Protein AF-A0A2H9SGS5-F1 (afdb_monomer_lite)

Sequence (461 aa):
MVGYKKISALLEESLAGSAFRRGTSAHRLGLIQEGISDHVPIKILVQKDNDDVTKENTDVTMISWNLLADAHLYNNFMNITGTQQLLAAMSEDNIYGGNDKNKLYHYFSELGQFLYDNRKNDQIVTLDHTLLEKFNSLQQYGSLLTRSRDPVTSKSKVAQAQQSRKEIAGIFLNNKHKHAYEFQLAIQHSVDLIYHIKHDQGVLQWSNRLKKLQANKELMRALCDTDFLCLQECTNPADIQLLLPKKQCLVHRVNGTTSDHCALFYDSTKFKVIGQPLLCELDDGKKPCIIAGFEHITLGTQLIVGSVHHPGGVDNLMDDIVAKINTLKQHLDKDIEFYLPGDYNHAQEFFNQHSTGHRLIYPSLGTMAGADYGNINKSIDALFTNSRAPKIDVERISCMPISPPAEMSLRVHFKDKKIYRSSASPSFELPVQRDVSNEEANDAMDILGQNDAIYAPRMTF

Structure (mmCIF, N/CA/C/O backbone):
data_AF-A0A2H9SGS5-F1
#
_entry.id   AF-A0A2H9SGS5-F1
#
loop_
_atom_site.group_PDB
_atom_site.id
_atom_site.type_symbol
_atom_site.label_atom_id
_atom_site.label_alt_id
_atom_site.label_comp_id
_atom_site.label_asym_id
_atom_site.label_entity_id
_atom_site.label_seq_id
_atom_site.pdbx_PDB_ins_code
_atom_site.Cartn_x
_atom_site.Cartn_y
_atom_site.Cartn_z
_atom_site.occupancy
_atom_site.B_iso_or_equiv
_atom_site.auth_seq_id
_atom_site.auth_comp_id
_atom_site.auth_asym_id
_atom_site.auth_atom_id
_atom_site.pdbx_PDB_model_num
ATOM 1 N N . MET A 1 1 ? -3.206 -23.702 -26.515 1.00 29.91 1 MET A N 1
ATOM 2 C CA . MET A 1 1 ? -4.327 -23.442 -25.575 1.00 29.91 1 MET A CA 1
ATOM 3 C C . MET A 1 1 ? -4.493 -24.480 -24.452 1.00 29.91 1 MET A C 1
ATOM 5 O O . MET A 1 1 ? -5.251 -24.211 -23.533 1.00 29.91 1 MET A O 1
ATOM 9 N N . VAL A 1 2 ? -3.804 -25.633 -24.471 1.00 27.00 2 VAL A N 1
ATOM 10 C CA . VAL A 1 2 ? -3.972 -26.705 -23.459 1.00 27.00 2 VAL A CA 1
ATOM 11 C C . VAL A 1 2 ? -2.933 -26.636 -22.314 1.00 27.00 2 VAL A C 1
ATOM 13 O O . VAL A 1 2 ? -3.190 -27.155 -21.235 1.00 27.00 2 VAL A O 1
ATOM 16 N N . GLY A 1 3 ? -1.803 -25.934 -22.493 1.00 29.34 3 GLY A N 1
ATOM 17 C CA . GLY A 1 3 ? -0.736 -25.813 -21.477 1.00 29.34 3 GLY A CA 1
ATOM 18 C C . GLY A 1 3 ? -1.025 -24.825 -20.336 1.00 29.34 3 GLY A C 1
ATOM 19 O O . GLY A 1 3 ? -0.749 -25.124 -19.178 1.00 29.34 3 GLY A O 1
ATOM 20 N N . TYR A 1 4 ? -1.681 -23.701 -20.638 1.00 30.47 4 TYR A N 1
ATOM 21 C CA . TYR A 1 4 ? -1.926 -22.607 -19.685 1.00 30.47 4 TYR A CA 1
ATOM 22 C C . TYR A 1 4 ? -2.794 -23.019 -18.487 1.00 30.47 4 TYR A C 1
ATOM 24 O O . TYR A 1 4 ? -2.513 -22.660 -17.349 1.00 30.47 4 TYR A O 1
ATOM 32 N N . LYS A 1 5 ? -3.824 -23.843 -18.725 1.00 35.81 5 LYS A N 1
ATOM 33 C CA . LYS A 1 5 ? -4.696 -24.354 -17.654 1.00 35.81 5 LYS A CA 1
ATOM 34 C C . LYS A 1 5 ? -3.959 -25.283 -16.690 1.00 35.81 5 LYS A C 1
ATOM 36 O O . LYS A 1 5 ? -4.330 -25.351 -15.528 1.00 35.81 5 LYS A O 1
ATOM 41 N N . LYS A 1 6 ? -2.927 -25.990 -17.162 1.00 37.03 6 LYS A N 1
ATOM 42 C CA . LYS A 1 6 ? -2.176 -26.952 -16.348 1.00 37.03 6 LYS A CA 1
ATOM 43 C C . LYS A 1 6 ? -1.136 -26.253 -15.468 1.00 37.03 6 LYS A C 1
ATOM 45 O O . LYS A 1 6 ? -1.022 -26.601 -14.303 1.00 37.03 6 LYS A O 1
ATOM 50 N N . ILE A 1 7 ? -0.450 -25.238 -15.998 1.00 40.41 7 ILE A N 1
ATOM 51 C CA . ILE A 1 7 ? 0.485 -24.398 -15.228 1.00 40.41 7 ILE A CA 1
ATOM 52 C C . ILE A 1 7 ? -0.274 -23.509 -14.233 1.00 40.41 7 ILE A C 1
ATOM 54 O O . ILE A 1 7 ? 0.123 -23.432 -13.077 1.00 40.41 7 ILE A O 1
ATOM 58 N N . SER A 1 8 ? -1.408 -22.920 -14.639 1.00 39.88 8 SER A N 1
ATOM 59 C CA . SER A 1 8 ? -2.295 -22.178 -13.726 1.00 39.88 8 SER A CA 1
ATOM 60 C C . SER A 1 8 ? -2.772 -23.062 -12.577 1.00 39.88 8 SER A C 1
ATOM 62 O O . SER A 1 8 ? -2.636 -22.669 -11.430 1.00 39.88 8 SER A O 1
ATOM 64 N N . ALA A 1 9 ? -3.233 -24.287 -12.857 1.00 45.56 9 ALA A N 1
ATOM 65 C CA . ALA A 1 9 ? -3.684 -25.212 -11.816 1.00 45.56 9 ALA A CA 1
ATOM 66 C C . ALA A 1 9 ? -2.556 -25.643 -10.856 1.00 45.56 9 ALA A C 1
ATOM 68 O O . ALA A 1 9 ? -2.780 -25.726 -9.653 1.00 45.56 9 ALA A O 1
ATOM 69 N N . LEU A 1 10 ? -1.340 -25.877 -11.366 1.00 46.00 10 LEU A N 1
ATOM 70 C CA . LEU A 1 10 ? -0.179 -26.226 -10.536 1.00 46.00 10 LEU A CA 1
ATOM 71 C C . LEU A 1 10 ? 0.285 -25.052 -9.659 1.00 46.00 10 LEU A C 1
ATOM 73 O O . LEU A 1 10 ? 0.589 -25.257 -8.488 1.00 46.00 10 LEU A O 1
ATOM 77 N N . LEU A 1 11 ? 0.289 -23.826 -10.196 1.00 49.06 11 LEU A N 1
ATOM 78 C CA . LEU A 1 11 ? 0.562 -22.606 -9.426 1.00 49.06 11 LEU A CA 1
ATOM 79 C C . LEU A 1 11 ? -0.560 -22.298 -8.424 1.00 49.06 11 LEU A C 1
ATOM 81 O O . LEU A 1 11 ? -0.303 -21.813 -7.328 1.00 49.06 11 LEU A O 1
ATOM 85 N N . GLU A 1 12 ? -1.814 -22.589 -8.769 1.00 51.38 12 GLU A N 1
ATOM 86 C CA . GLU A 1 12 ? -2.958 -22.453 -7.865 1.00 51.38 12 GLU A CA 1
ATOM 87 C C . GLU A 1 12 ? -2.834 -23.395 -6.664 1.00 51.38 12 GLU A C 1
ATOM 89 O O . GLU A 1 12 ? -3.118 -22.989 -5.533 1.00 51.38 12 GLU A O 1
ATOM 94 N N . GLU A 1 13 ? -2.405 -24.636 -6.894 1.00 55.66 13 GLU A N 1
ATOM 95 C CA . GLU A 1 13 ? -2.179 -25.630 -5.847 1.00 55.66 13 GLU A CA 1
ATOM 96 C C . GLU A 1 13 ? -0.955 -25.286 -4.989 1.00 55.66 13 GLU A C 1
ATOM 98 O O . GLU A 1 13 ? -1.065 -25.265 -3.765 1.00 55.66 13 GLU A O 1
ATOM 103 N N . SER A 1 14 ? 0.178 -24.921 -5.595 1.00 52.12 14 SER A N 1
ATOM 104 C CA . SER A 1 14 ? 1.404 -24.610 -4.849 1.00 52.12 14 SER A CA 1
ATOM 105 C C . SER A 1 14 ? 1.337 -23.314 -4.049 1.00 52.12 14 SER A C 1
ATOM 107 O O . SER A 1 14 ? 1.909 -23.214 -2.967 1.00 52.12 14 SER A O 1
ATOM 109 N N . LEU A 1 15 ? 0.598 -22.322 -4.544 1.00 55.72 15 LEU A N 1
ATOM 110 C CA . LEU A 1 15 ? 0.403 -21.052 -3.855 1.00 55.72 15 LEU A CA 1
ATOM 111 C C . LEU A 1 15 ? -0.783 -21.109 -2.879 1.00 55.72 15 LEU A C 1
ATOM 113 O O . LEU A 1 15 ? -1.182 -20.074 -2.335 1.00 55.72 15 LEU A O 1
ATOM 117 N N . ALA A 1 16 ? -1.366 -22.289 -2.633 1.00 57.03 16 ALA A N 1
ATOM 118 C CA . ALA A 1 16 ? -2.448 -22.480 -1.677 1.00 57.03 16 ALA A CA 1
ATOM 119 C C . ALA A 1 16 ? -2.092 -21.949 -0.289 1.00 57.03 16 ALA A C 1
ATOM 121 O O . ALA A 1 16 ? -1.207 -22.446 0.390 1.00 57.03 16 ALA A O 1
ATOM 122 N N . GLY A 1 17 ? -2.806 -20.906 0.138 1.00 57.09 17 GLY A N 1
ATOM 123 C CA . GLY A 1 17 ? -2.586 -20.284 1.441 1.00 57.09 17 GLY A CA 1
ATOM 124 C C . GLY A 1 17 ? -1.545 -19.164 1.451 1.00 57.09 17 GLY A C 1
ATOM 125 O O . GLY A 1 17 ? -1.555 -18.400 2.413 1.00 57.09 17 GLY A O 1
ATOM 126 N N . SER A 1 18 ? -0.758 -18.972 0.389 1.00 63.62 18 SER A N 1
ATOM 127 C CA . SER A 1 18 ? 0.198 -17.859 0.279 1.00 63.62 18 SER A CA 1
ATOM 128 C C . SER A 1 18 ? -0.492 -16.496 0.125 1.00 63.62 18 SER A C 1
ATOM 130 O O . SER A 1 18 ? -1.622 -16.413 -0.371 1.00 63.62 18 SER A O 1
ATOM 132 N N . ALA A 1 19 ? 0.194 -15.424 0.527 1.00 58.31 19 ALA A N 1
ATOM 133 C CA . ALA A 1 19 ? -0.217 -14.051 0.220 1.00 58.31 19 ALA A CA 1
ATOM 134 C C . ALA A 1 19 ? -0.308 -13.840 -1.308 1.00 58.31 19 ALA A C 1
ATOM 136 O O . ALA A 1 19 ? -1.302 -13.312 -1.806 1.00 58.31 19 ALA A O 1
ATOM 137 N N . PHE A 1 20 ? 0.630 -14.433 -2.063 1.00 59.78 20 PHE A N 1
ATOM 138 C CA . PHE A 1 20 ? 0.679 -14.376 -3.530 1.00 59.78 20 PHE A CA 1
ATOM 139 C C . PHE A 1 20 ? -0.599 -14.822 -4.230 1.00 59.78 20 PHE A C 1
ATOM 141 O O . PHE A 1 20 ? -1.014 -14.228 -5.229 1.00 59.78 20 PHE A O 1
ATOM 148 N N . ARG A 1 21 ? -1.241 -15.866 -3.701 1.00 55.59 21 ARG A N 1
ATOM 149 C CA . ARG A 1 21 ? -2.485 -16.395 -4.261 1.00 55.59 21 ARG A CA 1
ATOM 150 C C . ARG A 1 21 ? -3.670 -15.476 -4.013 1.00 55.59 21 ARG A C 1
ATOM 152 O O . ARG A 1 21 ? -4.585 -15.468 -4.820 1.00 55.59 21 ARG A O 1
ATOM 159 N N . ARG A 1 22 ? -3.694 -14.724 -2.914 1.00 52.56 22 ARG A N 1
ATOM 160 C CA . ARG A 1 22 ? -4.866 -13.935 -2.496 1.00 52.56 22 ARG A CA 1
ATOM 161 C C . ARG A 1 22 ? -4.771 -12.458 -2.865 1.00 52.56 22 ARG A C 1
ATOM 163 O O . ARG A 1 22 ? -5.456 -11.639 -2.267 1.00 52.56 22 ARG A O 1
ATOM 170 N N . GLY A 1 23 ? -3.973 -12.148 -3.884 1.00 49.12 23 GLY A N 1
ATOM 171 C CA . GLY A 1 23 ? -4.013 -10.851 -4.548 1.00 49.12 23 GLY A CA 1
ATOM 172 C C . GLY A 1 23 ? -2.843 -9.931 -4.246 1.00 49.12 23 GLY A C 1
ATOM 173 O O . GLY A 1 23 ? -3.002 -8.728 -4.425 1.00 49.12 23 GLY A O 1
ATOM 174 N N . THR A 1 24 ? -1.693 -10.465 -3.825 1.00 52.22 24 THR A N 1
ATOM 175 C CA . THR A 1 24 ? -0.514 -9.644 -3.589 1.00 52.22 24 THR A CA 1
ATOM 176 C C . THR A 1 24 ? 0.702 -10.101 -4.416 1.00 52.22 24 THR A C 1
ATOM 178 O O . THR A 1 24 ? 1.087 -11.259 -4.447 1.00 52.22 24 THR A O 1
ATOM 181 N N . SER A 1 25 ? 1.253 -9.164 -5.189 1.00 52.62 25 SER A N 1
ATOM 182 C CA . SER A 1 25 ? 2.458 -9.182 -6.038 1.00 52.62 25 SER A CA 1
ATOM 183 C C . SER A 1 25 ? 2.919 -10.477 -6.748 1.00 52.62 25 SER A C 1
ATOM 185 O O . SER A 1 25 ? 3.994 -10.997 -6.488 1.00 52.62 25 SER A O 1
ATOM 187 N N . ALA A 1 26 ? 2.269 -10.890 -7.843 1.00 53.25 26 ALA A N 1
ATOM 188 C CA . ALA A 1 26 ? 2.959 -11.687 -8.879 1.00 53.25 26 ALA A CA 1
ATOM 189 C C . ALA A 1 26 ? 3.983 -10.863 -9.707 1.00 53.25 26 ALA A C 1
ATOM 191 O O . ALA A 1 26 ? 4.471 -11.348 -10.729 1.00 53.25 26 ALA A O 1
ATOM 192 N N . HIS A 1 27 ? 4.347 -9.642 -9.278 1.00 55.03 27 HIS A N 1
ATOM 193 C CA . HIS A 1 27 ? 5.233 -8.740 -10.027 1.00 55.03 27 HIS A CA 1
ATOM 194 C C . HIS A 1 27 ? 6.601 -9.365 -10.296 1.00 55.03 27 HIS A C 1
ATOM 196 O O . HIS A 1 27 ? 7.149 -9.199 -11.381 1.00 55.03 27 HIS A O 1
ATOM 202 N N . ARG A 1 28 ? 7.119 -10.177 -9.365 1.00 49.62 28 ARG A N 1
ATOM 203 C CA . ARG A 1 28 ? 8.370 -10.933 -9.563 1.00 49.62 28 ARG A CA 1
ATOM 204 C C . ARG A 1 28 ? 8.310 -11.963 -10.698 1.00 49.62 28 ARG A C 1
ATOM 206 O O . ARG A 1 28 ? 9.345 -12.467 -11.106 1.00 49.62 28 ARG A O 1
ATOM 213 N N . LEU A 1 29 ? 7.109 -12.305 -11.169 1.00 51.84 29 LEU A N 1
ATOM 214 C CA . LEU A 1 29 ? 6.864 -13.162 -12.333 1.00 51.84 29 LEU A CA 1
ATOM 215 C C . LEU A 1 29 ? 6.562 -12.329 -13.594 1.00 51.84 29 LEU A C 1
ATOM 217 O O . LEU A 1 29 ? 6.126 -12.875 -14.603 1.00 51.84 29 LEU A O 1
ATOM 221 N N . GLY A 1 30 ? 6.744 -11.004 -13.538 1.00 58.12 30 GLY A N 1
ATOM 222 C CA . GLY A 1 30 ? 6.415 -10.083 -14.627 1.00 58.12 30 GLY A CA 1
ATOM 223 C C . GLY A 1 30 ? 4.915 -9.828 -14.788 1.00 58.12 30 GLY A C 1
ATOM 224 O O . GLY A 1 30 ? 4.472 -9.480 -15.881 1.00 58.12 30 GLY A O 1
ATOM 225 N N . LEU A 1 31 ? 4.119 -10.059 -13.736 1.00 63.56 31 LEU A N 1
ATOM 226 C CA . LEU A 1 31 ? 2.660 -9.963 -13.775 1.00 63.56 31 LEU A CA 1
ATOM 227 C C . LEU A 1 31 ? 2.160 -8.911 -12.787 1.00 63.56 31 LEU A C 1
ATOM 229 O O . LEU A 1 31 ? 2.308 -9.062 -11.575 1.00 63.56 31 LEU A O 1
ATOM 233 N N . ILE A 1 32 ? 1.498 -7.881 -13.304 1.00 72.31 32 ILE A N 1
ATOM 234 C CA . ILE A 1 32 ? 0.829 -6.873 -12.479 1.00 72.31 32 ILE A CA 1
ATOM 235 C C . ILE A 1 32 ? -0.548 -7.410 -12.135 1.00 72.31 32 ILE A C 1
ATOM 237 O O . ILE A 1 32 ? -1.340 -7.705 -13.025 1.00 72.31 32 ILE A O 1
ATOM 241 N N . GLN A 1 33 ? -0.823 -7.610 -10.851 1.00 72.06 33 GLN A N 1
ATOM 242 C CA . GLN A 1 33 ? -2.110 -8.144 -10.428 1.00 72.06 33 GLN A CA 1
ATOM 243 C C . GLN A 1 33 ? -3.169 -7.055 -10.357 1.00 72.06 33 GLN A C 1
ATOM 245 O O . GLN A 1 33 ? -2.933 -5.912 -9.975 1.00 72.06 33 GLN A O 1
ATOM 250 N N . GLU A 1 34 ? -4.390 -7.476 -10.634 1.00 75.00 34 GLU A N 1
ATOM 251 C CA . GLU A 1 34 ? -5.602 -6.694 -10.507 1.00 75.00 34 GLU A CA 1
ATOM 252 C C . GLU A 1 34 ? -6.052 -6.459 -9.044 1.00 75.00 34 GLU A C 1
ATOM 254 O O . GLU A 1 34 ? -7.251 -6.418 -8.788 1.00 75.00 34 GLU A O 1
ATOM 259 N N . GLY A 1 35 ? -5.128 -6.308 -8.092 1.00 77.62 35 GLY A N 1
ATOM 260 C CA . GLY A 1 35 ? -5.408 -6.204 -6.654 1.00 77.62 35 GLY A CA 1
ATOM 261 C C . GLY A 1 35 ? -5.758 -4.798 -6.147 1.00 77.62 35 GLY A C 1
ATOM 262 O O . GLY A 1 35 ? -5.609 -3.804 -6.853 1.00 77.62 35 GLY A O 1
ATOM 263 N N . ILE A 1 36 ? -6.238 -4.732 -4.898 1.00 84.25 36 ILE A N 1
ATOM 264 C CA . ILE A 1 36 ? -6.500 -3.473 -4.166 1.00 84.25 36 ILE A CA 1
ATOM 265 C C . ILE A 1 36 ? -5.224 -2.973 -3.472 1.00 84.25 36 ILE A C 1
ATOM 267 O O . ILE A 1 36 ? -4.999 -1.769 -3.381 1.00 84.25 36 ILE A O 1
ATOM 271 N N . SER A 1 37 ? -4.407 -3.910 -2.998 1.00 86.88 37 SER A N 1
ATOM 272 C CA . SER A 1 37 ? -3.150 -3.708 -2.283 1.00 86.88 37 SER A CA 1
ATOM 273 C C . SER A 1 37 ? -2.240 -4.911 -2.553 1.00 86.88 37 SER A C 1
ATOM 275 O O . SER A 1 37 ? -2.722 -5.948 -3.012 1.00 86.88 37 SER A O 1
ATOM 277 N N . ASP A 1 38 ? -0.946 -4.775 -2.280 1.00 80.69 38 ASP A N 1
ATOM 278 C CA . ASP A 1 38 ? 0.036 -5.856 -2.158 1.00 80.69 38 ASP A CA 1
ATOM 279 C C . ASP A 1 38 ? 0.165 -6.401 -0.716 1.00 80.69 38 ASP A C 1
ATOM 281 O O . ASP A 1 38 ? 0.952 -7.316 -0.465 1.00 80.69 38 ASP A O 1
ATOM 285 N N . HIS A 1 39 ? -0.705 -5.959 0.194 1.00 87.88 39 HIS A N 1
ATOM 286 C CA . HIS A 1 39 ? -0.971 -6.613 1.476 1.00 87.88 39 HIS A CA 1
ATOM 287 C C . HIS A 1 39 ? -2.367 -7.249 1.517 1.00 87.88 39 HIS A C 1
ATOM 289 O O . HIS A 1 39 ? -3.327 -6.772 0.901 1.00 87.88 39 HIS A O 1
ATOM 295 N N . VAL A 1 40 ? -2.496 -8.333 2.283 1.00 88.38 40 VAL A N 1
ATOM 296 C CA . VAL A 1 40 ? -3.777 -8.972 2.603 1.00 88.38 40 VAL A CA 1
ATOM 297 C C . VAL A 1 40 ? -4.225 -8.513 3.993 1.00 88.38 40 VAL A C 1
ATOM 299 O O . VAL A 1 40 ? -3.436 -8.624 4.931 1.00 88.38 40 VAL A O 1
ATOM 302 N N . PRO A 1 41 ? -5.477 -8.047 4.171 1.00 92.56 41 PRO A N 1
ATOM 303 C CA . PRO A 1 41 ? -5.917 -7.531 5.459 1.00 92.56 41 PRO A CA 1
ATOM 304 C C . PRO A 1 41 ? -5.953 -8.618 6.535 1.00 92.56 41 PRO A C 1
ATOM 306 O O . PRO A 1 41 ? -6.275 -9.781 6.261 1.00 92.56 41 PRO A O 1
ATOM 309 N N . ILE A 1 42 ? -5.705 -8.215 7.781 1.00 95.62 42 ILE A N 1
ATOM 310 C CA . ILE A 1 42 ? -5.883 -9.060 8.965 1.00 95.62 42 ILE A CA 1
ATOM 311 C C . ILE A 1 42 ? -7.143 -8.646 9.721 1.00 95.62 42 ILE A C 1
ATOM 313 O O . ILE A 1 42 ? -7.438 -7.462 9.865 1.00 95.62 42 ILE A O 1
ATOM 317 N N . LYS A 1 43 ? -7.891 -9.632 10.208 1.00 96.38 43 LYS A N 1
ATOM 318 C CA . LYS A 1 43 ? -9.014 -9.484 11.128 1.00 96.38 43 LYS A CA 1
ATOM 319 C C . LYS A 1 43 ? -8.565 -9.908 12.515 1.00 96.38 43 LYS A C 1
ATOM 321 O O . LYS A 1 43 ? -7.884 -10.916 12.682 1.00 96.38 43 LYS A O 1
ATOM 326 N N . ILE A 1 44 ? -8.996 -9.146 13.502 1.00 97.69 44 ILE A N 1
ATOM 327 C CA . ILE A 1 44 ? -8.698 -9.365 14.905 1.00 97.69 44 ILE A CA 1
ATOM 328 C C . ILE A 1 44 ? -10.022 -9.438 15.654 1.00 97.69 44 ILE A C 1
ATOM 330 O O . ILE A 1 44 ? -10.872 -8.557 15.510 1.00 97.69 44 ILE A O 1
ATOM 334 N N . LEU A 1 45 ? -10.185 -10.486 16.454 1.00 96.31 45 LEU A N 1
ATOM 335 C CA . LEU A 1 45 ? -11.293 -10.645 17.385 1.00 96.31 45 LEU A CA 1
ATOM 336 C C . LEU A 1 45 ? -10.724 -10.757 18.796 1.00 96.31 45 LEU A C 1
ATOM 338 O O . LEU A 1 45 ? -9.997 -11.697 19.113 1.00 96.31 45 LEU A O 1
ATOM 342 N N . VAL A 1 46 ? -11.065 -9.792 19.642 1.00 94.38 46 VAL A N 1
ATOM 343 C CA . VAL A 1 46 ? -10.731 -9.812 21.065 1.00 94.38 46 VAL A CA 1
ATOM 344 C C . VAL A 1 46 ? -11.972 -10.248 21.818 1.00 94.38 46 VAL A C 1
ATOM 346 O O . VAL A 1 46 ? -12.940 -9.491 21.881 1.00 94.38 46 VAL A O 1
ATOM 349 N N . GLN A 1 47 ? -11.928 -11.448 22.393 1.00 88.62 47 GLN A N 1
ATOM 350 C CA . GLN A 1 47 ? -13.019 -11.965 23.207 1.00 88.62 47 GLN A CA 1
ATOM 351 C C . GLN A 1 47 ? -12.786 -11.581 24.660 1.00 88.62 47 GLN A C 1
ATOM 353 O O . GLN A 1 47 ? -11.756 -11.922 25.247 1.00 88.62 47 GLN A O 1
ATOM 358 N N . LYS A 1 48 ? -13.725 -10.836 25.228 1.00 78.88 48 LYS A N 1
ATOM 359 C CA . LYS A 1 48 ? -13.690 -10.423 26.632 1.00 78.88 48 LYS A CA 1
ATOM 360 C C . LYS A 1 48 ? -14.419 -11.459 27.483 1.00 78.88 48 LYS A C 1
ATOM 362 O O . LYS A 1 48 ? -15.367 -12.084 27.014 1.00 78.88 48 LYS A O 1
ATOM 367 N N . ASP A 1 49 ? -13.959 -11.666 28.718 1.00 67.06 49 ASP A N 1
ATOM 368 C CA . ASP A 1 49 ? -14.624 -12.591 29.639 1.00 67.06 49 ASP A CA 1
ATOM 369 C C . ASP A 1 49 ? -16.067 -12.130 29.888 1.00 67.06 49 ASP A C 1
ATOM 371 O O . ASP A 1 49 ? -16.319 -11.061 30.447 1.00 67.06 49 ASP A O 1
ATOM 375 N N . ASN A 1 50 ? -17.020 -12.957 29.457 1.00 56.75 50 ASN A N 1
ATOM 376 C CA . ASN A 1 50 ? -18.436 -12.790 29.752 1.00 56.75 50 ASN A CA 1
ATOM 377 C C . ASN A 1 50 ? -18.755 -13.568 31.033 1.00 56.75 50 ASN A C 1
ATOM 379 O O . ASN A 1 50 ? -19.362 -14.636 30.983 1.00 56.75 50 ASN A O 1
ATOM 383 N N . ASP A 1 51 ? -18.368 -13.028 32.189 1.00 54.25 51 ASP A N 1
ATOM 384 C CA . ASP A 1 51 ? -18.773 -13.586 33.492 1.00 54.25 51 ASP A CA 1
ATOM 385 C C . ASP A 1 51 ? -20.289 -13.457 33.747 1.00 54.25 51 ASP A C 1
ATOM 387 O O . ASP A 1 51 ? -20.822 -14.014 34.705 1.00 54.25 51 ASP A O 1
ATOM 391 N N . ASP A 1 52 ? -21.010 -12.735 32.884 1.00 49.69 52 ASP A N 1
ATOM 392 C CA . ASP A 1 52 ? -22.430 -12.447 33.039 1.00 49.69 52 ASP A CA 1
ATOM 393 C C . ASP A 1 52 ? -23.178 -12.678 31.717 1.00 49.69 52 ASP A C 1
ATOM 395 O O . ASP A 1 52 ? -23.096 -11.884 30.780 1.00 49.69 52 ASP A O 1
ATOM 399 N N . VAL A 1 53 ? -23.937 -13.778 31.654 1.00 50.62 53 VAL A N 1
ATOM 400 C CA . VAL A 1 53 ? -24.733 -14.238 30.493 1.00 50.62 53 VAL A CA 1
ATOM 401 C C . VAL A 1 53 ? -25.798 -13.207 30.062 1.00 50.62 53 VAL A C 1
ATOM 403 O O . VAL A 1 53 ? -26.426 -13.351 29.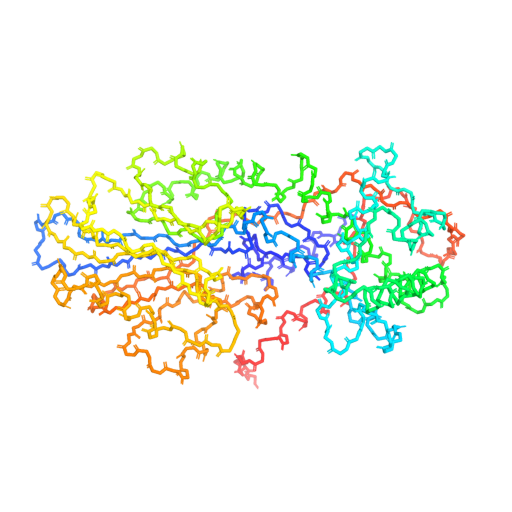016 1.00 50.62 53 VAL A O 1
ATOM 406 N N . THR A 1 54 ? -26.009 -12.156 30.860 1.00 51.91 54 THR A N 1
ATOM 407 C CA . THR A 1 54 ? -26.999 -11.100 30.618 1.00 51.91 54 THR A CA 1
ATOM 408 C C . THR A 1 54 ? -26.441 -9.830 29.963 1.00 51.91 54 THR A C 1
ATOM 410 O O . THR A 1 54 ? -27.233 -8.968 29.576 1.00 51.91 54 THR A O 1
ATOM 413 N N . LYS A 1 55 ? -25.116 -9.691 29.801 1.00 54.09 55 LYS A N 1
ATOM 414 C CA . LYS A 1 55 ? -24.513 -8.510 29.160 1.00 54.09 55 LYS A CA 1
ATOM 415 C C . LYS A 1 55 ? -24.396 -8.685 27.646 1.00 54.09 55 LYS A C 1
ATOM 417 O O . LYS A 1 55 ? -24.079 -9.763 27.151 1.00 54.09 55 LYS A O 1
ATOM 422 N N . GLU A 1 56 ? -24.675 -7.602 26.916 1.00 59.06 56 GLU A N 1
ATOM 423 C CA . GLU A 1 56 ? -24.414 -7.499 25.476 1.00 59.06 56 GLU A CA 1
ATOM 424 C C . GLU A 1 56 ? -22.972 -7.917 25.161 1.00 59.06 56 GLU A C 1
ATOM 426 O O . GLU A 1 56 ? -22.070 -7.687 25.967 1.00 59.06 56 GLU A O 1
ATOM 431 N N . ASN A 1 57 ? -22.764 -8.537 23.994 1.00 63.94 57 ASN A N 1
ATOM 432 C CA . ASN A 1 57 ? -21.454 -9.041 23.599 1.00 63.94 57 ASN A CA 1
ATOM 433 C C . ASN A 1 57 ? -20.399 -7.919 23.667 1.00 63.94 57 ASN A C 1
ATOM 435 O O . ASN A 1 57 ? -20.525 -6.914 22.968 1.00 63.94 57 ASN A O 1
ATOM 439 N N . THR A 1 58 ? -19.381 -8.100 24.510 1.00 74.88 58 THR A N 1
ATOM 440 C CA . THR A 1 58 ? -18.303 -7.126 24.746 1.00 74.88 58 THR A CA 1
ATOM 441 C C . THR A 1 58 ? -17.081 -7.359 23.853 1.00 74.88 58 THR A C 1
ATOM 443 O O . THR A 1 58 ? -16.057 -6.688 24.003 1.00 74.88 58 THR A O 1
ATOM 446 N N . ASP A 1 59 ? -17.190 -8.303 22.914 1.00 88.88 59 ASP A N 1
ATOM 447 C CA . ASP A 1 59 ? -16.174 -8.575 21.907 1.00 88.88 59 ASP A CA 1
ATOM 448 C C . ASP A 1 59 ? -15.836 -7.315 21.101 1.00 88.88 59 ASP A C 1
ATOM 450 O O . ASP A 1 59 ? -16.717 -6.560 20.683 1.00 88.88 59 ASP A O 1
ATOM 454 N N . VAL A 1 60 ? -14.545 -7.126 20.830 1.00 93.69 60 VAL A N 1
ATOM 455 C CA . VAL A 1 60 ? -14.053 -6.034 19.984 1.00 93.69 60 VAL A CA 1
ATOM 456 C C . VAL A 1 60 ? -13.483 -6.616 18.702 1.00 93.69 60 VAL A C 1
ATOM 458 O O . VAL A 1 60 ? -12.604 -7.483 18.725 1.00 93.69 60 VAL A O 1
ATOM 461 N N . THR A 1 61 ? -13.968 -6.112 17.573 1.00 96.69 61 THR A N 1
ATOM 462 C CA . THR A 1 61 ? -13.517 -6.498 16.238 1.00 96.69 61 THR A CA 1
ATOM 463 C C . THR A 1 61 ? -12.700 -5.394 15.587 1.00 96.69 61 THR A C 1
ATOM 465 O O . THR A 1 61 ? -13.059 -4.216 15.613 1.00 96.69 61 THR A O 1
ATOM 468 N N . MET A 1 62 ? -11.568 -5.772 15.003 1.00 98.19 62 MET A N 1
ATOM 469 C CA . MET A 1 62 ? -10.688 -4.839 14.308 1.00 98.19 62 MET A CA 1
ATOM 470 C C . MET A 1 62 ? -10.229 -5.438 12.985 1.00 98.19 62 MET A C 1
ATOM 472 O O . MET A 1 62 ? -10.076 -6.654 12.856 1.00 98.19 62 MET A O 1
ATOM 476 N N . ILE A 1 63 ? -9.974 -4.580 12.004 1.00 98.00 63 ILE A N 1
ATOM 477 C CA . ILE A 1 63 ? -9.287 -4.949 10.767 1.00 98.00 63 ILE A CA 1
ATOM 478 C C . ILE A 1 63 ? -8.088 -4.026 10.606 1.00 98.00 63 ILE A C 1
ATOM 480 O O . ILE A 1 63 ? -8.234 -2.821 10.799 1.00 98.00 63 ILE A O 1
ATOM 484 N N . SER A 1 64 ? -6.932 -4.574 10.232 1.00 97.81 64 SER A N 1
ATOM 485 C CA . SER A 1 64 ? -5.784 -3.776 9.792 1.00 97.81 64 SER A CA 1
ATOM 486 C C . SER A 1 64 ? -5.399 -4.095 8.365 1.00 97.81 64 SER A C 1
ATOM 488 O O . SER A 1 64 ? -5.452 -5.258 7.954 1.00 97.81 64 SER A O 1
ATOM 490 N N . TRP A 1 65 ? -5.042 -3.055 7.613 1.00 95.81 65 TRP A N 1
ATOM 491 C CA . TRP A 1 65 ? -4.676 -3.199 6.215 1.00 95.81 65 TRP A CA 1
ATOM 492 C C . TRP A 1 65 ? -3.776 -2.069 5.709 1.00 95.81 65 TRP A C 1
ATOM 494 O O . TRP A 1 65 ? -4.191 -0.908 5.669 1.00 95.81 65 TRP A O 1
ATOM 504 N N . ASN A 1 66 ? -2.588 -2.427 5.224 1.00 93.88 66 ASN A N 1
ATOM 505 C CA . ASN A 1 66 ? -1.807 -1.567 4.346 1.00 93.88 66 ASN A CA 1
ATOM 506 C C . ASN A 1 66 ? -2.439 -1.553 2.938 1.00 93.88 66 ASN A C 1
ATOM 508 O O . ASN A 1 66 ? -2.710 -2.604 2.353 1.00 93.88 66 ASN A O 1
ATOM 512 N N . LEU A 1 67 ? -2.732 -0.365 2.406 1.00 92.25 67 LEU A N 1
ATOM 513 C CA . LEU A 1 67 ? -3.442 -0.168 1.142 1.00 92.25 67 LEU A CA 1
ATOM 514 C C . LEU A 1 67 ? -2.551 0.226 -0.039 1.00 92.25 67 LEU A C 1
ATOM 516 O O . LEU A 1 67 ? -3.115 0.519 -1.092 1.00 92.25 67 LEU A O 1
ATOM 520 N N . LEU A 1 68 ? -1.221 0.214 0.092 1.00 89.12 68 LEU A N 1
ATOM 521 C CA . LEU A 1 68 ? -0.274 0.614 -0.954 1.00 89.12 68 LEU A CA 1
ATOM 522 C C . LEU A 1 68 ? -0.598 2.007 -1.518 1.00 89.12 68 LEU A C 1
ATOM 524 O O . LEU A 1 68 ? -1.311 2.161 -2.521 1.00 89.12 68 LEU A O 1
ATOM 528 N N . ALA A 1 69 ? -0.096 3.052 -0.867 1.00 90.81 69 ALA A N 1
ATOM 529 C CA . ALA A 1 69 ? -0.398 4.424 -1.265 1.00 90.81 69 ALA A CA 1
ATOM 530 C C . ALA A 1 69 ? 0.177 4.706 -2.657 1.00 90.81 69 ALA A C 1
ATOM 532 O O . ALA A 1 69 ? 1.244 4.213 -3.019 1.00 90.81 69 ALA A O 1
ATOM 533 N N . ASP A 1 70 ? -0.473 5.586 -3.422 1.00 90.44 70 ASP A N 1
ATOM 534 C CA . ASP A 1 70 ? -0.006 5.952 -4.769 1.00 90.44 70 ASP A CA 1
ATOM 535 C C . ASP A 1 70 ? 1.427 6.522 -4.752 1.00 90.44 70 ASP A C 1
ATOM 537 O O . ASP A 1 70 ? 2.179 6.357 -5.714 1.00 90.44 70 ASP A O 1
ATOM 541 N N . ALA A 1 71 ? 1.831 7.136 -3.631 1.00 88.00 71 ALA A N 1
ATOM 542 C CA . ALA A 1 71 ? 3.192 7.615 -3.396 1.00 88.00 71 ALA A CA 1
ATOM 543 C C . ALA A 1 71 ? 4.256 6.501 -3.473 1.00 88.00 71 ALA A C 1
ATOM 545 O O . ALA A 1 71 ? 5.399 6.782 -3.835 1.00 88.00 71 ALA A O 1
ATOM 546 N N . HIS A 1 72 ? 3.874 5.255 -3.186 1.00 86.81 72 HIS A N 1
ATOM 547 C CA . HIS A 1 72 ? 4.763 4.094 -3.115 1.00 86.81 72 HIS A CA 1
ATOM 548 C C . HIS A 1 72 ? 4.700 3.205 -4.358 1.00 86.81 72 HIS A C 1
ATOM 550 O O . HIS A 1 72 ? 5.532 2.318 -4.513 1.00 86.81 72 HIS A O 1
ATOM 556 N N . LEU A 1 73 ? 3.799 3.460 -5.316 1.00 87.94 73 LEU A N 1
ATOM 557 C CA . LEU A 1 73 ? 3.645 2.606 -6.504 1.00 87.94 73 LEU A CA 1
ATOM 558 C C . LEU A 1 73 ? 4.925 2.460 -7.334 1.00 87.94 73 LEU A C 1
ATOM 560 O O . LEU A 1 73 ? 5.151 1.411 -7.935 1.00 87.94 73 LEU A O 1
ATOM 564 N N . TYR A 1 74 ? 5.782 3.483 -7.358 1.00 87.19 74 TYR A N 1
ATOM 565 C CA . TYR A 1 74 ? 7.063 3.428 -8.065 1.00 87.19 74 TYR A CA 1
ATOM 566 C C . TYR A 1 74 ? 8.087 2.487 -7.409 1.00 87.19 74 TYR A C 1
ATOM 568 O O . TYR A 1 74 ? 9.026 2.060 -8.084 1.00 87.19 74 TYR A O 1
ATOM 576 N N . ASN A 1 75 ? 7.894 2.093 -6.147 1.00 81.81 75 ASN A N 1
ATOM 577 C CA . ASN A 1 75 ? 8.716 1.074 -5.490 1.00 81.81 75 ASN A CA 1
ATOM 578 C C . ASN A 1 75 ? 8.552 -0.292 -6.175 1.00 81.81 75 ASN A C 1
ATOM 580 O O . ASN A 1 75 ? 9.492 -1.083 -6.205 1.00 81.81 75 ASN A O 1
ATOM 584 N N . ASN A 1 76 ? 7.423 -0.534 -6.855 1.00 82.25 76 ASN A N 1
ATOM 585 C CA . ASN A 1 76 ? 7.197 -1.772 -7.603 1.00 82.25 76 ASN A CA 1
ATOM 586 C C . ASN A 1 76 ? 8.178 -1.989 -8.764 1.00 82.25 76 ASN A C 1
ATOM 588 O O . ASN A 1 76 ? 8.337 -3.125 -9.209 1.00 82.25 76 ASN A O 1
ATOM 592 N N . PHE A 1 77 ? 8.898 -0.957 -9.227 1.00 84.12 77 PHE A N 1
ATOM 593 C CA . PHE A 1 77 ? 9.966 -1.137 -10.219 1.00 84.12 77 PHE A CA 1
ATOM 594 C C . PHE A 1 77 ? 11.137 -1.975 -9.679 1.00 84.12 77 PHE A C 1
ATOM 596 O O . PHE A 1 77 ? 11.901 -2.524 -10.474 1.00 84.12 77 PHE A O 1
ATOM 603 N N . MET A 1 78 ? 11.274 -2.118 -8.353 1.00 78.94 78 MET A N 1
ATOM 604 C CA . MET A 1 78 ? 12.234 -3.046 -7.740 1.00 78.94 78 MET A CA 1
ATOM 605 C C . MET A 1 78 ? 11.929 -4.510 -8.082 1.00 78.94 78 MET A C 1
ATOM 607 O O . MET A 1 78 ? 12.835 -5.338 -8.095 1.00 78.94 78 MET A O 1
ATOM 611 N N . ASN A 1 79 ? 10.677 -4.822 -8.426 1.00 74.00 79 ASN A N 1
ATOM 612 C CA . ASN A 1 79 ? 10.225 -6.177 -8.737 1.00 74.00 79 ASN A CA 1
ATOM 613 C C . ASN A 1 79 ? 10.408 -6.558 -10.217 1.00 74.00 79 ASN A C 1
ATOM 615 O O . ASN A 1 79 ? 9.905 -7.596 -10.651 1.00 74.00 79 ASN A O 1
ATOM 619 N N . ILE A 1 80 ? 11.104 -5.744 -11.019 1.00 77.88 80 ILE A N 1
ATOM 620 C CA . ILE A 1 80 ? 11.335 -6.062 -12.430 1.00 77.88 80 ILE A CA 1
ATOM 621 C C . ILE A 1 80 ? 12.235 -7.295 -12.572 1.00 77.88 80 ILE A C 1
ATOM 623 O O . ILE A 1 80 ? 13.356 -7.365 -12.062 1.00 77.88 80 ILE A O 1
ATOM 627 N N . THR A 1 81 ? 11.724 -8.269 -13.320 1.00 68.31 81 THR A N 1
ATOM 628 C CA . THR A 1 81 ? 12.384 -9.526 -13.678 1.00 68.31 81 THR A CA 1
ATOM 629 C C . THR A 1 81 ? 13.678 -9.302 -14.457 1.00 68.31 81 THR A C 1
ATOM 631 O O . THR A 1 81 ? 13.788 -8.355 -15.231 1.00 68.31 81 THR A O 1
ATOM 634 N N . GLY A 1 82 ? 14.653 -10.202 -14.302 1.00 68.94 82 GLY A N 1
ATOM 635 C CA . GLY A 1 82 ? 15.918 -10.144 -15.048 1.00 68.94 82 GLY A CA 1
ATOM 636 C C . GLY A 1 82 ? 16.956 -9.162 -14.485 1.00 68.94 82 GLY A C 1
ATOM 637 O O . GLY A 1 82 ? 18.060 -9.064 -15.014 1.00 68.94 82 GLY A O 1
ATOM 638 N N . THR A 1 83 ? 16.640 -8.449 -13.397 1.00 74.69 83 THR A N 1
ATOM 639 C CA . THR A 1 83 ? 17.520 -7.434 -12.786 1.00 74.69 83 THR A CA 1
ATOM 640 C C . THR A 1 83 ? 18.893 -7.990 -12.392 1.00 74.69 83 THR A C 1
ATOM 642 O O . THR A 1 83 ? 19.905 -7.335 -12.630 1.00 74.69 83 THR A O 1
ATOM 645 N N . GLN A 1 84 ? 18.977 -9.215 -11.862 1.00 75.19 84 GLN A N 1
ATOM 646 C CA . GLN A 1 84 ? 20.263 -9.812 -11.469 1.00 75.19 84 GLN A CA 1
ATOM 647 C C . GLN A 1 84 ? 21.170 -10.111 -12.671 1.00 75.19 84 GLN A C 1
ATOM 649 O O . GLN A 1 84 ? 22.365 -9.823 -12.631 1.00 75.19 84 GLN A O 1
ATOM 654 N N . GLN A 1 85 ? 20.603 -10.645 -13.755 1.00 76.38 85 GLN A N 1
ATOM 655 C CA . GLN A 1 85 ? 21.320 -10.933 -14.998 1.00 76.38 85 GLN A CA 1
ATOM 656 C C . GLN A 1 85 ? 21.847 -9.645 -15.640 1.00 76.38 85 GLN A C 1
ATOM 658 O O . GLN A 1 85 ? 22.935 -9.635 -16.214 1.00 76.38 85 GLN A O 1
ATOM 663 N N . LEU A 1 86 ? 21.098 -8.549 -15.504 1.00 75.88 86 LEU A N 1
ATOM 664 C CA . LEU A 1 86 ? 21.504 -7.234 -15.988 1.00 75.88 86 LEU A CA 1
ATOM 665 C C . LEU A 1 86 ? 22.608 -6.622 -15.145 1.00 75.88 86 LEU A C 1
ATOM 667 O O . LEU A 1 86 ? 23.584 -6.141 -15.708 1.00 75.88 86 LEU A O 1
ATOM 671 N N . LEU A 1 87 ? 22.499 -6.699 -13.818 1.00 80.12 87 LEU A N 1
ATOM 672 C CA . LEU A 1 87 ? 23.570 -6.279 -12.913 1.00 80.12 87 LEU A CA 1
ATOM 673 C C . LEU A 1 87 ? 24.882 -7.004 -13.235 1.00 80.12 87 LEU A C 1
ATOM 675 O O . LEU A 1 87 ? 25.920 -6.362 -13.321 1.00 80.12 87 LEU A O 1
ATOM 679 N N . ALA A 1 88 ? 24.827 -8.309 -13.517 1.00 79.19 88 ALA A N 1
ATOM 680 C CA . ALA A 1 88 ? 25.999 -9.094 -13.906 1.00 79.19 88 ALA A CA 1
ATOM 681 C C . ALA A 1 88 ? 26.572 -8.750 -15.299 1.00 79.19 88 ALA A C 1
ATOM 683 O O . ALA A 1 88 ? 27.677 -9.181 -15.625 1.00 79.19 88 ALA A O 1
ATOM 684 N N . ALA A 1 89 ? 25.820 -8.036 -16.142 1.00 80.19 89 ALA A N 1
ATOM 685 C CA . ALA A 1 89 ? 26.227 -7.657 -17.495 1.00 80.19 89 ALA A CA 1
ATOM 686 C C . ALA A 1 89 ? 26.723 -6.205 -17.609 1.00 80.19 89 ALA A C 1
ATOM 688 O O . ALA A 1 89 ? 27.270 -5.842 -18.649 1.00 80.19 89 ALA A O 1
ATOM 689 N N . MET A 1 90 ? 26.509 -5.383 -16.580 1.00 82.62 90 MET A N 1
ATOM 690 C CA . MET A 1 90 ? 26.926 -3.981 -16.542 1.00 82.62 90 MET A CA 1
ATOM 691 C C . MET A 1 90 ? 28.321 -3.824 -15.930 1.00 82.62 90 MET A C 1
ATOM 693 O O . MET A 1 90 ? 28.757 -4.628 -15.109 1.00 82.62 90 MET A O 1
ATOM 697 N N . SER A 1 91 ? 29.007 -2.751 -16.311 1.00 83.38 91 SER A N 1
ATOM 698 C CA . SER A 1 91 ? 30.244 -2.301 -15.681 1.00 83.38 91 SER A CA 1
ATOM 699 C C . SER A 1 91 ? 30.017 -1.844 -14.237 1.00 83.38 91 SER A C 1
ATOM 701 O O . SER A 1 91 ? 28.959 -1.315 -13.891 1.00 83.38 91 SER A O 1
ATOM 703 N N . GLU A 1 92 ? 31.041 -1.994 -13.394 1.00 82.06 92 GLU A N 1
ATOM 704 C CA . GLU A 1 92 ? 31.006 -1.546 -11.991 1.00 82.06 92 GLU A CA 1
ATOM 705 C C . GLU A 1 92 ? 30.814 -0.023 -11.854 1.00 82.06 92 GLU A C 1
ATOM 707 O O . GLU A 1 92 ? 30.222 0.448 -10.882 1.00 82.06 92 GLU A O 1
ATOM 712 N N . ASP A 1 93 ? 31.254 0.745 -12.856 1.00 84.75 93 ASP A N 1
ATOM 713 C CA . ASP A 1 93 ? 31.127 2.207 -12.919 1.00 84.75 93 ASP A CA 1
ATOM 714 C C . ASP A 1 93 ? 29.715 2.684 -13.309 1.00 84.75 93 ASP A C 1
ATOM 716 O O . ASP A 1 93 ? 29.434 3.893 -13.314 1.00 84.75 93 ASP A O 1
ATOM 720 N N . ASN A 1 94 ? 28.808 1.760 -13.641 1.00 87.06 94 ASN A N 1
ATOM 721 C CA . ASN A 1 94 ? 27.441 2.085 -14.013 1.00 87.06 94 ASN A CA 1
ATOM 722 C C . ASN A 1 94 ? 26.674 2.646 -12.805 1.00 87.06 94 ASN A C 1
ATOM 724 O O . ASN A 1 94 ? 26.502 1.983 -11.780 1.00 87.06 94 ASN A O 1
ATOM 728 N N . ILE A 1 95 ? 26.141 3.865 -12.933 1.00 87.25 95 ILE A N 1
ATOM 729 C CA . ILE A 1 95 ? 25.467 4.553 -11.818 1.00 87.25 95 ILE A CA 1
ATOM 730 C C . ILE A 1 95 ? 24.211 3.808 -11.327 1.00 87.25 95 ILE A C 1
ATOM 732 O O . ILE A 1 95 ? 23.822 3.960 -10.168 1.00 87.25 95 ILE A O 1
ATOM 736 N N . TYR A 1 96 ? 23.595 2.995 -12.193 1.00 86.69 96 TYR A N 1
ATOM 737 C CA . TYR A 1 96 ? 22.434 2.162 -11.878 1.00 86.69 96 TYR A CA 1
ATOM 738 C C . TYR A 1 96 ? 22.814 0.749 -11.413 1.00 86.69 96 TYR A C 1
ATOM 740 O O . TYR A 1 96 ? 21.960 0.053 -10.865 1.00 86.69 96 TYR A O 1
ATOM 748 N N . GLY A 1 97 ? 24.063 0.328 -11.645 1.00 75.31 97 GLY A N 1
ATOM 749 C CA . GLY A 1 97 ? 24.552 -1.031 -11.403 1.00 75.31 97 GLY A CA 1
ATOM 750 C C . GLY A 1 97 ? 25.576 -1.190 -10.276 1.00 75.31 97 GLY A C 1
ATOM 751 O O . GLY A 1 97 ? 25.908 -2.325 -9.952 1.00 75.31 97 GLY A O 1
ATOM 752 N N . GLY A 1 98 ? 26.071 -0.095 -9.683 1.00 64.69 98 GLY A N 1
ATOM 753 C CA . GLY A 1 98 ? 27.071 -0.147 -8.605 1.00 64.69 98 GLY A CA 1
ATOM 754 C C . GLY A 1 98 ? 26.634 -0.964 -7.373 1.00 64.69 98 GLY A C 1
ATOM 755 O O . GLY A 1 98 ? 25.497 -1.412 -7.297 1.00 64.69 98 GLY A O 1
ATOM 756 N N . ASN A 1 99 ? 27.518 -1.102 -6.371 1.00 54.72 99 ASN A N 1
ATOM 757 C CA . ASN A 1 99 ? 27.407 -1.981 -5.177 1.00 54.72 99 ASN A CA 1
ATOM 758 C C . ASN A 1 99 ? 26.054 -2.035 -4.426 1.00 54.72 99 ASN A C 1
ATOM 760 O O . ASN A 1 99 ? 25.839 -2.931 -3.613 1.00 54.72 99 ASN A O 1
ATOM 764 N N . ASP A 1 100 ? 25.155 -1.089 -4.673 1.00 58.34 100 ASP A N 1
ATOM 765 C CA . ASP A 1 100 ? 23.796 -1.075 -4.156 1.00 58.34 100 ASP A CA 1
ATOM 766 C C . ASP A 1 100 ? 22.823 -1.556 -5.247 1.00 58.34 100 ASP A C 1
ATOM 768 O O . ASP A 1 100 ? 22.441 -0.797 -6.147 1.00 58.34 100 ASP A O 1
ATOM 772 N N . LYS A 1 101 ? 22.426 -2.836 -5.162 1.00 56.88 101 LYS A N 1
ATOM 773 C CA . LYS A 1 101 ? 21.532 -3.530 -6.115 1.00 56.88 101 LYS A CA 1
ATOM 774 C C . LYS A 1 101 ? 20.182 -2.826 -6.307 1.00 56.88 101 LYS A C 1
ATOM 776 O O . LYS A 1 101 ? 19.481 -3.099 -7.279 1.00 56.88 101 LYS A O 1
ATOM 781 N N . ASN A 1 102 ? 19.838 -1.891 -5.423 1.00 64.19 102 ASN A N 1
ATOM 782 C CA . ASN A 1 102 ? 18.588 -1.153 -5.448 1.00 64.19 102 ASN A CA 1
ATOM 783 C C . ASN A 1 102 ? 18.591 0.030 -6.425 1.00 64.19 102 ASN A C 1
ATOM 785 O O . ASN A 1 102 ? 17.650 0.795 -6.413 1.00 64.19 102 ASN A O 1
ATOM 789 N N . LYS A 1 103 ? 19.597 0.262 -7.277 1.00 80.94 103 LYS A N 1
ATOM 790 C CA . LYS A 1 103 ? 19.570 1.443 -8.174 1.00 80.94 103 LYS A CA 1
ATOM 791 C C . LYS A 1 103 ? 18.985 1.178 -9.558 1.00 80.94 103 LYS A C 1
ATOM 793 O O . LYS A 1 103 ? 18.568 2.126 -10.227 1.00 80.94 103 LYS A O 1
ATOM 798 N N . LEU A 1 104 ? 18.877 -0.086 -9.973 1.00 84.31 104 LEU A N 1
ATOM 799 C CA . LEU A 1 104 ? 18.377 -0.432 -11.305 1.00 84.31 104 LEU A CA 1
ATOM 800 C C . LEU A 1 104 ? 16.879 -0.127 -11.479 1.00 84.31 104 LEU A C 1
ATOM 802 O O . LEU A 1 104 ? 16.446 0.200 -12.584 1.00 84.31 104 LEU A O 1
ATOM 806 N N . TYR A 1 105 ? 16.089 -0.128 -10.399 1.00 84.25 105 TYR A N 1
ATOM 807 C CA . TYR A 1 105 ? 14.678 0.260 -10.490 1.00 84.25 105 TYR A CA 1
ATOM 808 C C . TYR A 1 105 ? 14.506 1.714 -10.951 1.00 84.25 105 TYR A C 1
ATOM 810 O O . TYR A 1 105 ? 13.545 2.013 -11.658 1.00 84.25 105 TYR A O 1
ATOM 818 N N . HIS A 1 106 ? 15.441 2.618 -10.614 1.00 86.94 106 HIS A N 1
ATOM 819 C CA . HIS A 1 106 ? 15.405 3.996 -11.108 1.00 86.94 106 HIS A CA 1
ATOM 820 C C . HIS A 1 106 ? 15.541 4.037 -12.628 1.00 86.94 106 HIS A C 1
ATOM 822 O O . HIS A 1 106 ? 14.783 4.752 -13.276 1.00 86.94 106 HIS A O 1
ATOM 828 N N . TYR A 1 107 ? 16.445 3.237 -13.207 1.00 89.25 107 TYR A N 1
ATOM 829 C CA . TYR A 1 107 ? 16.588 3.139 -14.660 1.00 89.25 107 TYR A CA 1
ATOM 830 C C . TYR A 1 107 ? 15.273 2.706 -15.310 1.00 89.25 107 TYR A C 1
ATOM 832 O O . TYR A 1 107 ? 14.803 3.353 -16.244 1.00 89.25 107 TYR A O 1
ATOM 840 N N . PHE A 1 108 ? 14.653 1.639 -14.803 1.00 88.94 108 PHE A N 1
ATOM 841 C CA . PHE A 1 108 ? 13.416 1.128 -15.384 1.00 88.94 108 PHE A CA 1
ATOM 842 C C . PHE A 1 108 ? 12.221 2.053 -15.175 1.00 88.94 108 PHE A C 1
ATOM 844 O O . PHE A 1 108 ? 11.407 2.186 -16.085 1.00 88.94 108 PHE A O 1
ATOM 851 N N . SER A 1 109 ? 12.134 2.713 -14.021 1.00 89.88 109 SER A N 1
ATOM 852 C CA . SER A 1 109 ? 11.122 3.734 -13.744 1.00 89.88 109 SER A CA 1
ATOM 853 C C . SER A 1 109 ? 11.252 4.916 -14.703 1.00 89.88 109 SER A C 1
ATOM 855 O O . SER A 1 109 ? 10.265 5.349 -15.299 1.00 89.88 109 SER A O 1
ATOM 857 N N . GLU A 1 110 ? 12.476 5.408 -14.910 1.00 91.31 110 GLU A N 1
ATOM 858 C CA . GLU A 1 110 ? 12.778 6.500 -15.838 1.00 91.31 110 GLU A CA 1
ATOM 859 C C . GLU A 1 110 ? 12.493 6.093 -17.294 1.00 91.31 110 GLU A C 1
ATOM 861 O O . GLU A 1 110 ? 11.879 6.857 -18.042 1.00 91.31 110 GLU A O 1
ATOM 866 N N . LEU A 1 111 ? 12.907 4.886 -17.698 1.00 90.31 111 LEU A N 1
ATOM 867 C CA . LEU A 1 111 ? 12.697 4.369 -19.049 1.00 90.31 111 LEU A CA 1
ATOM 868 C C . LEU A 1 111 ? 11.214 4.126 -19.332 1.00 90.31 111 LEU A C 1
ATOM 870 O O . LEU A 1 111 ? 10.717 4.569 -20.364 1.00 90.31 111 LEU A O 1
ATOM 874 N N . GLY A 1 112 ? 10.502 3.458 -18.421 1.00 90.62 112 GLY A N 1
ATOM 875 C CA . GLY A 1 112 ? 9.071 3.198 -18.546 1.00 90.62 112 GLY A CA 1
ATOM 876 C C . GLY A 1 112 ? 8.305 4.503 -18.745 1.00 90.62 112 GLY A C 1
ATOM 877 O O . GLY A 1 112 ? 7.592 4.648 -19.738 1.00 90.62 112 GLY A O 1
ATOM 878 N N . GLN A 1 113 ? 8.526 5.493 -17.873 1.00 91.12 113 GLN A N 1
ATOM 879 C CA . GLN A 1 113 ? 7.926 6.828 -18.001 1.00 91.12 113 GLN A CA 1
ATOM 880 C C . GLN A 1 113 ? 8.210 7.471 -19.355 1.00 91.12 113 GLN A C 1
ATOM 882 O O . GLN A 1 113 ? 7.278 7.888 -20.042 1.00 91.12 113 GLN A O 1
ATOM 887 N N . PHE A 1 114 ? 9.478 7.501 -19.767 1.00 91.44 114 PHE A N 1
ATOM 888 C CA . PHE A 1 114 ? 9.865 8.079 -21.046 1.00 91.44 114 PHE A CA 1
ATOM 889 C C . PHE A 1 114 ? 9.162 7.399 -22.228 1.00 91.44 114 PHE A C 1
ATOM 891 O O . PHE A 1 114 ? 8.658 8.082 -23.122 1.00 91.44 114 PHE A O 1
ATOM 898 N N . LEU A 1 115 ? 9.110 6.066 -22.236 1.00 88.94 115 LEU A N 1
ATOM 899 C CA . LEU A 1 115 ? 8.481 5.290 -23.303 1.00 88.94 115 LEU A CA 1
ATOM 900 C C . LEU A 1 115 ? 6.963 5.463 -23.328 1.00 88.94 115 LEU A C 1
ATOM 902 O O . LEU A 1 115 ? 6.387 5.609 -24.405 1.00 88.94 115 LEU A O 1
ATOM 906 N N . TYR A 1 116 ? 6.328 5.494 -22.158 1.00 89.31 116 TYR A N 1
ATOM 907 C CA . TYR A 1 116 ? 4.902 5.760 -22.031 1.00 89.31 116 TYR A CA 1
ATOM 908 C C . TYR A 1 116 ? 4.550 7.156 -22.547 1.00 89.31 116 TYR A C 1
ATOM 910 O O . TYR A 1 116 ? 3.586 7.301 -23.292 1.00 89.31 116 TYR A O 1
ATOM 918 N N . ASP A 1 117 ? 5.344 8.175 -22.228 1.00 88.38 117 ASP A N 1
ATOM 919 C CA . ASP A 1 117 ? 5.071 9.556 -22.642 1.00 88.38 117 ASP A CA 1
ATOM 920 C C . ASP A 1 117 ? 5.431 9.823 -24.120 1.00 88.38 117 ASP A C 1
ATOM 922 O O . ASP A 1 117 ? 4.869 10.723 -24.740 1.00 88.38 117 ASP A O 1
ATOM 926 N N . ASN A 1 118 ? 6.301 9.004 -24.726 1.00 86.31 118 ASN A N 1
ATOM 927 C CA . ASN A 1 118 ? 6.646 9.057 -26.156 1.00 86.31 118 ASN A CA 1
ATOM 928 C C . ASN A 1 118 ? 5.872 8.039 -27.019 1.00 86.31 118 ASN A C 1
ATOM 930 O O . ASN A 1 118 ? 6.220 7.812 -28.186 1.00 86.31 118 ASN A O 1
ATOM 934 N N . ARG A 1 119 ? 4.828 7.404 -26.473 1.00 84.69 119 ARG A N 1
ATOM 935 C CA . ARG A 1 119 ? 3.969 6.492 -27.238 1.00 84.69 119 ARG A CA 1
ATOM 936 C C . ARG A 1 119 ? 3.276 7.241 -28.379 1.00 84.69 119 ARG A C 1
ATOM 938 O O . ARG A 1 119 ? 2.856 8.385 -28.227 1.00 84.69 119 ARG A O 1
ATOM 945 N N . LYS A 1 120 ? 3.136 6.592 -29.539 1.00 75.31 120 LYS A N 1
ATOM 946 C CA . LYS A 1 120 ? 2.464 7.208 -30.702 1.00 75.31 120 LYS A CA 1
ATOM 947 C C . LYS A 1 120 ? 0.950 7.299 -30.519 1.00 75.31 120 LYS A C 1
ATOM 949 O O . LYS A 1 120 ? 0.312 8.163 -31.107 1.00 75.31 120 LYS A O 1
ATOM 954 N N . ASN A 1 121 ? 0.393 6.359 -29.765 1.00 75.50 121 ASN A N 1
ATOM 955 C CA . ASN A 1 121 ? -1.008 6.266 -29.378 1.00 75.50 121 ASN A CA 1
ATOM 956 C C . ASN A 1 121 ? -1.102 5.454 -28.075 1.00 75.50 121 ASN A C 1
ATOM 958 O O . ASN A 1 121 ? -0.095 4.928 -27.599 1.00 75.50 121 ASN A O 1
ATOM 962 N N . ASP A 1 122 ? -2.305 5.295 -27.532 1.00 71.00 122 ASP A N 1
ATOM 963 C CA . ASP A 1 122 ? -2.532 4.590 -26.260 1.00 71.00 122 ASP A CA 1
ATOM 964 C C . ASP A 1 122 ? -2.306 3.068 -26.308 1.00 71.00 122 ASP A C 1
ATOM 966 O O . ASP A 1 122 ? -2.508 2.377 -25.311 1.00 71.00 122 ASP A O 1
ATOM 970 N N . GLN A 1 123 ? -1.874 2.529 -27.452 1.00 74.31 123 GLN A N 1
ATOM 971 C CA . GLN A 1 123 ? -1.774 1.089 -27.679 1.00 74.31 123 GLN A CA 1
ATOM 972 C C . GLN A 1 123 ? -0.403 0.615 -28.157 1.00 74.31 123 GLN A C 1
ATOM 974 O O . GLN A 1 123 ? -0.146 -0.583 -28.096 1.00 74.31 123 GLN A O 1
ATOM 979 N N . ILE A 1 124 ? 0.488 1.480 -28.656 1.00 76.00 124 ILE A N 1
ATOM 980 C CA . ILE A 1 124 ? 1.770 1.042 -29.226 1.00 76.00 124 ILE A CA 1
ATOM 981 C C . ILE A 1 124 ? 2.924 1.972 -28.831 1.00 76.00 124 ILE A C 1
ATOM 983 O O . ILE A 1 124 ? 2.968 3.149 -29.202 1.00 76.00 124 ILE A O 1
ATOM 987 N N . VAL A 1 125 ? 3.937 1.382 -28.192 1.00 80.19 125 VAL A N 1
ATOM 988 C CA . VAL A 1 125 ? 5.294 1.929 -28.081 1.00 80.19 125 VAL A CA 1
ATOM 989 C C . VAL A 1 125 ? 6.164 1.238 -29.122 1.00 80.19 125 VAL A C 1
ATOM 991 O O . VAL A 1 125 ? 6.327 0.021 -29.106 1.00 80.19 125 VAL A O 1
ATOM 994 N N . THR A 1 126 ? 6.743 2.002 -30.045 1.00 79.94 126 THR A N 1
ATOM 995 C CA . THR A 1 126 ? 7.763 1.478 -30.961 1.00 79.94 126 THR A CA 1
ATOM 996 C C . THR A 1 126 ? 9.138 1.868 -30.447 1.00 79.94 126 THR A C 1
ATOM 998 O O . THR A 1 126 ? 9.500 3.039 -30.513 1.00 79.94 126 THR A O 1
ATOM 1001 N N . LEU A 1 127 ? 9.893 0.889 -29.958 1.00 78.44 127 LEU A N 1
ATOM 1002 C CA . LEU A 1 127 ? 11.271 1.070 -29.538 1.00 78.44 127 LEU A CA 1
ATOM 1003 C C . LEU A 1 127 ? 12.200 0.920 -30.747 1.00 78.44 127 LEU A C 1
ATOM 1005 O O . LEU A 1 127 ? 12.313 -0.157 -31.341 1.00 78.44 127 LEU A O 1
ATOM 1009 N N . ASP A 1 128 ? 12.854 2.018 -31.109 1.00 76.88 128 ASP A N 1
ATOM 1010 C CA . ASP A 1 128 ? 13.951 2.058 -32.071 1.00 76.88 128 ASP A CA 1
ATOM 1011 C C . ASP A 1 128 ? 15.170 2.777 -31.488 1.00 76.88 128 ASP A C 1
ATOM 1013 O O . ASP A 1 128 ? 15.111 3.383 -30.413 1.00 76.88 128 ASP A O 1
ATOM 1017 N N . HIS A 1 129 ? 16.289 2.682 -32.207 1.00 75.19 129 HIS A N 1
ATOM 1018 C CA . HIS A 1 129 ? 17.546 3.323 -31.837 1.00 75.19 129 HIS A CA 1
ATOM 1019 C C . HIS A 1 129 ? 17.367 4.815 -31.534 1.00 75.19 129 HIS A C 1
ATOM 1021 O O . HIS A 1 129 ? 17.846 5.305 -30.516 1.00 75.19 129 HIS A O 1
ATOM 1027 N N . THR A 1 130 ? 16.608 5.528 -32.371 1.00 81.44 130 THR A N 1
ATOM 1028 C CA . THR A 1 130 ? 16.358 6.963 -32.207 1.00 81.44 130 THR A CA 1
ATOM 1029 C C . THR A 1 130 ? 15.638 7.272 -30.896 1.00 81.44 130 THR A C 1
ATOM 1031 O O . THR A 1 130 ? 15.978 8.246 -30.223 1.00 81.44 130 THR A O 1
ATOM 1034 N N . LEU A 1 131 ? 14.645 6.466 -30.510 1.00 84.12 131 LEU A N 1
ATOM 1035 C CA . LEU A 1 131 ? 13.930 6.659 -29.251 1.00 84.12 131 LEU A CA 1
ATOM 1036 C C . LEU A 1 131 ? 14.834 6.396 -28.034 1.00 84.12 131 LEU A C 1
ATOM 1038 O O . LEU A 1 131 ? 14.816 7.171 -27.078 1.00 84.12 131 LEU A O 1
ATOM 1042 N N . LEU A 1 132 ? 15.680 5.365 -28.089 1.00 83.44 132 LEU A N 1
ATOM 1043 C CA . LEU A 1 132 ? 16.650 5.075 -27.027 1.00 83.44 132 LEU A CA 1
ATOM 1044 C C . LEU A 1 132 ? 17.753 6.132 -26.925 1.00 83.44 132 LEU A C 1
ATOM 1046 O O . LEU A 1 132 ? 18.112 6.534 -25.823 1.00 83.44 132 LEU A O 1
ATOM 1050 N N . GLU A 1 133 ? 18.260 6.649 -28.043 1.00 81.75 133 GLU A N 1
ATOM 1051 C CA . GLU A 1 133 ? 19.220 7.758 -28.038 1.00 81.75 133 GLU A CA 1
ATOM 1052 C C . GLU A 1 133 ? 18.636 9.012 -27.387 1.00 81.75 133 GLU A C 1
ATOM 1054 O O . GLU A 1 133 ? 19.310 9.671 -26.588 1.00 81.75 133 GLU A O 1
ATOM 1059 N N . LYS A 1 134 ? 17.360 9.312 -27.661 1.00 86.12 134 LYS A N 1
ATOM 1060 C CA . LYS A 1 134 ? 16.646 10.404 -26.990 1.00 86.12 134 LYS A CA 1
ATOM 1061 C C . LYS A 1 134 ? 16.571 10.183 -25.481 1.00 86.12 134 LYS A C 1
ATOM 1063 O O . LYS A 1 134 ? 16.885 11.113 -24.737 1.00 86.12 134 LYS A O 1
ATOM 1068 N N . PHE A 1 135 ? 16.240 8.972 -25.025 1.00 89.00 135 PHE A N 1
ATOM 1069 C CA . PHE A 1 135 ? 16.254 8.629 -23.597 1.00 89.00 135 PHE A CA 1
ATOM 1070 C C . PHE A 1 135 ? 17.648 8.805 -22.978 1.00 89.00 135 PHE A C 1
ATOM 1072 O O . PHE A 1 135 ? 17.802 9.425 -21.923 1.00 89.00 135 PHE A O 1
ATOM 1079 N N . ASN A 1 136 ? 18.683 8.317 -23.661 1.00 87.12 136 ASN A N 1
ATOM 1080 C CA . ASN A 1 136 ? 20.068 8.374 -23.199 1.00 87.12 136 ASN A CA 1
ATOM 1081 C C . ASN A 1 136 ? 20.586 9.815 -23.066 1.00 87.12 136 ASN A C 1
ATOM 1083 O O . ASN A 1 136 ? 21.482 10.068 -22.265 1.00 87.12 136 ASN A O 1
ATOM 1087 N N . SER A 1 137 ? 20.020 10.769 -23.813 1.00 80.69 137 SER A N 1
ATOM 1088 C CA . SER A 1 137 ? 20.433 12.178 -23.777 1.00 80.69 137 SER A CA 1
ATOM 1089 C C . SER A 1 137 ? 20.080 12.927 -22.477 1.00 80.69 137 SER A C 1
ATOM 1091 O O . SER A 1 137 ? 20.630 14.003 -22.248 1.00 80.69 137 SER A O 1
ATOM 1093 N N . LEU A 1 138 ? 19.202 12.379 -21.617 1.00 73.44 138 LEU A N 1
ATOM 1094 C CA . LEU A 1 138 ? 18.645 13.011 -20.398 1.00 73.44 138 LEU A CA 1
ATOM 1095 C C . LEU A 1 138 ? 17.839 14.307 -20.626 1.00 73.44 138 LEU A C 1
ATOM 1097 O O . LEU A 1 138 ? 17.423 14.929 -19.653 1.00 73.44 138 LEU A O 1
ATOM 1101 N N . GLN A 1 139 ? 17.581 14.726 -21.870 1.00 66.88 139 GLN A N 1
ATOM 1102 C CA . GLN A 1 139 ? 16.956 16.031 -22.141 1.00 66.88 139 GLN A CA 1
ATOM 1103 C C . GLN A 1 139 ? 15.506 16.152 -21.642 1.00 66.88 139 GLN A C 1
ATOM 1105 O O . GLN A 1 139 ? 15.082 17.249 -21.294 1.00 66.88 139 GLN A O 1
ATOM 1110 N N . GLN A 1 140 ? 14.752 15.047 -21.599 1.00 63.19 140 GLN A N 1
ATOM 1111 C CA . GLN A 1 140 ? 13.351 15.037 -21.145 1.00 63.19 140 GLN A CA 1
ATOM 1112 C C . GLN A 1 140 ? 13.161 14.425 -19.746 1.00 63.19 140 GLN A C 1
ATOM 1114 O O . GLN A 1 140 ? 12.318 14.898 -18.994 1.00 63.19 140 GLN A O 1
ATOM 1119 N N . TYR A 1 141 ? 13.954 13.411 -19.378 1.00 67.88 141 TYR A N 1
ATOM 1120 C CA . TYR A 1 141 ? 13.867 12.723 -18.080 1.00 67.88 141 TYR A CA 1
ATOM 1121 C C . TYR A 1 141 ? 15.258 12.621 -17.467 1.00 67.88 141 TYR A C 1
ATOM 1123 O O . TYR A 1 141 ? 16.002 11.671 -17.743 1.00 67.88 141 TYR A O 1
ATOM 1131 N N . GLY A 1 142 ? 15.608 13.621 -16.653 1.00 75.62 142 GLY A N 1
ATOM 1132 C CA . GLY A 1 142 ? 16.791 13.570 -15.798 1.00 75.62 142 GLY A CA 1
ATOM 1133 C C . GLY A 1 142 ? 16.702 12.407 -14.808 1.00 75.62 142 GLY A C 1
ATOM 1134 O O . GLY A 1 142 ? 15.607 11.947 -14.490 1.00 75.62 142 GLY A O 1
ATOM 1135 N N . SER A 1 143 ? 17.846 11.925 -14.324 1.00 82.56 143 SER A N 1
ATOM 1136 C CA . SER A 1 143 ? 17.860 10.834 -13.350 1.00 82.56 143 SER A CA 1
ATOM 1137 C C . SER A 1 143 ? 17.879 11.356 -11.916 1.00 82.56 143 SER A C 1
ATOM 1139 O O . SER A 1 143 ? 18.555 12.337 -11.602 1.00 82.56 143 SER A O 1
ATOM 1141 N N . LEU A 1 144 ? 17.160 10.686 -11.014 1.00 83.00 144 LEU A N 1
ATOM 1142 C CA . LEU A 1 144 ? 17.197 11.023 -9.585 1.00 83.00 144 LEU A CA 1
ATOM 1143 C C . LEU A 1 144 ? 18.608 10.877 -9.002 1.00 83.00 144 LEU A C 1
ATOM 1145 O O . LEU A 1 144 ? 19.011 11.667 -8.147 1.00 83.00 144 LEU A O 1
ATOM 1149 N N . LEU A 1 145 ? 19.385 9.930 -9.533 1.00 85.94 145 LEU A N 1
ATOM 1150 C CA . LEU A 1 145 ? 20.748 9.636 -9.096 1.00 85.94 145 LEU A CA 1
ATOM 1151 C C . LEU A 1 145 ? 21.737 10.766 -9.412 1.00 85.94 145 LEU A C 1
ATOM 1153 O O . LEU A 1 145 ? 22.809 10.826 -8.806 1.00 85.94 145 LEU A O 1
ATOM 1157 N N . THR A 1 146 ? 21.379 11.695 -10.308 1.00 85.56 146 THR A N 1
ATOM 1158 C CA . THR A 1 146 ? 22.235 12.833 -10.676 1.00 85.56 146 THR A CA 1
ATOM 1159 C C . THR A 1 146 ? 22.044 14.048 -9.777 1.00 85.56 146 THR A C 1
ATOM 1161 O O . THR A 1 146 ? 22.821 14.997 -9.873 1.00 85.56 146 THR A O 1
ATOM 1164 N N . ARG A 1 147 ? 21.043 14.046 -8.884 1.00 84.50 147 ARG A N 1
ATOM 1165 C CA . ARG A 1 147 ? 20.791 15.169 -7.973 1.00 84.50 147 ARG A CA 1
ATOM 1166 C C . ARG A 1 147 ? 21.970 15.352 -7.010 1.00 84.50 147 ARG A C 1
ATOM 1168 O O . ARG A 1 147 ? 22.435 14.413 -6.363 1.00 84.50 147 ARG A O 1
ATOM 1175 N N . SER A 1 148 ? 22.462 16.584 -6.923 1.00 84.88 148 SER A N 1
ATOM 1176 C CA . SER A 1 148 ? 23.504 17.008 -5.987 1.00 84.88 148 SER A CA 1
ATOM 1177 C C . SER A 1 148 ? 23.344 18.496 -5.689 1.00 84.88 148 SER A C 1
ATOM 1179 O O . SER A 1 148 ? 22.955 19.259 -6.573 1.00 84.88 148 SER A O 1
ATOM 1181 N N . ARG A 1 149 ? 23.661 18.907 -4.453 1.00 87.50 149 ARG A N 1
ATOM 1182 C CA . ARG A 1 149 ? 23.752 20.331 -4.081 1.00 87.50 149 ARG A CA 1
ATOM 1183 C C . ARG A 1 149 ? 24.992 21.001 -4.680 1.00 87.50 149 ARG A C 1
ATOM 1185 O O . ARG A 1 149 ? 24.982 22.210 -4.872 1.00 87.50 149 ARG A O 1
ATOM 1192 N N . ASP A 1 150 ? 26.030 20.223 -4.994 1.00 91.31 150 ASP A N 1
ATOM 1193 C CA . ASP A 1 150 ? 27.228 20.707 -5.682 1.00 91.31 150 ASP A CA 1
ATOM 1194 C C . ASP A 1 150 ? 27.048 20.642 -7.216 1.00 91.31 150 ASP A C 1
ATOM 1196 O O . ASP A 1 150 ? 26.871 19.541 -7.761 1.00 91.31 150 ASP A O 1
ATOM 1200 N N . PRO A 1 151 ? 27.124 21.783 -7.933 1.00 87.31 151 PRO A N 1
ATOM 1201 C CA . PRO A 1 151 ? 26.984 21.831 -9.386 1.00 87.31 151 PRO A CA 1
ATOM 1202 C C . PRO A 1 151 ? 28.031 21.011 -10.147 1.00 87.31 151 PRO A C 1
ATOM 1204 O O . PRO A 1 151 ? 27.711 20.469 -11.207 1.00 87.31 151 PRO A O 1
ATOM 1207 N N . VAL A 1 152 ? 29.266 20.911 -9.641 1.00 89.75 152 VAL A N 1
ATOM 1208 C CA . VAL A 1 152 ? 30.343 20.165 -10.316 1.00 89.75 152 VAL A CA 1
ATOM 1209 C C . VAL A 1 152 ? 30.055 18.668 -10.253 1.00 89.75 152 VAL A C 1
ATOM 1211 O O . VAL A 1 152 ? 30.014 17.997 -11.287 1.00 89.75 152 VAL A O 1
ATOM 1214 N N . THR A 1 153 ? 29.741 18.165 -9.061 1.00 87.12 153 THR A N 1
ATOM 1215 C CA . THR A 1 153 ? 29.309 16.779 -8.845 1.00 87.12 153 THR A CA 1
ATOM 1216 C C . THR A 1 153 ? 28.040 16.456 -9.632 1.00 87.12 153 THR A C 1
ATOM 1218 O O . THR A 1 153 ? 27.955 15.392 -10.239 1.00 87.12 153 THR A O 1
ATOM 1221 N N . SER A 1 154 ? 27.064 17.370 -9.675 1.00 86.38 154 SER A N 1
ATOM 1222 C CA . SER A 1 154 ? 25.833 17.195 -10.459 1.00 86.38 154 SER A CA 1
ATOM 1223 C C . SER A 1 154 ? 26.139 16.994 -11.949 1.00 86.38 154 SER A C 1
ATOM 1225 O O . SER A 1 154 ? 25.706 16.007 -12.542 1.00 86.38 154 SER A O 1
ATOM 1227 N N . LYS A 1 155 ? 26.969 17.862 -12.547 1.00 87.56 155 LYS A N 1
ATOM 1228 C CA . LYS A 1 155 ? 27.392 17.734 -13.954 1.00 87.56 155 LYS A CA 1
ATOM 1229 C C . LYS A 1 155 ? 28.135 16.425 -14.228 1.00 87.56 155 LYS A C 1
ATOM 1231 O O . LYS A 1 155 ? 27.859 15.780 -15.237 1.00 87.56 155 LYS A O 1
ATOM 1236 N N . SER A 1 156 ? 29.037 16.024 -13.331 1.00 88.38 156 SER A N 1
ATOM 1237 C CA . SER A 1 156 ? 29.763 14.752 -13.440 1.00 88.38 156 SER A CA 1
ATOM 1238 C C . SER A 1 156 ? 28.805 13.554 -13.434 1.00 88.38 156 SER A C 1
ATOM 1240 O O . SER A 1 156 ? 28.838 12.719 -14.338 1.00 88.38 156 SER A O 1
ATOM 1242 N N . LYS A 1 157 ? 27.855 13.524 -12.489 1.00 89.00 157 LYS A N 1
ATOM 1243 C CA . LYS A 1 157 ? 26.838 12.467 -12.406 1.00 89.00 157 LYS A CA 1
ATOM 1244 C C . LYS A 1 157 ? 25.915 12.433 -13.621 1.00 89.00 157 LYS A C 1
ATOM 1246 O O . LYS A 1 157 ? 25.538 11.352 -14.056 1.00 89.00 157 LYS A O 1
ATOM 1251 N N . VAL A 1 158 ? 25.556 13.588 -14.188 1.00 89.12 158 VAL A N 1
ATOM 1252 C CA . VAL A 1 158 ? 24.784 13.656 -15.442 1.00 89.12 158 VAL A CA 1
ATOM 1253 C C . VAL A 1 158 ? 25.543 12.962 -16.573 1.00 89.12 158 VAL A C 1
ATOM 1255 O O . VAL A 1 158 ? 24.968 12.103 -17.237 1.00 89.12 158 VAL A O 1
ATOM 1258 N N . ALA A 1 159 ? 26.832 13.262 -16.756 1.00 88.44 159 ALA A N 1
ATOM 1259 C CA . ALA A 1 159 ? 27.655 12.594 -17.766 1.00 88.44 159 ALA A CA 1
ATOM 1260 C C . ALA A 1 159 ? 27.759 11.076 -17.511 1.00 88.44 159 ALA A C 1
ATOM 1262 O O . ALA A 1 159 ? 27.587 10.281 -18.438 1.00 88.44 159 ALA A O 1
ATOM 1263 N N . GLN A 1 160 ? 27.949 10.669 -16.251 1.00 89.50 160 GLN A N 1
ATOM 1264 C CA . GLN A 1 160 ? 27.976 9.259 -15.852 1.00 89.50 160 GLN A CA 1
ATOM 1265 C C . GLN A 1 160 ? 26.647 8.549 -16.149 1.00 89.50 160 GLN A C 1
ATOM 1267 O O . GLN A 1 160 ? 26.648 7.439 -16.680 1.00 89.50 160 GLN A O 1
ATOM 1272 N N . ALA A 1 161 ? 25.507 9.185 -15.870 1.00 89.69 161 ALA A N 1
ATOM 1273 C CA . ALA A 1 161 ? 24.188 8.632 -16.161 1.00 89.69 161 ALA A CA 1
ATOM 1274 C C . ALA A 1 161 ? 23.943 8.489 -17.671 1.00 89.69 161 ALA A C 1
ATOM 1276 O O . ALA A 1 161 ? 23.440 7.454 -18.101 1.00 89.69 161 ALA A O 1
ATOM 1277 N N . GLN A 1 162 ? 24.352 9.462 -18.496 1.00 91.00 162 GLN A N 1
ATOM 1278 C CA . GLN A 1 162 ? 24.268 9.338 -19.961 1.00 91.00 162 GLN A CA 1
ATOM 1279 C C . GLN A 1 162 ? 25.093 8.154 -20.470 1.00 91.00 162 GLN A C 1
ATOM 1281 O O . GLN A 1 162 ? 24.615 7.383 -21.302 1.00 91.00 162 GLN A O 1
ATOM 1286 N N . GLN A 1 163 ? 26.317 7.990 -19.960 1.00 90.62 163 GLN A N 1
ATOM 1287 C CA . GLN A 1 163 ? 27.179 6.868 -20.325 1.00 90.62 163 GLN A CA 1
ATOM 1288 C C . GLN A 1 163 ? 26.581 5.528 -19.875 1.00 90.62 163 GLN A C 1
ATOM 1290 O O . GLN A 1 163 ? 26.508 4.596 -20.672 1.00 90.62 163 GLN A O 1
ATOM 1295 N N . SER A 1 164 ? 26.068 5.466 -18.645 1.00 90.62 164 SER A N 1
ATOM 1296 C CA . SER A 1 164 ? 25.425 4.275 -18.076 1.00 90.62 164 SER A CA 1
ATOM 1297 C C . SER A 1 164 ? 24.188 3.856 -18.878 1.00 90.62 164 SER A C 1
ATOM 1299 O O . SER A 1 164 ? 24.007 2.680 -19.185 1.00 90.62 164 SER A O 1
ATOM 1301 N N . ARG A 1 165 ? 23.342 4.813 -19.293 1.00 90.31 165 ARG A N 1
ATOM 1302 C CA . ARG A 1 165 ? 22.175 4.525 -20.144 1.00 90.31 165 ARG A CA 1
ATOM 1303 C C . ARG A 1 165 ? 22.584 4.025 -21.534 1.00 90.31 165 ARG A C 1
ATOM 1305 O O . ARG A 1 165 ? 21.959 3.098 -22.045 1.00 90.31 165 ARG A O 1
ATOM 1312 N N . LYS A 1 166 ? 23.641 4.595 -22.133 1.00 89.31 166 LYS A N 1
ATOM 1313 C CA . LYS A 1 166 ? 24.190 4.135 -23.425 1.00 89.31 166 LYS A CA 1
ATOM 1314 C C . LYS A 1 166 ? 24.731 2.714 -23.351 1.00 89.31 166 LYS A C 1
ATOM 1316 O O . LYS A 1 166 ? 24.493 1.943 -24.271 1.00 89.31 166 LYS A O 1
ATOM 1321 N N . GLU A 1 167 ? 25.438 2.377 -22.280 1.00 87.62 167 GLU A N 1
ATOM 1322 C CA . GLU A 1 167 ? 25.938 1.025 -22.039 1.00 87.62 167 GLU A CA 1
ATOM 1323 C C . GLU A 1 167 ? 24.786 0.014 -21.988 1.00 87.62 167 GLU A C 1
ATOM 1325 O O . GLU A 1 167 ? 24.769 -0.946 -22.759 1.00 87.62 167 GLU A O 1
ATOM 1330 N N . ILE A 1 168 ? 23.775 0.287 -21.157 1.00 86.00 168 ILE A N 1
ATOM 1331 C CA . ILE A 1 168 ? 22.585 -0.562 -21.028 1.00 86.00 168 ILE A CA 1
ATOM 1332 C C . ILE A 1 168 ? 21.852 -0.686 -22.379 1.00 86.00 168 ILE A C 1
ATOM 1334 O O . ILE A 1 168 ? 21.481 -1.783 -22.802 1.00 86.00 168 ILE A O 1
ATOM 1338 N N . ALA A 1 169 ? 21.694 0.420 -23.114 1.00 83.88 169 ALA A N 1
ATOM 1339 C CA . ALA A 1 169 ? 21.116 0.399 -24.457 1.00 83.88 169 ALA A CA 1
ATOM 1340 C C . ALA A 1 169 ? 21.979 -0.393 -25.462 1.00 83.88 169 ALA A C 1
ATOM 1342 O O . ALA A 1 169 ? 21.444 -1.033 -26.362 1.00 83.88 169 ALA A O 1
ATOM 1343 N N . GLY A 1 170 ? 23.305 -0.400 -25.316 1.00 80.00 170 GLY A N 1
ATOM 1344 C CA . GLY A 1 170 ? 24.210 -1.200 -26.141 1.00 80.00 170 GLY A CA 1
ATOM 1345 C C . GLY A 1 170 ? 24.020 -2.706 -25.938 1.00 80.00 170 GLY A C 1
ATOM 1346 O O . GLY A 1 170 ? 24.029 -3.459 -26.912 1.00 80.00 170 GLY A O 1
ATOM 1347 N N . ILE A 1 171 ? 23.776 -3.138 -24.696 1.00 77.69 171 ILE A N 1
ATOM 1348 C CA . ILE A 1 171 ? 23.435 -4.532 -24.363 1.00 77.69 171 ILE A CA 1
ATOM 1349 C C . ILE A 1 171 ? 22.130 -4.939 -25.057 1.00 77.69 171 ILE A C 1
ATOM 1351 O O . ILE A 1 171 ? 22.064 -5.997 -25.681 1.00 77.69 171 ILE A O 1
ATOM 1355 N N . PHE A 1 172 ? 21.120 -4.071 -25.001 1.00 75.50 172 PHE A N 1
ATOM 1356 C CA . PHE A 1 172 ? 19.829 -4.263 -25.661 1.00 75.50 172 PHE A CA 1
ATOM 1357 C C . PHE A 1 172 ? 19.930 -4.395 -27.183 1.00 75.50 172 PHE A C 1
ATOM 1359 O O . PHE A 1 172 ? 19.346 -5.301 -27.773 1.00 75.50 172 PHE A O 1
ATOM 1366 N N . LEU A 1 173 ? 20.648 -3.467 -27.820 1.00 73.44 173 LEU A N 1
ATOM 1367 C CA . LEU A 1 173 ? 20.766 -3.395 -29.278 1.00 73.44 173 LEU A CA 1
ATOM 1368 C C . LEU A 1 173 ? 21.641 -4.525 -29.840 1.00 73.44 173 LEU A C 1
ATOM 1370 O O . LEU A 1 173 ? 21.546 -4.869 -31.021 1.00 73.44 173 LEU A O 1
ATOM 1374 N N . ASN A 1 174 ? 22.491 -5.128 -29.007 1.00 74.50 174 ASN A N 1
ATOM 1375 C CA . ASN A 1 174 ? 23.299 -6.272 -29.389 1.00 74.50 174 ASN A CA 1
ATOM 1376 C C . ASN A 1 174 ? 22.498 -7.577 -29.273 1.00 74.50 174 ASN A C 1
ATOM 1378 O O . ASN A 1 174 ? 22.578 -8.296 -28.283 1.00 74.50 174 ASN A O 1
ATOM 1382 N N . ASN A 1 175 ? 21.814 -7.953 -30.353 1.00 64.88 175 ASN A N 1
ATOM 1383 C CA . ASN A 1 175 ? 21.049 -9.207 -30.446 1.00 64.88 175 ASN A CA 1
ATOM 1384 C C . ASN A 1 175 ? 21.880 -10.495 -30.244 1.00 64.88 175 ASN A C 1
ATOM 1386 O O . ASN A 1 175 ? 21.308 -11.578 -30.163 1.00 64.88 175 ASN A O 1
ATOM 1390 N N . LYS A 1 176 ? 23.218 -10.410 -30.213 1.00 70.50 176 LYS A N 1
ATOM 1391 C CA . LYS A 1 176 ? 24.112 -11.539 -29.899 1.00 70.50 176 LYS A CA 1
ATOM 1392 C C . LYS A 1 176 ? 24.519 -11.580 -28.426 1.00 70.50 176 LYS A C 1
ATOM 1394 O O . LYS A 1 176 ? 25.236 -12.491 -28.021 1.00 70.50 176 LYS A O 1
ATOM 1399 N N . HIS A 1 177 ? 24.117 -10.588 -27.636 1.00 74.44 177 HIS A N 1
ATOM 1400 C CA . HIS A 1 177 ? 24.379 -10.568 -26.211 1.00 74.44 177 HIS A CA 1
ATOM 1401 C C . HIS A 1 177 ? 23.547 -11.652 -25.520 1.00 74.44 177 HIS A C 1
ATOM 1403 O O . HIS A 1 177 ? 22.339 -11.744 -25.730 1.00 74.44 177 HIS A O 1
ATOM 1409 N N . LYS A 1 178 ?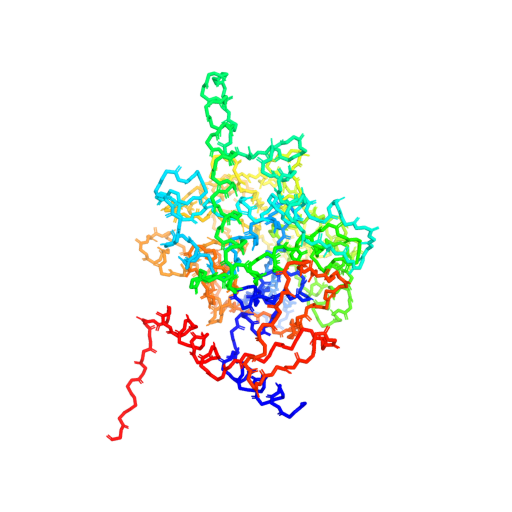 24.187 -12.447 -24.657 1.00 75.06 178 LYS A N 1
ATOM 1410 C CA . LYS A 1 178 ? 23.564 -13.588 -23.959 1.00 75.06 178 LYS A CA 1
ATOM 1411 C C . LYS A 1 178 ? 22.339 -13.235 -23.100 1.00 75.06 178 LYS A C 1
ATOM 1413 O O . LYS A 1 178 ? 21.587 -14.132 -22.767 1.00 75.06 178 LYS A O 1
ATOM 1418 N N . HIS A 1 179 ? 22.163 -11.955 -22.756 1.00 73.06 179 HIS A N 1
ATOM 1419 C CA . HIS A 1 179 ? 21.075 -11.449 -21.903 1.00 73.06 179 HIS A CA 1
ATOM 1420 C C . HIS A 1 179 ? 20.111 -10.478 -22.618 1.00 73.06 179 HIS A C 1
ATOM 1422 O O . HIS A 1 179 ? 19.400 -9.701 -21.980 1.00 73.06 179 HIS A O 1
ATOM 1428 N N . ALA A 1 180 ? 20.135 -10.430 -23.956 1.00 72.38 180 ALA A N 1
ATOM 1429 C CA . ALA A 1 180 ? 19.321 -9.474 -24.717 1.00 72.38 180 ALA A CA 1
ATOM 1430 C C . ALA A 1 180 ? 17.804 -9.716 -24.561 1.00 72.38 180 ALA A C 1
ATOM 1432 O O . ALA A 1 180 ? 17.014 -8.772 -24.635 1.00 72.38 180 ALA A O 1
ATOM 1433 N N . TYR A 1 181 ? 17.393 -10.969 -24.347 1.00 72.44 181 TYR A N 1
ATOM 1434 C CA . TYR A 1 181 ? 15.987 -11.352 -24.206 1.00 72.44 181 TYR A CA 1
ATOM 1435 C C . TYR A 1 181 ? 15.407 -10.929 -22.851 1.00 72.44 181 TYR A C 1
ATOM 1437 O O . TYR A 1 181 ? 14.356 -10.295 -22.795 1.00 72.44 181 TYR A O 1
ATOM 1445 N N . GLU A 1 182 ? 16.131 -11.186 -21.768 1.00 72.69 182 GLU A N 1
ATOM 1446 C CA . GLU A 1 182 ? 15.775 -10.795 -20.405 1.00 72.69 182 GLU A CA 1
ATOM 1447 C C . GLU A 1 182 ? 15.628 -9.279 -20.303 1.00 72.69 182 GLU A C 1
ATOM 1449 O O . GLU A 1 182 ? 14.713 -8.777 -19.653 1.00 72.69 182 GLU A O 1
ATOM 1454 N N . PHE A 1 183 ? 16.474 -8.535 -21.018 1.00 75.69 183 PHE A N 1
ATOM 1455 C CA . PHE A 1 183 ? 16.353 -7.088 -21.071 1.00 75.69 183 PHE A CA 1
ATOM 1456 C C . PHE A 1 183 ? 15.110 -6.614 -21.834 1.00 75.69 183 PHE A C 1
ATOM 1458 O O . PHE A 1 183 ? 14.442 -5.676 -21.401 1.00 75.69 183 PHE A O 1
ATOM 1465 N N . GLN A 1 184 ? 14.755 -7.270 -22.945 1.00 76.19 184 GLN A N 1
ATOM 1466 C CA . GLN A 1 184 ? 13.503 -6.994 -23.664 1.00 76.19 184 GLN A CA 1
ATOM 1467 C C . GLN A 1 184 ? 12.282 -7.220 -22.769 1.00 76.19 184 GLN A C 1
ATOM 1469 O O . GLN A 1 184 ? 11.381 -6.379 -22.751 1.00 76.19 184 GLN A O 1
ATOM 1474 N N . LEU A 1 185 ? 12.277 -8.313 -22.003 1.00 76.00 185 LEU A N 1
ATOM 1475 C CA . LEU A 1 185 ? 11.226 -8.605 -21.031 1.00 76.00 185 LEU A CA 1
ATOM 1476 C C . LEU A 1 185 ? 11.178 -7.562 -19.911 1.00 76.00 185 LEU A C 1
ATOM 1478 O O . LEU A 1 185 ? 10.098 -7.082 -19.578 1.00 76.00 185 LEU A O 1
ATOM 1482 N N . ALA A 1 186 ? 12.330 -7.153 -19.376 1.00 80.19 186 ALA A N 1
ATOM 1483 C CA . ALA A 1 186 ? 12.409 -6.131 -18.337 1.00 80.19 186 ALA A CA 1
ATOM 1484 C C . ALA A 1 186 ? 11.879 -4.765 -18.814 1.00 80.19 186 ALA A C 1
ATOM 1486 O O . ALA A 1 186 ? 11.140 -4.104 -18.086 1.00 80.19 186 ALA A O 1
ATOM 1487 N N . ILE A 1 187 ? 12.188 -4.364 -20.056 1.00 83.25 187 ILE A N 1
ATOM 1488 C CA . ILE A 1 187 ? 11.614 -3.158 -20.678 1.00 83.25 187 ILE A CA 1
ATOM 1489 C C . ILE A 1 187 ? 10.103 -3.306 -20.855 1.00 83.25 187 ILE A C 1
ATOM 1491 O O . ILE A 1 187 ? 9.351 -2.378 -20.581 1.00 83.25 187 ILE A O 1
ATOM 1495 N N . GLN A 1 188 ? 9.636 -4.456 -21.338 1.00 80.81 188 GLN A N 1
ATOM 1496 C CA . GLN A 1 188 ? 8.205 -4.667 -21.512 1.00 80.81 188 GLN A CA 1
ATOM 1497 C C . GLN A 1 188 ? 7.469 -4.578 -20.172 1.00 80.81 188 GLN A C 1
ATOM 1499 O O . GLN A 1 188 ? 6.455 -3.894 -20.087 1.00 80.81 188 GLN A O 1
ATOM 1504 N N . HIS A 1 189 ? 8.007 -5.202 -19.126 1.00 81.56 189 HIS A N 1
ATOM 1505 C CA . HIS A 1 189 ? 7.441 -5.143 -17.785 1.00 81.56 189 HIS A CA 1
ATOM 1506 C C . HIS A 1 189 ? 7.494 -3.724 -17.197 1.00 81.56 189 HIS A C 1
ATOM 1508 O O . HIS A 1 189 ? 6.533 -3.295 -16.568 1.00 81.56 189 HIS A O 1
ATOM 1514 N N . SER A 1 190 ? 8.555 -2.949 -17.448 1.00 88.00 190 SER A N 1
ATOM 1515 C CA . SER A 1 190 ? 8.623 -1.551 -17.002 1.00 88.00 190 SER A CA 1
ATOM 1516 C C . SER A 1 190 ? 7.573 -0.664 -17.685 1.00 88.00 190 SER A C 1
ATOM 1518 O O . SER A 1 190 ? 6.993 0.216 -17.045 1.00 88.00 190 SER A O 1
ATOM 1520 N N . VAL A 1 191 ? 7.295 -0.917 -18.969 1.00 87.06 191 VAL A N 1
ATOM 1521 C CA . VAL A 1 191 ? 6.241 -0.245 -19.744 1.00 87.06 191 VAL A CA 1
ATOM 1522 C C . VAL A 1 191 ? 4.839 -0.669 -19.284 1.00 87.06 191 VAL A C 1
ATOM 1524 O O . VAL A 1 191 ? 3.940 0.167 -19.211 1.00 87.06 191 VAL A O 1
ATOM 1527 N N . ASP A 1 192 ? 4.656 -1.940 -18.940 1.00 84.81 192 ASP A N 1
ATOM 1528 C CA . ASP A 1 192 ? 3.409 -2.454 -18.367 1.00 84.81 192 ASP A CA 1
ATOM 1529 C C . ASP A 1 192 ? 3.119 -1.808 -17.005 1.00 84.81 192 ASP A C 1
ATOM 1531 O O . ASP A 1 192 ? 2.056 -1.230 -16.762 1.00 84.81 192 ASP A O 1
ATOM 1535 N N . LEU A 1 193 ? 4.137 -1.778 -16.141 1.00 88.31 193 LEU A N 1
ATOM 1536 C CA . LEU A 1 193 ? 4.038 -1.200 -14.808 1.00 88.31 193 LEU A CA 1
ATOM 1537 C C . LEU A 1 193 ? 3.692 0.280 -14.863 1.00 88.31 193 LEU A C 1
ATOM 1539 O O . LEU A 1 193 ? 2.754 0.721 -14.199 1.00 88.31 193 LEU A O 1
ATOM 1543 N N . ILE A 1 194 ? 4.391 1.051 -15.696 1.00 91.44 194 ILE A N 1
ATOM 1544 C CA . ILE A 1 194 ? 4.089 2.476 -15.793 1.00 91.44 194 ILE A CA 1
ATOM 1545 C C . ILE A 1 194 ? 2.713 2.745 -16.405 1.00 91.44 194 ILE A C 1
ATOM 1547 O O . ILE A 1 194 ? 2.061 3.709 -16.005 1.00 91.44 194 ILE A O 1
ATOM 1551 N N . TYR A 1 195 ? 2.249 1.907 -17.339 1.00 90.25 195 TYR A N 1
ATOM 1552 C CA . TYR A 1 195 ? 0.895 2.009 -17.872 1.00 90.25 195 TYR A CA 1
ATOM 1553 C C . TYR A 1 195 ? -0.115 1.859 -16.734 1.00 90.25 195 TYR A C 1
ATOM 1555 O O . TYR A 1 195 ? -0.981 2.716 -16.561 1.00 90.25 195 TYR A O 1
ATOM 1563 N N . HIS A 1 196 ? 0.036 0.830 -15.899 1.00 89.75 196 HIS A N 1
ATOM 1564 C CA . HIS A 1 196 ? -0.885 0.595 -14.795 1.00 89.75 196 HIS A CA 1
ATOM 1565 C C . HIS A 1 196 ? -0.798 1.632 -13.666 1.00 89.75 196 HIS A C 1
ATOM 1567 O O . HIS A 1 196 ? -1.795 1.827 -12.970 1.00 89.75 196 HIS A O 1
ATOM 1573 N N . ILE A 1 197 ? 0.337 2.327 -13.531 1.00 91.88 197 ILE A N 1
ATOM 1574 C CA . ILE A 1 197 ? 0.529 3.446 -12.596 1.00 91.88 197 ILE A CA 1
ATOM 1575 C C . ILE A 1 197 ? -0.024 4.772 -13.138 1.00 91.88 197 ILE A C 1
ATOM 1577 O O . ILE A 1 197 ? -0.523 5.566 -12.352 1.00 91.88 197 ILE A O 1
ATOM 1581 N N . LYS A 1 198 ? 0.096 5.060 -14.445 1.00 90.56 198 LYS A N 1
ATOM 1582 C CA . LYS A 1 198 ? -0.198 6.395 -15.015 1.00 90.56 198 LYS A CA 1
ATOM 1583 C C . LYS A 1 198 ? -1.488 6.485 -15.822 1.00 90.56 198 LYS A C 1
ATOM 1585 O O . LYS A 1 198 ? -2.043 7.573 -15.917 1.00 90.56 198 LYS A O 1
ATOM 1590 N N . HIS A 1 199 ? -1.936 5.408 -16.456 1.00 90.62 199 HIS A N 1
ATOM 1591 C CA . HIS A 1 199 ? -3.108 5.444 -17.330 1.00 90.62 199 HIS A CA 1
ATOM 1592 C C . HIS A 1 199 ? -4.403 5.447 -16.508 1.00 90.62 199 HIS A C 1
ATOM 1594 O O . HIS A 1 199 ? -4.468 4.780 -15.479 1.00 90.62 199 HIS A O 1
ATOM 1600 N N . ASP A 1 200 ? -5.460 6.117 -16.977 1.00 89.25 200 ASP A N 1
ATOM 1601 C CA . ASP A 1 200 ? -6.751 6.200 -16.263 1.00 89.25 200 ASP A CA 1
ATOM 1602 C C . ASP A 1 200 ? -7.425 4.830 -16.074 1.00 89.25 200 ASP A C 1
ATOM 1604 O O . ASP A 1 200 ? -8.185 4.615 -15.132 1.00 89.25 200 ASP A O 1
ATOM 1608 N N . GLN A 1 201 ? -7.138 3.887 -16.975 1.00 87.50 201 GLN A N 1
ATOM 160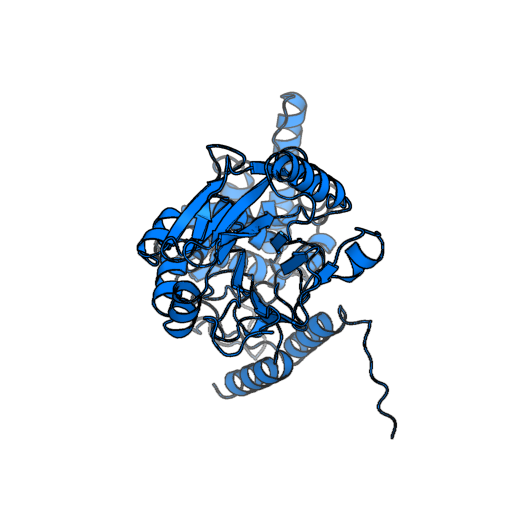9 C CA . GLN A 1 201 ? -7.575 2.483 -16.891 1.00 87.50 201 GLN A CA 1
ATOM 1610 C C . GLN A 1 201 ? -6.530 1.568 -16.230 1.00 87.50 201 GLN A C 1
ATOM 1612 O O . GLN A 1 201 ? -6.695 0.353 -16.189 1.00 87.50 201 GLN A O 1
ATOM 1617 N N . GLY A 1 202 ? -5.428 2.134 -15.736 1.00 89.62 202 GLY A N 1
ATOM 1618 C CA . GLY A 1 202 ? -4.375 1.393 -15.062 1.00 89.62 202 GLY A CA 1
ATOM 1619 C C . GLY A 1 202 ? -4.873 0.782 -13.753 1.00 89.62 202 GLY A C 1
ATOM 1620 O O . GLY A 1 202 ? -5.517 1.462 -12.955 1.00 89.62 202 GLY A O 1
ATOM 1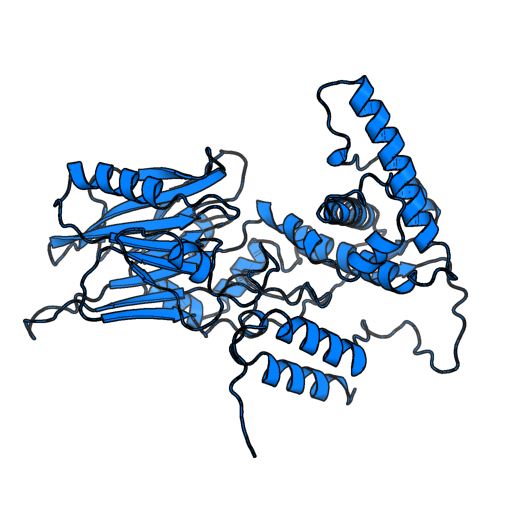621 N N . VAL A 1 203 ? -4.596 -0.502 -13.514 1.00 87.62 203 VAL A N 1
ATOM 1622 C CA . VAL A 1 203 ? -5.185 -1.226 -12.377 1.00 87.62 203 VAL A CA 1
ATOM 1623 C C . VAL A 1 203 ? -4.614 -0.800 -11.025 1.00 87.62 203 VAL A C 1
ATOM 1625 O O . VAL A 1 203 ? -5.262 -1.047 -10.014 1.00 87.62 203 VAL A O 1
ATOM 1628 N N . LEU A 1 204 ? -3.441 -0.154 -11.007 1.00 90.00 204 LEU A N 1
ATOM 1629 C CA . LEU A 1 204 ? -2.778 0.315 -9.786 1.00 90.00 204 LEU A CA 1
ATOM 1630 C C . LEU A 1 204 ? -3.227 1.721 -9.362 1.00 90.00 204 LEU A C 1
ATOM 1632 O O . LEU A 1 204 ? -2.957 2.129 -8.237 1.00 90.00 204 LEU A O 1
ATOM 1636 N N . GLN A 1 205 ? -3.957 2.443 -10.217 1.00 91.00 205 GLN A N 1
ATOM 1637 C CA . GLN A 1 205 ? -4.574 3.722 -9.859 1.00 91.00 205 GLN A CA 1
ATOM 1638 C C . GLN A 1 205 ? -5.523 3.553 -8.672 1.00 91.00 205 GLN A C 1
ATOM 1640 O O . GLN A 1 205 ? -6.403 2.685 -8.711 1.00 91.00 205 GLN A O 1
ATOM 1645 N N . TRP A 1 206 ? -5.424 4.429 -7.667 1.00 93.81 206 TRP A N 1
ATOM 1646 C CA . TRP A 1 206 ? -6.309 4.403 -6.499 1.00 93.81 206 TRP A CA 1
ATOM 1647 C C . TRP A 1 206 ? -7.795 4.309 -6.867 1.00 93.81 206 TRP A C 1
ATOM 1649 O O . TRP A 1 206 ? -8.517 3.474 -6.328 1.00 93.81 206 TRP A O 1
ATOM 1659 N N . SER A 1 207 ? -8.251 5.095 -7.846 1.00 94.19 207 SER A N 1
ATOM 1660 C CA . SER A 1 207 ? -9.655 5.088 -8.281 1.00 94.19 207 SER A CA 1
ATOM 1661 C C . SER A 1 207 ? -10.120 3.722 -8.807 1.00 94.19 207 SER A C 1
ATOM 1663 O O . SER A 1 207 ? -11.277 3.347 -8.617 1.00 94.19 207 SER A O 1
ATOM 1665 N N . ASN A 1 208 ? -9.234 2.948 -9.437 1.00 92.56 208 ASN A N 1
ATOM 1666 C CA . ASN A 1 208 ? -9.544 1.613 -9.944 1.00 92.56 208 ASN A CA 1
ATOM 1667 C C . ASN A 1 208 ? -9.424 0.548 -8.847 1.00 92.56 208 ASN A C 1
ATOM 1669 O O . ASN A 1 208 ? -10.277 -0.338 -8.776 1.00 92.56 208 ASN A O 1
ATOM 1673 N N . ARG A 1 209 ? -8.450 0.677 -7.938 1.00 92.00 209 ARG A N 1
ATOM 1674 C CA . ARG A 1 209 ? -8.337 -0.165 -6.733 1.00 92.00 209 ARG A CA 1
ATOM 1675 C C . ARG A 1 209 ? -9.561 -0.006 -5.824 1.00 92.00 209 ARG A C 1
ATOM 1677 O O . ARG A 1 209 ? -10.133 -0.999 -5.379 1.00 92.00 209 ARG A O 1
ATOM 1684 N N . LEU A 1 210 ? -10.060 1.219 -5.659 1.00 94.12 210 LEU A N 1
ATOM 1685 C CA . LEU A 1 210 ? -11.285 1.522 -4.916 1.00 94.12 210 LEU A CA 1
ATOM 1686 C C . LEU A 1 210 ? -12.531 0.883 -5.548 1.00 94.12 210 LEU A C 1
ATOM 1688 O O . LEU A 1 210 ? -13.327 0.269 -4.840 1.00 94.12 210 LEU A O 1
ATOM 1692 N N . LYS A 1 211 ? -12.699 0.959 -6.878 1.00 92.75 211 LYS A N 1
ATOM 1693 C CA . LYS A 1 211 ? -13.813 0.280 -7.576 1.00 92.75 211 LYS A CA 1
ATOM 1694 C C . LYS A 1 211 ? -13.803 -1.227 -7.325 1.00 92.75 211 LYS A C 1
ATOM 1696 O O . LYS A 1 211 ? -14.858 -1.836 -7.156 1.00 92.75 211 LYS A O 1
ATOM 1701 N N . LYS A 1 212 ? -12.616 -1.838 -7.284 1.00 89.81 212 LYS A N 1
ATOM 1702 C CA . LYS A 1 212 ? -12.464 -3.269 -6.989 1.00 89.81 212 LYS A CA 1
ATOM 1703 C C . LYS A 1 212 ? -12.820 -3.605 -5.553 1.00 89.81 212 LYS A C 1
ATOM 1705 O O . LYS A 1 212 ? -13.516 -4.593 -5.328 1.00 89.81 212 LYS A O 1
ATOM 1710 N N . LEU A 1 213 ? -12.415 -2.759 -4.607 1.00 91.19 213 LEU A N 1
ATOM 1711 C CA . LEU A 1 213 ? -12.856 -2.865 -3.222 1.00 91.19 213 LEU A CA 1
ATOM 1712 C C . LEU A 1 213 ? -14.389 -2.836 -3.133 1.00 91.19 213 LEU A C 1
ATOM 1714 O O . LEU A 1 213 ? -14.980 -3.756 -2.579 1.00 91.19 213 LEU A O 1
ATOM 1718 N N . GLN A 1 214 ? -15.039 -1.857 -3.767 1.00 93.00 214 GLN A N 1
ATOM 1719 C CA . GLN A 1 214 ? -16.503 -1.735 -3.793 1.00 93.00 214 GLN A CA 1
ATOM 1720 C C . GLN A 1 214 ? -17.205 -2.945 -4.431 1.00 93.00 214 GLN A C 1
ATOM 1722 O O . GLN A 1 214 ? -18.286 -3.343 -3.991 1.00 93.00 214 GLN A O 1
ATOM 1727 N N . ALA A 1 215 ? -16.607 -3.539 -5.466 1.00 91.12 215 ALA A N 1
ATOM 1728 C CA . ALA A 1 215 ? -17.141 -4.729 -6.122 1.00 91.12 215 ALA A CA 1
ATOM 1729 C C . ALA A 1 215 ? -17.048 -5.988 -5.235 1.00 91.12 215 ALA A C 1
ATOM 1731 O O . ALA A 1 215 ? -17.863 -6.906 -5.381 1.00 91.12 215 ALA A O 1
ATOM 1732 N N . ASN A 1 216 ? -16.103 -6.032 -4.288 1.00 89.50 216 ASN A N 1
ATOM 1733 C CA . ASN A 1 216 ? -15.950 -7.137 -3.348 1.00 89.50 216 ASN A CA 1
ATOM 1734 C C . ASN A 1 216 ? -16.935 -7.017 -2.171 1.00 89.50 216 ASN A C 1
ATOM 1736 O O . ASN A 1 216 ? -16.615 -6.514 -1.095 1.00 89.50 216 ASN A O 1
ATOM 1740 N N . LYS A 1 217 ? -18.156 -7.528 -2.372 1.00 91.44 217 LYS A N 1
ATOM 1741 C CA . LYS A 1 217 ? -19.247 -7.459 -1.381 1.00 91.44 217 LYS A CA 1
ATOM 1742 C C . LYS A 1 217 ? -18.905 -8.096 -0.032 1.00 91.44 217 LYS A C 1
ATOM 1744 O O . LYS A 1 217 ? -19.395 -7.626 0.991 1.00 91.44 217 LYS A O 1
ATOM 1749 N N . GLU A 1 218 ? -18.128 -9.176 -0.028 1.00 90.44 218 GLU A N 1
ATOM 1750 C CA . GLU A 1 218 ? -17.775 -9.889 1.202 1.00 90.44 218 GLU A CA 1
ATOM 1751 C C . GLU A 1 218 ? -16.767 -9.089 2.028 1.00 90.44 218 GLU A C 1
ATOM 1753 O O . GLU A 1 218 ? -16.986 -8.877 3.221 1.00 90.44 218 GLU A O 1
ATOM 1758 N N . LEU A 1 219 ? -15.722 -8.564 1.382 1.00 90.38 219 LEU A N 1
ATOM 1759 C CA . LEU A 1 219 ? -14.761 -7.676 2.029 1.00 90.38 219 LEU A CA 1
ATOM 1760 C C . LEU A 1 219 ? -15.436 -6.393 2.518 1.00 90.38 219 LEU A C 1
ATOM 1762 O O . LEU A 1 219 ? -15.258 -6.016 3.670 1.00 90.38 219 LEU A O 1
ATOM 1766 N N . MET A 1 220 ? -16.286 -5.769 1.696 1.00 94.00 220 MET A N 1
ATOM 1767 C CA . MET A 1 220 ? -17.037 -4.577 2.103 1.00 94.00 220 MET A CA 1
ATOM 1768 C C . MET A 1 220 ? -17.923 -4.828 3.321 1.00 94.00 220 MET A C 1
ATOM 1770 O O . MET A 1 220 ? -17.982 -3.984 4.210 1.00 94.00 220 MET A O 1
ATOM 1774 N N . ARG A 1 221 ? -18.584 -5.990 3.401 1.00 93.50 221 ARG A N 1
ATOM 1775 C CA . ARG A 1 221 ? -19.354 -6.364 4.591 1.00 93.50 221 ARG A CA 1
ATOM 1776 C C . ARG A 1 221 ? -18.451 -6.457 5.821 1.00 93.50 221 ARG A C 1
ATOM 1778 O O . ARG A 1 221 ? -18.774 -5.856 6.838 1.00 93.50 221 ARG A O 1
ATOM 1785 N N . ALA A 1 222 ? -17.301 -7.123 5.712 1.00 93.19 222 ALA A N 1
ATOM 1786 C CA . ALA A 1 222 ? -16.344 -7.217 6.814 1.00 93.19 222 ALA A CA 1
ATOM 1787 C C . ALA A 1 222 ? -15.853 -5.833 7.290 1.00 93.19 222 ALA A C 1
ATOM 1789 O O . ALA A 1 222 ? -15.795 -5.587 8.494 1.00 93.19 222 ALA A O 1
ATOM 1790 N N . LEU A 1 223 ? -15.559 -4.912 6.362 1.00 95.38 223 LEU A N 1
ATOM 1791 C CA . LEU A 1 223 ? -15.157 -3.534 6.681 1.00 95.38 223 LEU A CA 1
ATOM 1792 C C . LEU A 1 223 ? -16.286 -2.705 7.315 1.00 95.38 223 LEU A C 1
ATOM 1794 O O . LEU A 1 223 ? -16.022 -1.836 8.146 1.00 95.38 223 LEU A O 1
ATOM 1798 N N . CYS A 1 224 ? -17.542 -2.946 6.936 1.00 94.69 224 CYS A N 1
ATOM 1799 C CA . CYS A 1 224 ? -18.696 -2.293 7.554 1.00 94.69 224 CYS A CA 1
ATOM 1800 C C . CYS A 1 224 ? -18.936 -2.788 8.985 1.00 94.69 224 CYS A C 1
ATOM 1802 O O . CYS A 1 224 ? -19.191 -1.969 9.870 1.00 94.69 224 CYS A O 1
ATOM 1804 N N . ASP A 1 225 ? -18.840 -4.102 9.194 1.00 93.06 225 ASP A N 1
ATOM 1805 C CA . ASP A 1 225 ? -19.251 -4.772 10.430 1.00 93.06 225 ASP A CA 1
ATOM 1806 C C . ASP A 1 225 ? -18.189 -4.716 11.544 1.00 93.06 225 ASP A C 1
ATOM 1808 O O . ASP A 1 225 ? -18.539 -4.862 12.712 1.00 93.06 225 ASP A O 1
ATOM 1812 N N . THR A 1 226 ? -16.909 -4.498 11.207 1.00 95.56 226 THR A N 1
ATOM 1813 C CA . THR A 1 226 ? -15.820 -4.369 12.199 1.00 95.56 226 THR A CA 1
ATOM 1814 C C . THR A 1 226 ? -16.002 -3.134 13.079 1.00 95.56 226 THR A C 1
ATOM 1816 O O . THR A 1 226 ? -16.470 -2.112 12.589 1.00 95.56 226 THR A O 1
ATOM 1819 N N . ASP A 1 227 ? -15.596 -3.149 14.344 1.00 97.44 227 ASP A N 1
ATOM 1820 C CA . ASP A 1 227 ? -15.703 -1.966 15.208 1.00 97.44 227 ASP A CA 1
ATOM 1821 C C . ASP A 1 227 ? -14.669 -0.913 14.819 1.00 97.44 227 ASP A C 1
ATOM 1823 O O . ASP A 1 227 ? -15.019 0.254 14.623 1.00 97.44 227 ASP A O 1
ATOM 1827 N N . PHE A 1 228 ? -13.426 -1.350 14.604 1.00 98.56 228 PHE A N 1
ATOM 1828 C CA . PHE A 1 228 ? -12.324 -0.504 14.157 1.00 98.56 228 PHE A CA 1
ATOM 1829 C C . PHE A 1 228 ? -11.742 -0.983 12.826 1.00 98.56 228 PHE A C 1
ATOM 1831 O O . PHE A 1 228 ? -11.651 -2.184 12.560 1.00 98.56 228 PHE A O 1
ATOM 1838 N N . LEU A 1 229 ? -11.332 -0.033 11.989 1.00 98.50 229 LEU A N 1
ATOM 1839 C CA . LEU A 1 229 ? -10.585 -0.284 10.760 1.00 98.50 229 LEU A CA 1
ATOM 1840 C C . LEU A 1 229 ? -9.337 0.607 10.742 1.00 98.50 229 LEU A C 1
ATOM 1842 O O . LEU A 1 229 ? -9.433 1.833 10.700 1.00 98.50 229 LEU A O 1
ATOM 1846 N N . CYS A 1 230 ? -8.174 -0.031 10.769 1.00 98.56 230 CYS A N 1
ATOM 1847 C CA . CYS A 1 230 ? -6.859 0.586 10.851 1.00 98.56 230 CYS A CA 1
ATOM 1848 C C . CYS A 1 230 ? -6.174 0.469 9.490 1.00 98.56 230 CYS A C 1
ATOM 1850 O O . CYS A 1 230 ? -5.847 -0.628 9.049 1.00 98.56 230 CYS A O 1
ATOM 1852 N N . LEU A 1 231 ? -5.994 1.590 8.800 1.00 98.12 231 LEU A N 1
ATOM 1853 C CA . LEU A 1 231 ? -5.402 1.615 7.467 1.00 98.12 231 LEU A CA 1
ATOM 1854 C C . LEU A 1 231 ? -4.026 2.270 7.507 1.00 98.12 231 LEU A C 1
ATOM 1856 O O . LEU A 1 231 ? -3.866 3.339 8.105 1.00 98.12 231 LEU A O 1
ATOM 1860 N N . GLN A 1 232 ? -3.069 1.645 6.832 1.00 96.56 232 GLN A N 1
ATOM 1861 C CA . GLN A 1 232 ? -1.749 2.196 6.533 1.00 96.56 232 GLN A CA 1
ATOM 1862 C C . GLN A 1 232 ? -1.641 2.416 5.022 1.00 96.56 232 GLN A C 1
ATOM 1864 O O . GLN A 1 232 ? -2.359 1.777 4.254 1.00 96.56 232 GLN A O 1
ATOM 1869 N N . GLU A 1 233 ? -0.794 3.351 4.597 1.00 94.31 233 GLU A N 1
ATOM 1870 C CA . GLU A 1 233 ? -0.605 3.702 3.185 1.00 94.31 233 GLU A CA 1
ATOM 1871 C C . GLU A 1 233 ? -1.916 3.894 2.399 1.00 94.31 233 GLU A C 1
ATOM 1873 O O . GLU A 1 233 ? -2.085 3.454 1.262 1.00 94.31 233 GLU A O 1
ATOM 1878 N N . CYS A 1 234 ? -2.892 4.567 3.004 1.00 95.31 234 CYS A N 1
ATOM 1879 C CA . CYS A 1 234 ? -4.153 4.856 2.339 1.00 95.31 234 CYS A CA 1
ATOM 1880 C C . CYS A 1 234 ? -4.013 6.125 1.488 1.00 95.31 234 CYS A C 1
ATOM 1882 O O . CYS A 1 234 ? -3.869 7.219 2.036 1.00 95.31 234 CYS A O 1
ATOM 1884 N N . THR A 1 235 ? -4.103 6.003 0.156 1.00 95.00 235 THR A N 1
ATOM 1885 C CA . THR A 1 235 ? -3.995 7.155 -0.763 1.00 95.00 235 THR A CA 1
ATOM 1886 C C . THR A 1 235 ? -4.993 8.262 -0.413 1.00 95.00 235 THR A C 1
ATOM 1888 O O . THR A 1 235 ? -4.635 9.441 -0.383 1.00 95.00 235 THR A O 1
ATOM 1891 N N . ASN A 1 236 ? -6.251 7.890 -0.151 1.00 95.69 236 ASN A N 1
ATOM 1892 C CA . ASN A 1 236 ? -7.315 8.834 0.174 1.00 95.69 236 ASN A CA 1
ATOM 1893 C C . ASN A 1 236 ? -8.331 8.235 1.168 1.00 95.69 236 ASN A C 1
ATOM 1895 O O . ASN A 1 236 ? -9.287 7.569 0.759 1.00 95.69 236 ASN A O 1
ATOM 1899 N N . PRO A 1 237 ? -8.183 8.506 2.477 1.00 96.00 237 PRO A N 1
ATOM 1900 C CA . PRO A 1 237 ? -9.119 8.022 3.492 1.00 96.00 237 PRO A CA 1
ATOM 1901 C C . PRO A 1 237 ? -10.558 8.526 3.318 1.00 96.00 237 PRO A C 1
ATOM 1903 O O . PRO A 1 237 ? -11.493 7.828 3.711 1.00 96.00 237 PRO A O 1
ATOM 1906 N N . ALA A 1 238 ? -10.766 9.703 2.714 1.00 96.44 238 ALA A N 1
ATOM 1907 C CA . ALA A 1 238 ? -12.108 10.253 2.516 1.00 96.44 238 ALA A CA 1
ATOM 1908 C C . ALA A 1 238 ? -12.949 9.374 1.577 1.00 96.44 238 ALA A C 1
ATOM 1910 O O . ALA A 1 238 ? -14.135 9.163 1.830 1.00 96.44 238 ALA A O 1
ATOM 1911 N N . ASP A 1 239 ? -12.327 8.789 0.550 1.00 96.62 239 ASP A N 1
ATOM 1912 C CA . ASP A 1 239 ? -13.008 7.871 -0.365 1.00 96.62 239 ASP A CA 1
ATOM 1913 C C . ASP A 1 239 ? -13.489 6.608 0.356 1.00 96.62 239 ASP A C 1
ATOM 1915 O O . ASP A 1 239 ? -14.596 6.140 0.101 1.00 96.62 239 ASP A O 1
ATOM 1919 N N . ILE A 1 240 ? -12.697 6.084 1.300 1.00 96.81 240 ILE A N 1
ATOM 1920 C CA . ILE A 1 240 ? -13.091 4.946 2.143 1.00 96.81 240 ILE A CA 1
ATOM 1921 C C . ILE A 1 240 ? -14.209 5.347 3.109 1.00 96.81 240 ILE A C 1
ATOM 1923 O O . ILE A 1 240 ? -15.165 4.593 3.290 1.00 96.81 240 ILE A O 1
ATOM 1927 N N . GLN A 1 241 ? -14.139 6.547 3.692 1.00 96.19 241 GLN A N 1
ATOM 1928 C CA . GLN A 1 241 ? -15.171 7.053 4.599 1.00 96.19 241 GLN A CA 1
ATOM 1929 C C . GLN A 1 241 ? -16.547 7.132 3.931 1.00 96.19 241 GLN A C 1
ATOM 1931 O O . GLN A 1 241 ? -17.547 6.772 4.551 1.00 96.19 241 GLN A O 1
ATOM 1936 N N . LEU A 1 242 ? -16.604 7.532 2.657 1.00 96.31 242 LEU A N 1
ATOM 1937 C CA . LEU A 1 242 ? -17.846 7.554 1.878 1.00 96.31 242 LEU A CA 1
ATOM 1938 C C . LEU A 1 242 ? -18.493 6.164 1.749 1.00 96.31 242 LEU A C 1
ATOM 1940 O O . LEU A 1 242 ? -19.711 6.071 1.600 1.00 96.31 242 LEU A O 1
ATOM 1944 N N . LEU A 1 243 ? -17.707 5.085 1.834 1.00 95.38 243 LEU A N 1
ATOM 1945 C CA . LEU A 1 243 ? -18.208 3.707 1.797 1.00 95.38 243 LEU A CA 1
ATOM 1946 C C . LEU A 1 243 ? -18.669 3.197 3.168 1.00 95.38 243 LEU A C 1
ATOM 1948 O O . LEU A 1 243 ? -19.377 2.193 3.232 1.00 95.38 243 LEU A O 1
ATOM 1952 N N . LEU A 1 244 ? -18.281 3.872 4.254 1.00 95.69 244 LEU A N 1
ATOM 1953 C CA . LEU A 1 244 ? -18.471 3.432 5.639 1.00 95.69 244 LEU A CA 1
ATOM 1954 C C . LEU A 1 244 ? -19.235 4.498 6.455 1.00 95.69 244 LEU A C 1
ATOM 1956 O O . LEU A 1 244 ? -18.705 5.021 7.436 1.00 95.69 244 LEU A O 1
ATOM 1960 N N . PRO A 1 245 ? -20.501 4.818 6.118 1.00 87.25 245 PRO A N 1
ATOM 1961 C CA . PRO A 1 245 ? -21.210 5.996 6.639 1.00 87.25 245 PRO A CA 1
ATOM 1962 C C . PRO A 1 245 ? -21.467 5.991 8.156 1.00 87.25 245 PRO A C 1
ATOM 1964 O O . PRO A 1 245 ? -21.773 7.033 8.727 1.00 87.25 245 PRO A O 1
ATOM 1967 N N . LYS A 1 246 ? -21.363 4.834 8.823 1.00 91.56 246 LYS A N 1
ATOM 1968 C CA . LYS A 1 246 ? -21.500 4.712 10.288 1.00 91.56 246 LYS A CA 1
ATOM 1969 C C . LYS A 1 246 ? -20.189 4.971 11.042 1.00 91.56 246 LYS A C 1
ATOM 1971 O O . LYS A 1 246 ? -20.186 5.040 12.274 1.00 91.56 246 LYS A O 1
ATOM 1976 N N . LYS A 1 247 ? -19.073 5.083 10.318 1.00 96.75 247 LYS A N 1
ATOM 1977 C CA . LYS A 1 247 ? -17.743 5.206 10.904 1.00 96.75 247 LYS A CA 1
ATOM 1978 C C . LYS A 1 247 ? -17.255 6.643 10.880 1.00 96.75 247 LYS A C 1
ATOM 1980 O O . LYS A 1 247 ? -17.348 7.339 9.870 1.00 96.75 247 LYS A O 1
ATOM 1985 N N . GLN A 1 248 ? -16.690 7.065 12.001 1.00 97.19 248 GLN A N 1
ATOM 1986 C CA . GLN A 1 248 ? -15.870 8.268 12.055 1.00 97.19 248 GLN A CA 1
ATOM 1987 C C . GLN A 1 248 ? -14.413 7.903 11.789 1.00 97.19 248 GLN A C 1
ATOM 1989 O O . GLN A 1 248 ? -14.026 6.748 11.953 1.00 97.19 248 GLN A O 1
ATOM 1994 N N . CYS A 1 249 ? -13.625 8.876 11.336 1.00 97.69 249 CYS A N 1
ATOM 1995 C CA . CYS A 1 249 ? -12.259 8.664 10.874 1.00 97.69 249 CYS A CA 1
ATOM 1996 C C . CYS A 1 249 ? -11.306 9.672 11.522 1.00 97.69 249 CYS A C 1
ATOM 1998 O O . CYS A 1 249 ? -11.573 10.874 11.522 1.00 97.69 249 CYS A O 1
ATOM 2000 N N . LEU A 1 250 ? -10.190 9.172 12.044 1.00 97.94 250 LEU A N 1
ATOM 2001 C CA . LEU A 1 250 ? -9.008 9.952 12.390 1.00 97.94 250 LEU A CA 1
ATOM 2002 C C . LEU A 1 250 ? -7.966 9.730 11.294 1.00 97.94 250 LEU A C 1
ATOM 2004 O O . LEU A 1 250 ? -7.734 8.590 10.896 1.00 97.94 250 LEU A O 1
ATOM 2008 N N . VAL A 1 251 ? -7.335 10.801 10.813 1.00 96.81 251 VAL A N 1
ATOM 2009 C CA . VAL A 1 251 ? -6.371 10.743 9.706 1.00 96.81 251 VAL A CA 1
ATOM 2010 C C . VAL A 1 251 ? -5.099 11.477 10.092 1.00 96.81 251 VAL A C 1
ATOM 2012 O O . VAL A 1 251 ? -5.149 12.581 10.634 1.00 96.81 251 VAL A O 1
ATOM 2015 N N . HIS A 1 252 ? -3.957 10.882 9.765 1.00 95.44 252 HIS A N 1
ATOM 2016 C CA . HIS A 1 252 ? -2.652 11.496 9.927 1.00 95.44 252 HIS A CA 1
ATOM 2017 C C . HIS A 1 252 ? -1.768 11.208 8.716 1.00 95.44 252 HIS A C 1
ATOM 2019 O O . HIS A 1 252 ? -1.810 10.130 8.124 1.00 95.44 252 HIS A O 1
ATOM 2025 N N . ARG A 1 253 ? -0.954 12.199 8.367 1.00 92.12 253 ARG A N 1
ATOM 2026 C CA . ARG A 1 253 ? 0.091 12.123 7.353 1.00 92.12 253 ARG A CA 1
ATOM 2027 C C . ARG A 1 253 ? 1.285 12.926 7.849 1.00 92.12 253 ARG A C 1
ATOM 2029 O O . ARG A 1 253 ? 1.095 14.007 8.406 1.00 92.12 253 ARG A O 1
ATOM 2036 N N . VAL A 1 254 ? 2.479 12.405 7.602 1.00 85.06 254 VAL A N 1
ATOM 2037 C CA . VAL A 1 254 ? 3.757 13.001 8.022 1.00 85.06 254 VAL A CA 1
ATOM 2038 C C . VAL A 1 254 ? 3.997 14.358 7.353 1.00 85.06 254 VAL A C 1
ATOM 2040 O O . VAL A 1 254 ? 4.481 15.311 7.952 1.00 85.06 254 VAL A O 1
ATOM 2043 N N . ASN A 1 255 ? 3.653 14.476 6.069 1.00 76.19 255 ASN A N 1
ATOM 2044 C CA . ASN A 1 255 ? 3.847 15.708 5.316 1.00 76.19 255 ASN A CA 1
ATOM 2045 C C . ASN A 1 255 ? 2.603 16.046 4.485 1.00 76.19 255 ASN A C 1
ATOM 2047 O O . ASN A 1 255 ? 1.833 15.180 4.075 1.00 76.19 255 ASN A O 1
ATOM 2051 N N . GLY A 1 256 ? 2.392 17.338 4.227 1.00 73.12 256 GLY A N 1
ATOM 2052 C CA . GLY A 1 256 ? 1.218 17.817 3.492 1.00 73.12 256 GLY A CA 1
ATOM 2053 C C . GLY A 1 256 ? 1.176 17.421 2.010 1.00 73.12 256 GLY A C 1
ATOM 2054 O O . GLY A 1 256 ? 0.170 17.671 1.346 1.00 73.12 256 GLY A O 1
ATOM 2055 N N . THR A 1 257 ? 2.266 16.850 1.492 1.00 74.38 257 THR A N 1
ATOM 2056 C CA . THR A 1 257 ? 2.521 16.651 0.059 1.00 74.38 257 THR A CA 1
ATOM 2057 C C . THR A 1 257 ? 2.444 15.197 -0.394 1.00 74.38 257 THR A C 1
ATOM 2059 O O . THR A 1 257 ? 2.297 14.961 -1.589 1.00 74.38 257 THR A O 1
ATOM 2062 N N . THR A 1 258 ? 2.570 14.228 0.513 1.00 82.50 258 THR A N 1
ATOM 2063 C CA . THR A 1 258 ? 2.395 12.807 0.186 1.00 82.50 258 THR A CA 1
ATOM 2064 C C . THR A 1 258 ? 0.933 12.409 0.330 1.00 82.50 258 THR A C 1
ATOM 2066 O O . THR A 1 258 ? 0.175 12.994 1.110 1.00 82.50 258 THR A O 1
ATOM 2069 N N . SER A 1 259 ? 0.538 11.404 -0.447 1.00 85.94 259 SER A N 1
ATOM 2070 C CA . SER A 1 259 ? -0.740 10.711 -0.303 1.00 85.94 259 SER A CA 1
ATOM 2071 C C . SER A 1 259 ? -0.657 9.514 0.654 1.00 85.94 259 SER A C 1
ATOM 2073 O O . SER A 1 259 ? -1.606 8.746 0.736 1.00 85.94 259 SER A O 1
ATOM 2075 N N . ASP A 1 260 ? 0.447 9.341 1.385 1.00 90.44 260 ASP A N 1
ATOM 2076 C CA . ASP A 1 260 ? 0.610 8.267 2.368 1.00 90.44 260 ASP A CA 1
ATOM 2077 C C . ASP A 1 260 ? -0.064 8.654 3.691 1.00 90.44 260 ASP A C 1
ATOM 2079 O O . ASP A 1 260 ? 0.496 9.390 4.511 1.00 90.44 260 ASP A O 1
ATOM 2083 N N . HIS A 1 261 ? -1.305 8.198 3.867 1.00 95.00 261 HIS A N 1
ATOM 2084 C CA . HIS A 1 261 ? -2.057 8.419 5.094 1.00 95.00 261 HIS A CA 1
ATOM 2085 C C . HIS A 1 261 ? -2.105 7.159 5.948 1.00 95.00 261 HIS A C 1
ATOM 2087 O O . HIS A 1 261 ? -2.405 6.062 5.474 1.00 95.00 261 HIS A O 1
ATOM 2093 N N . CYS A 1 262 ? -1.955 7.371 7.249 1.00 96.38 262 CYS A N 1
ATOM 2094 C CA . CYS A 1 262 ? -2.477 6.470 8.257 1.00 96.38 262 CYS A CA 1
ATOM 2095 C C . CYS A 1 262 ? -3.896 6.922 8.626 1.00 96.38 262 CYS A C 1
ATOM 2097 O O . CYS A 1 262 ? -4.148 8.120 8.803 1.00 96.38 262 CYS A O 1
ATOM 2099 N N . ALA A 1 263 ? -4.833 5.982 8.729 1.00 97.94 263 ALA A N 1
ATOM 2100 C CA . ALA A 1 263 ? -6.208 6.267 9.117 1.00 97.94 263 ALA A CA 1
ATOM 2101 C C . ALA A 1 263 ? -6.729 5.259 10.146 1.00 97.94 263 ALA A C 1
ATOM 2103 O O . ALA A 1 263 ? -6.432 4.068 10.080 1.00 97.94 263 ALA A O 1
ATOM 2104 N N . LEU A 1 264 ? -7.537 5.748 11.084 1.00 98.62 264 LEU A N 1
ATOM 2105 C CA . LEU A 1 264 ? -8.223 4.951 12.094 1.00 98.62 264 LEU A CA 1
ATOM 2106 C C . LEU A 1 264 ? -9.717 5.261 12.035 1.00 98.62 264 LEU A C 1
ATOM 2108 O O . LEU A 1 264 ? -10.163 6.342 12.422 1.00 98.62 264 LEU A O 1
ATOM 2112 N N . PHE A 1 265 ? -10.485 4.301 11.538 1.00 98.69 265 PHE A N 1
ATOM 2113 C CA . PHE A 1 265 ? -11.936 4.351 11.501 1.00 98.69 265 PHE A CA 1
ATOM 2114 C C . PHE A 1 265 ? -12.515 3.616 12.702 1.00 98.69 265 PHE A C 1
ATOM 2116 O O . PHE A 1 265 ? -12.008 2.563 13.083 1.00 98.69 265 PHE A O 1
ATOM 2123 N N . TYR A 1 266 ? -13.611 4.128 13.252 1.00 98.50 266 TYR A N 1
ATOM 2124 C CA . TYR A 1 266 ? -14.315 3.502 14.367 1.00 98.50 266 TYR A CA 1
ATOM 2125 C C . TYR A 1 266 ? -15.830 3.655 14.228 1.00 98.50 266 TYR A C 1
ATOM 2127 O O . TYR A 1 266 ? -16.318 4.659 13.701 1.00 98.50 266 TYR A O 1
ATOM 2135 N N . ASP A 1 267 ? -16.586 2.659 14.690 1.00 97.69 267 ASP A N 1
ATOM 2136 C CA . ASP A 1 267 ? -18.045 2.726 14.764 1.00 97.69 267 ASP A CA 1
ATOM 2137 C C . ASP A 1 267 ? -18.483 3.723 15.845 1.00 97.69 267 ASP A C 1
ATOM 2139 O O . ASP A 1 267 ? -18.483 3.432 17.043 1.00 97.69 267 ASP A O 1
ATOM 2143 N N . SER A 1 268 ? -18.885 4.913 15.400 1.00 96.06 268 SER A N 1
ATOM 2144 C CA . SER A 1 268 ? -19.310 6.007 16.279 1.00 96.06 268 SER A CA 1
ATOM 2145 C C . SER A 1 268 ? -20.628 5.754 17.014 1.00 96.06 268 SER A C 1
ATOM 2147 O O . SER A 1 268 ? -20.979 6.508 17.918 1.00 96.06 268 SER A O 1
ATOM 2149 N N . THR A 1 269 ? -21.363 4.699 16.648 1.00 94.94 269 THR A N 1
ATOM 2150 C CA . THR A 1 269 ? -22.563 4.276 17.380 1.00 94.94 269 THR A CA 1
ATOM 2151 C C . THR A 1 269 ? -22.222 3.434 18.608 1.00 94.94 269 THR A C 1
ATOM 2153 O O . THR A 1 269 ? -23.036 3.347 19.525 1.00 94.94 269 THR A O 1
ATOM 2156 N N . LYS A 1 270 ? -21.012 2.860 18.654 1.00 94.81 270 LYS A N 1
ATOM 2157 C CA . LYS A 1 270 ? -20.526 2.027 19.761 1.00 94.81 270 LYS A CA 1
ATOM 2158 C C . LYS A 1 270 ? -19.443 2.704 20.588 1.00 94.81 270 LYS A C 1
ATOM 2160 O O . LYS A 1 270 ? -19.436 2.550 21.804 1.00 94.81 270 LYS A O 1
ATOM 2165 N N . PHE A 1 271 ? -18.552 3.462 19.953 1.00 96.50 271 PHE A N 1
ATOM 2166 C CA . PHE A 1 271 ? -17.382 4.050 20.601 1.00 96.50 271 PHE A CA 1
ATOM 2167 C C . PHE A 1 271 ? -17.321 5.563 20.409 1.00 96.50 271 PHE A C 1
ATOM 2169 O O . PHE A 1 271 ? -17.633 6.087 19.341 1.00 96.50 271 PHE A O 1
ATOM 2176 N N . LYS A 1 272 ? -16.843 6.265 21.439 1.00 96.62 272 LYS A N 1
ATOM 2177 C CA . LYS A 1 272 ? -16.472 7.685 21.373 1.00 96.62 272 LYS A CA 1
ATOM 2178 C C . LYS A 1 272 ? -14.998 7.858 21.733 1.00 96.62 272 LYS A C 1
ATOM 2180 O O . LYS A 1 272 ? -14.485 7.138 22.587 1.00 96.62 272 LYS A O 1
ATOM 2185 N N . VAL A 1 273 ? -14.331 8.820 21.102 1.00 97.12 273 VAL A N 1
ATOM 2186 C CA . VAL A 1 273 ? -12.938 9.174 21.419 1.00 97.12 273 VAL A CA 1
ATOM 2187 C C . VAL A 1 273 ? -12.867 9.841 22.796 1.00 97.12 273 VAL A C 1
ATOM 2189 O O . VAL A 1 273 ? -13.692 10.697 23.118 1.00 97.12 273 VAL A O 1
ATOM 2192 N N . ILE A 1 274 ? -11.866 9.464 23.592 1.00 94.12 274 ILE A N 1
ATOM 2193 C CA . ILE A 1 274 ? -11.545 10.073 24.885 1.00 94.12 274 ILE A CA 1
ATOM 2194 C C . ILE A 1 274 ? -10.256 10.880 24.748 1.00 94.12 274 ILE A C 1
ATOM 2196 O O . ILE A 1 274 ? -9.231 10.364 24.301 1.00 94.12 274 ILE A O 1
ATOM 2200 N N . GLY A 1 275 ? -10.289 12.134 25.196 1.00 90.12 275 GLY A N 1
ATOM 2201 C CA . GLY A 1 275 ? -9.121 13.009 25.162 1.00 90.12 275 GLY A CA 1
ATOM 2202 C C . GLY A 1 275 ? -8.689 13.369 23.738 1.00 90.12 275 GLY A C 1
ATOM 2203 O O . GLY A 1 275 ? -9.476 13.312 22.794 1.00 90.12 275 GLY A O 1
ATOM 2204 N N . GLN A 1 276 ? -7.434 13.798 23.602 1.00 93.06 276 GLN A N 1
ATOM 2205 C CA . GLN A 1 276 ? -6.842 14.132 22.308 1.00 93.06 276 GLN A CA 1
ATOM 2206 C C . GLN A 1 276 ? -6.125 12.904 21.731 1.00 93.06 276 GLN A C 1
ATOM 2208 O O . GLN A 1 276 ? -5.241 12.365 22.403 1.00 93.06 276 GLN A O 1
ATOM 2213 N N . PRO A 1 277 ? -6.461 12.464 20.504 1.00 95.81 277 PRO A N 1
ATOM 2214 C CA . PRO A 1 277 ? -5.687 11.452 19.797 1.00 95.81 277 PRO A CA 1
ATOM 2215 C C . PRO A 1 277 ? -4.218 11.855 19.650 1.00 95.81 277 PRO A C 1
ATOM 2217 O O . PRO A 1 277 ? -3.906 13.013 19.370 1.00 95.81 277 PRO A O 1
ATOM 2220 N N . LEU A 1 278 ? -3.316 10.883 19.756 1.00 95.19 278 LEU A N 1
ATOM 2221 C CA . LEU A 1 278 ? -1.920 11.058 19.380 1.00 95.19 278 LEU A CA 1
ATOM 2222 C C . LEU A 1 278 ? -1.761 10.798 17.886 1.00 95.19 278 LEU A C 1
ATOM 2224 O O . LEU A 1 278 ? -1.759 9.653 17.432 1.00 95.19 278 LEU A O 1
ATOM 2228 N N . LEU A 1 279 ? -1.602 11.883 17.135 1.00 94.75 279 LEU A N 1
ATOM 2229 C CA . LEU A 1 279 ? -1.147 11.855 15.750 1.00 94.75 279 LEU A CA 1
ATOM 2230 C C . LEU A 1 279 ? 0.371 11.991 15.782 1.00 94.75 279 LEU A C 1
ATOM 2232 O O . LEU A 1 279 ? 0.891 13.025 16.202 1.00 94.75 279 LEU A O 1
ATOM 2236 N N . CYS A 1 280 ? 1.078 10.919 15.457 1.00 91.75 280 CYS A N 1
ATOM 2237 C CA . CYS A 1 280 ? 2.502 10.835 15.718 1.00 91.75 280 CYS A CA 1
ATOM 2238 C C . CYS A 1 280 ? 3.249 10.126 14.599 1.00 91.75 280 CYS A C 1
ATOM 2240 O O . CYS A 1 280 ? 2.669 9.438 13.768 1.00 91.75 280 CYS A O 1
ATOM 2242 N N . GLU A 1 281 ? 4.565 10.284 14.618 1.00 90.50 281 GLU A N 1
ATOM 2243 C CA . GLU A 1 281 ? 5.434 9.760 13.577 1.00 90.50 281 GLU A CA 1
ATOM 2244 C C . GLU A 1 281 ? 6.489 8.835 14.194 1.00 90.50 281 GLU A C 1
ATOM 2246 O O . GLU A 1 281 ? 6.855 8.982 15.372 1.00 90.50 281 GLU A O 1
ATOM 2251 N N . LEU A 1 282 ? 6.928 7.866 13.395 1.00 88.44 282 LEU A N 1
ATOM 2252 C CA . LEU A 1 282 ? 8.031 6.945 13.663 1.00 88.44 282 LEU A CA 1
ATOM 2253 C C . LEU A 1 282 ? 9.148 7.168 12.628 1.00 88.44 282 LEU A C 1
ATOM 2255 O O . LEU A 1 282 ? 8.895 7.739 11.560 1.00 88.44 282 LEU A O 1
ATOM 2259 N N . ASP A 1 283 ? 10.361 6.703 12.947 1.00 86.06 283 ASP A N 1
ATOM 2260 C CA . ASP A 1 283 ? 11.558 6.795 12.090 1.00 86.06 283 ASP A CA 1
ATOM 2261 C C . ASP A 1 283 ? 11.856 8.232 11.628 1.00 86.06 283 ASP A C 1
ATOM 2263 O O . ASP A 1 283 ? 11.782 8.548 10.442 1.00 86.06 283 ASP A O 1
ATOM 2267 N N . ASP A 1 284 ? 12.129 9.123 12.589 1.00 81.62 284 ASP A N 1
ATOM 2268 C CA . ASP A 1 284 ? 12.471 10.535 12.345 1.00 81.62 284 ASP A CA 1
ATOM 2269 C C . ASP A 1 284 ? 11.487 11.270 11.421 1.00 81.62 284 ASP A C 1
ATOM 2271 O O . ASP A 1 284 ? 11.865 12.085 10.576 1.00 81.62 284 ASP A O 1
ATOM 2275 N N . GLY A 1 285 ? 10.199 10.971 11.579 1.00 79.75 285 GLY A N 1
ATOM 2276 C CA . GLY A 1 285 ? 9.155 11.597 10.783 1.00 79.75 285 GLY A CA 1
ATOM 2277 C C . GLY A 1 285 ? 9.042 11.015 9.382 1.00 79.75 285 GLY A C 1
ATOM 2278 O O . GLY A 1 285 ? 8.952 11.764 8.415 1.00 79.75 285 GLY A O 1
ATOM 2279 N N . LYS A 1 286 ? 9.081 9.685 9.239 1.00 83.56 286 LYS A N 1
ATOM 2280 C CA . LYS A 1 286 ? 8.855 9.011 7.947 1.00 83.56 286 LYS A CA 1
ATOM 2281 C C . LYS A 1 286 ? 7.582 8.188 7.898 1.00 83.56 286 LYS A C 1
ATOM 2283 O O . LYS A 1 286 ? 6.994 8.075 6.825 1.00 83.56 286 LYS A O 1
ATOM 2288 N N . LYS A 1 287 ? 7.141 7.623 9.024 1.00 89.06 287 LYS A N 1
ATOM 2289 C CA . LYS A 1 287 ? 5.979 6.727 9.056 1.00 89.06 287 LYS A CA 1
ATOM 2290 C C . LYS A 1 287 ? 4.870 7.266 9.972 1.00 89.06 287 LYS A C 1
ATOM 2292 O O . LYS A 1 287 ? 5.129 7.470 11.161 1.00 89.06 287 LYS A O 1
ATOM 2297 N N . PRO A 1 288 ? 3.651 7.517 9.452 1.00 91.62 288 PRO A N 1
ATOM 2298 C CA . PRO A 1 288 ? 2.548 8.045 10.249 1.00 91.62 288 PRO A CA 1
ATOM 2299 C C . PRO A 1 288 ? 1.919 6.967 11.143 1.00 91.62 288 PRO A C 1
ATOM 2301 O O . PRO A 1 288 ? 1.729 5.823 10.738 1.00 91.62 288 PRO A O 1
ATOM 2304 N N . CYS A 1 289 ? 1.524 7.358 12.350 1.00 94.81 289 CYS A N 1
ATOM 2305 C CA . CYS A 1 289 ? 0.874 6.514 13.344 1.00 94.81 289 CYS A CA 1
ATOM 2306 C C . CYS A 1 289 ? -0.244 7.293 14.055 1.00 94.81 289 CYS A C 1
ATOM 2308 O O . CYS A 1 289 ? -0.124 8.491 14.330 1.00 94.81 289 CYS A O 1
ATOM 2310 N N . ILE A 1 290 ? -1.344 6.608 14.362 1.00 97.62 290 ILE A N 1
ATOM 2311 C CA . ILE A 1 290 ? -2.454 7.156 15.146 1.00 97.62 290 ILE A CA 1
ATOM 2312 C C . ILE A 1 290 ? -2.664 6.260 16.354 1.00 97.62 290 ILE A C 1
ATOM 2314 O O . ILE A 1 290 ? -2.816 5.053 16.196 1.00 97.62 290 ILE A O 1
ATOM 2318 N N . ILE A 1 291 ? -2.731 6.847 17.547 1.00 97.50 291 ILE A N 1
ATOM 2319 C CA . ILE A 1 291 ? -3.097 6.144 18.781 1.00 97.50 291 ILE A CA 1
ATOM 2320 C C . ILE A 1 291 ? -4.150 6.982 19.504 1.00 97.50 291 ILE A C 1
ATOM 2322 O O . ILE A 1 291 ? -3.946 8.173 19.730 1.00 97.50 291 ILE A O 1
ATOM 2326 N N . ALA A 1 292 ? -5.284 6.390 19.868 1.00 97.69 292 ALA A N 1
ATOM 2327 C CA . ALA A 1 292 ? -6.380 7.106 20.512 1.00 97.69 292 ALA A CA 1
ATOM 2328 C C . ALA A 1 292 ? -7.049 6.267 21.607 1.00 97.69 292 ALA A C 1
ATOM 2330 O O . ALA A 1 292 ? -7.142 5.043 21.508 1.00 97.69 292 ALA A O 1
ATOM 2331 N N . GLY A 1 293 ? -7.517 6.945 22.657 1.00 97.00 293 GLY A N 1
ATOM 2332 C CA . GLY A 1 293 ? -8.378 6.352 23.676 1.00 97.00 293 GLY A CA 1
ATOM 2333 C C . GLY A 1 293 ? -9.836 6.347 23.222 1.00 97.00 293 GLY A C 1
ATOM 2334 O O . GLY A 1 293 ? -10.301 7.310 22.611 1.00 97.00 293 GLY A O 1
ATOM 2335 N N . PHE A 1 294 ? -10.560 5.282 23.546 1.00 96.88 294 PHE A N 1
ATOM 2336 C CA . PHE A 1 294 ? -11.969 5.098 23.219 1.00 96.88 294 PHE A CA 1
ATOM 2337 C C . PHE A 1 294 ? -12.749 4.610 24.434 1.00 96.88 294 PHE A C 1
ATOM 2339 O O . PHE A 1 294 ? -12.248 3.807 25.217 1.00 96.88 294 PHE A O 1
ATOM 2346 N N . GLU A 1 295 ? -13.991 5.069 24.559 1.00 94.69 295 GLU A N 1
ATOM 2347 C CA . GLU A 1 295 ? -14.967 4.572 25.528 1.00 94.69 295 GLU A CA 1
ATOM 2348 C C . GLU A 1 295 ? -16.134 3.943 24.776 1.00 94.69 295 GLU A C 1
ATOM 2350 O O . GLU A 1 295 ? -16.706 4.570 23.878 1.00 94.69 295 GLU A O 1
ATOM 2355 N N . HIS A 1 296 ? -16.514 2.727 25.157 1.00 94.25 296 HIS A N 1
ATOM 2356 C CA . HIS A 1 296 ? -17.751 2.124 24.687 1.00 94.25 296 HIS A CA 1
ATOM 2357 C C . HIS A 1 296 ? -18.946 2.887 25.277 1.00 94.25 296 HIS A C 1
ATOM 2359 O O . HIS A 1 296 ? -19.094 2.974 26.492 1.00 94.25 296 HIS A O 1
ATOM 2365 N N . ILE A 1 297 ? -19.840 3.397 24.429 1.00 93.44 297 ILE A N 1
ATOM 2366 C CA . ILE A 1 297 ? -20.916 4.327 24.808 1.00 93.44 297 ILE A CA 1
ATOM 2367 C C . ILE A 1 297 ? -21.882 3.702 25.824 1.00 93.44 297 ILE A C 1
ATOM 2369 O O . ILE A 1 297 ? -22.213 4.342 26.818 1.00 93.44 297 ILE A O 1
ATOM 2373 N N . THR A 1 298 ? -22.311 2.457 25.593 1.00 88.88 298 THR A N 1
ATOM 2374 C CA . THR A 1 298 ? -23.243 1.749 26.493 1.00 88.88 298 THR A CA 1
ATOM 2375 C C . THR A 1 298 ? -22.561 1.168 27.734 1.00 88.88 298 THR A C 1
ATOM 2377 O O . THR A 1 298 ? -23.088 1.275 28.836 1.00 88.88 298 THR A O 1
ATOM 2380 N N . LEU A 1 299 ? -21.396 0.534 27.562 1.00 86.38 299 LEU A N 1
ATOM 2381 C CA . LEU A 1 299 ? -20.730 -0.241 28.614 1.00 86.38 299 LEU A CA 1
ATOM 2382 C C . LEU A 1 299 ? -19.803 0.600 29.503 1.00 86.38 299 LEU A C 1
ATOM 2384 O O . LEU A 1 299 ? -19.419 0.148 30.578 1.00 86.38 299 LEU A O 1
ATOM 2388 N N . GLY A 1 300 ? -19.392 1.788 29.051 1.00 87.94 300 GLY A N 1
ATOM 2389 C CA . GLY A 1 300 ? -18.416 2.643 29.735 1.00 87.94 300 GLY A CA 1
ATOM 2390 C C . GLY A 1 300 ? -16.986 2.089 29.748 1.00 87.94 300 GLY A C 1
ATOM 2391 O O . GLY A 1 300 ? -16.087 2.729 30.286 1.00 87.94 300 GLY A O 1
ATOM 2392 N N . THR A 1 301 ? -16.748 0.908 29.170 1.00 88.19 301 THR A N 1
ATOM 2393 C CA . THR A 1 301 ? -15.421 0.289 29.100 1.00 88.19 301 THR A CA 1
ATOM 2394 C C . THR A 1 301 ? -14.489 1.119 28.228 1.00 88.19 301 THR A C 1
ATOM 2396 O O . THR A 1 301 ? -14.851 1.499 27.113 1.00 88.19 301 THR A O 1
ATOM 2399 N N . GLN A 1 302 ? -13.280 1.369 28.727 1.00 92.25 302 GLN A N 1
ATOM 2400 C CA . GLN A 1 302 ? -12.262 2.146 28.030 1.00 92.25 302 GLN A CA 1
ATOM 2401 C C . GLN A 1 302 ? -11.166 1.243 27.468 1.00 92.25 302 GLN A C 1
ATOM 2403 O O . GLN A 1 302 ? -10.787 0.247 28.082 1.00 92.25 302 GLN A O 1
ATOM 2408 N N . LEU A 1 303 ? -10.646 1.608 26.301 1.00 94.69 303 LEU A N 1
ATOM 2409 C CA . LEU A 1 303 ? -9.534 0.927 25.644 1.00 94.69 303 LEU A CA 1
ATOM 2410 C C . LEU A 1 303 ? -8.755 1.902 24.756 1.00 94.69 303 LEU A C 1
ATOM 2412 O O . LEU A 1 303 ? -9.259 2.961 24.386 1.00 94.69 303 LEU A O 1
ATOM 2416 N N . ILE A 1 304 ? -7.525 1.550 24.398 1.00 97.06 304 ILE A N 1
ATOM 2417 C CA . ILE A 1 304 ? -6.717 2.293 23.424 1.00 97.06 304 ILE A CA 1
ATOM 2418 C C . ILE A 1 304 ? -6.687 1.503 22.114 1.00 97.06 304 ILE A C 1
ATOM 2420 O O . ILE A 1 304 ? -6.381 0.313 22.123 1.00 97.06 304 ILE A O 1
ATOM 2424 N N . VAL A 1 305 ? -6.955 2.162 20.985 1.00 98.12 305 VAL A N 1
ATOM 2425 C CA . VAL A 1 305 ? -6.755 1.587 19.642 1.00 98.12 305 VAL A CA 1
ATOM 2426 C C . VAL A 1 305 ? -5.817 2.472 18.843 1.00 98.12 305 VAL A C 1
ATOM 2428 O O . VAL A 1 305 ? -5.818 3.694 19.000 1.00 98.12 305 VAL A O 1
ATOM 2431 N N . GLY A 1 306 ? -5.028 1.866 17.965 1.00 97.38 306 GLY A N 1
ATOM 2432 C CA . GLY A 1 306 ? -4.225 2.613 17.011 1.00 97.38 306 GLY A CA 1
ATOM 2433 C C . GLY A 1 306 ? -4.179 1.990 15.630 1.00 97.38 306 GLY A C 1
ATOM 2434 O O . GLY A 1 306 ? -4.589 0.855 15.423 1.00 97.38 306 GLY A O 1
ATOM 2435 N N . SER A 1 307 ? -3.666 2.770 14.690 1.00 98.00 307 SER A N 1
ATOM 2436 C CA . SER A 1 307 ? -3.231 2.304 13.380 1.00 98.00 307 SER A CA 1
ATOM 2437 C C . SER A 1 307 ? -1.739 2.597 13.284 1.00 98.00 307 SER A C 1
ATOM 2439 O O . SER A 1 307 ? -1.326 3.761 13.332 1.00 98.00 307 SER A O 1
ATOM 2441 N N . VAL A 1 308 ? -0.931 1.539 13.245 1.00 96.44 308 VAL A N 1
ATOM 2442 C CA . VAL A 1 308 ? 0.533 1.632 13.296 1.00 96.44 308 VAL A CA 1
ATOM 2443 C C . VAL A 1 308 ? 1.118 1.277 11.939 1.00 96.44 308 VAL A C 1
ATOM 2445 O O . VAL A 1 308 ? 0.763 0.261 11.352 1.00 96.44 308 VAL A O 1
ATOM 2448 N N . HIS A 1 309 ? 2.046 2.103 11.468 1.00 94.06 309 HIS A N 1
ATOM 2449 C CA . HIS A 1 309 ? 2.929 1.777 10.359 1.00 94.06 309 HIS A CA 1
ATOM 2450 C C . HIS A 1 309 ? 4.365 1.838 10.892 1.00 94.06 309 HIS A C 1
ATOM 2452 O O . HIS A 1 309 ? 4.949 2.913 11.004 1.00 94.06 309 HIS A O 1
ATOM 2458 N N . HIS A 1 310 ? 4.905 0.703 11.329 1.00 93.00 310 HIS A N 1
ATOM 2459 C CA . HIS A 1 310 ? 6.280 0.631 11.829 1.00 93.00 310 HIS A CA 1
ATOM 2460 C C . HIS A 1 310 ? 7.248 0.713 10.636 1.00 93.00 310 HIS A C 1
ATOM 2462 O O . HIS A 1 310 ? 6.931 0.163 9.582 1.00 93.00 310 HIS A O 1
ATOM 2468 N N . PRO A 1 311 ? 8.409 1.383 10.736 1.00 88.19 311 PRO A N 1
ATOM 2469 C CA . PRO A 1 311 ? 9.405 1.360 9.662 1.00 88.19 311 PRO A CA 1
ATOM 2470 C C . PRO A 1 311 ? 9.936 -0.056 9.410 1.00 88.19 311 PRO A C 1
ATOM 2472 O O . PRO A 1 311 ? 9.998 -0.876 10.322 1.00 88.19 311 PRO A O 1
ATOM 2475 N N . GLY A 1 312 ? 10.357 -0.333 8.178 1.00 82.00 312 GLY A N 1
ATOM 2476 C CA . GLY A 1 312 ? 11.237 -1.468 7.903 1.00 82.00 312 GLY A CA 1
ATOM 2477 C C . GLY A 1 312 ? 12.704 -1.087 8.113 1.00 82.00 312 GLY A C 1
ATOM 2478 O O . GLY A 1 312 ? 13.057 0.090 8.026 1.00 82.00 312 GLY A O 1
ATOM 2479 N N . GLY A 1 313 ? 13.580 -2.068 8.338 1.00 80.81 313 GLY A N 1
ATOM 2480 C CA . GLY A 1 313 ? 15.028 -1.846 8.416 1.00 80.81 313 GLY A CA 1
ATOM 2481 C C . GLY A 1 313 ? 15.714 -2.640 9.524 1.00 80.81 313 GLY A C 1
ATOM 2482 O O . GLY A 1 313 ? 15.514 -3.842 9.642 1.00 80.81 313 GLY A O 1
ATOM 2483 N N . VAL A 1 314 ? 16.586 -1.987 10.292 1.00 76.94 314 VAL A N 1
ATOM 2484 C CA . VAL A 1 314 ? 17.278 -2.605 11.442 1.00 76.94 314 VAL A CA 1
ATOM 2485 C C . VAL A 1 314 ? 16.786 -2.071 12.786 1.00 76.94 314 VAL A C 1
ATOM 2487 O O . VAL A 1 314 ? 17.062 -2.679 13.818 1.00 76.94 314 VAL A O 1
ATOM 2490 N N . ASP A 1 315 ? 16.051 -0.960 12.778 1.00 82.12 315 ASP A N 1
ATOM 2491 C CA . ASP A 1 315 ? 15.653 -0.252 13.986 1.00 82.12 315 ASP A CA 1
ATOM 2492 C C . ASP A 1 315 ? 14.325 -0.789 14.523 1.00 82.12 315 ASP A C 1
ATOM 2494 O O . ASP A 1 315 ? 13.306 -0.811 13.834 1.00 82.12 315 ASP A O 1
ATOM 2498 N N . ASN A 1 316 ? 14.333 -1.207 15.786 1.00 88.25 316 ASN A N 1
ATOM 2499 C CA . ASN A 1 316 ? 13.134 -1.586 16.518 1.00 88.25 316 ASN A CA 1
ATOM 2500 C C . ASN A 1 316 ? 12.633 -0.384 17.333 1.00 88.25 316 ASN A C 1
ATOM 2502 O O . ASN A 1 316 ? 13.276 0.007 18.306 1.00 88.25 316 ASN A O 1
ATOM 2506 N N . LEU A 1 317 ? 11.474 0.169 16.963 1.00 90.81 317 LEU A N 1
ATOM 2507 C CA . LEU A 1 317 ? 10.881 1.358 17.591 1.00 90.81 317 LEU A CA 1
ATOM 2508 C C . LEU A 1 317 ? 9.682 1.027 18.496 1.00 90.81 317 LEU A C 1
ATOM 2510 O O . LEU A 1 317 ? 8.827 1.876 18.757 1.00 90.81 317 LEU A O 1
ATOM 2514 N N . MET A 1 318 ? 9.584 -0.209 18.990 1.00 91.56 318 MET A N 1
ATOM 2515 C CA . MET A 1 318 ? 8.478 -0.611 19.866 1.00 91.56 318 MET A CA 1
ATOM 2516 C C . MET A 1 318 ? 8.478 0.148 21.201 1.00 91.56 318 MET A C 1
ATOM 2518 O O . MET A 1 318 ? 7.405 0.487 21.703 1.00 91.56 318 MET A O 1
ATOM 2522 N N . ASP A 1 319 ? 9.651 0.488 21.743 1.00 90.50 319 ASP A N 1
ATOM 2523 C CA . ASP A 1 319 ? 9.762 1.296 22.965 1.00 90.50 319 ASP A CA 1
ATOM 2524 C C . ASP A 1 319 ? 9.224 2.721 22.759 1.00 90.50 319 ASP A C 1
ATOM 2526 O O . ASP A 1 319 ? 8.537 3.255 23.634 1.00 90.50 319 ASP A O 1
ATOM 2530 N N . ASP A 1 320 ? 9.433 3.309 21.576 1.00 91.62 320 ASP A N 1
ATOM 2531 C CA . ASP A 1 320 ? 8.866 4.613 21.218 1.00 91.62 320 ASP A CA 1
ATOM 2532 C C . ASP A 1 320 ? 7.336 4.555 21.169 1.00 91.62 320 ASP A C 1
ATOM 2534 O O . ASP A 1 320 ? 6.653 5.472 21.635 1.00 91.62 320 ASP A O 1
ATOM 2538 N N . ILE A 1 321 ? 6.774 3.463 20.640 1.00 93.12 321 ILE A N 1
ATOM 2539 C CA . ILE A 1 321 ? 5.325 3.228 20.649 1.00 93.12 321 ILE A CA 1
ATOM 2540 C C . ILE A 1 321 ? 4.819 3.137 22.095 1.00 93.12 321 ILE A C 1
ATOM 2542 O O . ILE A 1 321 ? 3.845 3.807 22.444 1.00 93.12 321 ILE A O 1
ATOM 2546 N N . VAL A 1 322 ? 5.490 2.372 22.960 1.00 92.50 322 VAL A N 1
ATOM 2547 C CA . VAL A 1 322 ? 5.122 2.239 24.381 1.00 92.50 322 VAL A CA 1
ATOM 2548 C C . VAL A 1 322 ? 5.201 3.582 25.111 1.00 92.50 322 VAL A C 1
ATOM 2550 O O . VAL A 1 322 ? 4.291 3.923 25.871 1.00 92.50 322 VAL A O 1
ATOM 2553 N N . ALA A 1 323 ? 6.231 4.389 24.852 1.00 91.44 323 ALA A N 1
ATOM 2554 C CA . ALA A 1 323 ? 6.357 5.729 25.416 1.00 91.44 323 ALA A CA 1
ATOM 2555 C C . ALA A 1 323 ? 5.167 6.625 25.028 1.00 91.44 323 ALA A C 1
ATOM 2557 O O . ALA A 1 323 ? 4.594 7.289 25.895 1.00 91.44 323 ALA A O 1
ATOM 2558 N N . LYS A 1 324 ? 4.730 6.582 23.761 1.00 91.81 324 LYS A N 1
ATOM 2559 C CA . LYS A 1 324 ? 3.549 7.323 23.281 1.00 91.81 324 LYS A CA 1
ATOM 2560 C C . LYS A 1 324 ? 2.256 6.830 23.946 1.00 91.81 324 LYS A C 1
ATOM 2562 O O . LYS A 1 324 ? 1.445 7.647 24.381 1.00 91.81 324 LYS A O 1
ATOM 2567 N N . ILE A 1 325 ? 2.072 5.515 24.107 1.00 91.69 325 ILE A N 1
ATOM 2568 C CA . ILE A 1 325 ? 0.931 4.953 24.858 1.00 91.69 325 ILE A CA 1
ATOM 2569 C C . ILE A 1 325 ? 0.926 5.481 26.298 1.00 91.69 325 ILE A C 1
ATOM 2571 O O . ILE A 1 325 ? -0.118 5.888 26.806 1.00 91.69 325 ILE A O 1
ATOM 2575 N N . ASN A 1 326 ? 2.087 5.513 26.958 1.00 90.62 326 ASN A N 1
ATOM 2576 C CA . ASN A 1 326 ? 2.201 5.996 28.332 1.00 90.62 326 ASN A CA 1
ATOM 2577 C C . ASN A 1 326 ? 1.798 7.469 28.472 1.00 90.62 326 ASN A C 1
ATOM 2579 O O . ASN A 1 326 ? 1.227 7.833 29.498 1.00 90.62 326 ASN A O 1
ATOM 2583 N N . THR A 1 327 ? 2.022 8.303 27.452 1.00 88.56 327 THR A N 1
ATOM 2584 C CA . THR A 1 327 ? 1.510 9.681 27.424 1.00 88.56 327 THR A CA 1
ATOM 2585 C C . THR A 1 327 ? -0.020 9.719 27.442 1.00 88.56 327 THR A C 1
ATOM 2587 O O . THR A 1 327 ? -0.590 10.468 28.230 1.00 88.56 327 THR A O 1
ATOM 2590 N N . LEU A 1 328 ? -0.704 8.878 26.655 1.00 87.06 328 LEU A N 1
ATOM 2591 C CA . LEU A 1 328 ? -2.174 8.780 26.697 1.00 87.06 328 LEU A CA 1
ATOM 2592 C C . LEU A 1 328 ? -2.682 8.290 28.055 1.00 87.06 328 LEU A C 1
ATOM 2594 O O . LEU A 1 328 ? -3.662 8.817 28.580 1.00 87.06 328 LEU A O 1
ATOM 2598 N N . LYS A 1 329 ? -1.989 7.313 28.650 1.00 87.06 329 LYS A N 1
ATOM 2599 C CA . LYS A 1 329 ? -2.351 6.738 29.952 1.00 87.06 329 LYS A CA 1
ATOM 2600 C C . LYS A 1 329 ? -2.303 7.734 31.108 1.00 87.06 329 LYS A C 1
ATOM 2602 O O . LYS A 1 329 ? -2.965 7.504 32.108 1.00 87.06 329 LYS A O 1
ATOM 2607 N N . GLN A 1 330 ? -1.583 8.853 30.995 1.00 81.31 330 GLN A N 1
ATOM 2608 C CA . GLN A 1 330 ? -1.598 9.903 32.028 1.00 81.31 330 GLN A CA 1
ATOM 2609 C C . GLN A 1 330 ? -2.994 10.510 32.243 1.00 81.31 330 GLN A C 1
ATOM 2611 O O . GLN A 1 330 ? -3.254 11.101 33.290 1.00 81.31 330 GLN A O 1
ATOM 2616 N N . HIS A 1 331 ? -3.886 10.361 31.261 1.00 77.81 331 HIS A N 1
ATOM 2617 C CA . HIS A 1 331 ? -5.250 10.883 31.280 1.00 77.81 331 HIS A CA 1
ATOM 2618 C C . HIS A 1 331 ? -6.319 9.779 31.278 1.00 77.81 331 HIS A C 1
ATOM 2620 O O . HIS A 1 331 ? -7.502 10.083 31.142 1.00 77.81 331 HIS A O 1
ATOM 2626 N N . LEU A 1 332 ? -5.909 8.514 31.412 1.00 81.06 332 LEU A N 1
ATOM 2627 C CA . LEU A 1 332 ? -6.762 7.324 31.383 1.00 81.06 332 LEU A CA 1
ATOM 2628 C C . LEU A 1 332 ? -6.417 6.413 32.573 1.00 81.06 332 LEU A C 1
ATOM 2630 O O . LEU A 1 332 ? -5.525 6.719 33.364 1.00 81.06 332 LEU A O 1
ATOM 2634 N N . ASP A 1 333 ? -7.110 5.281 32.705 1.00 80.00 333 ASP A N 1
ATOM 2635 C CA . ASP A 1 333 ? -6.700 4.245 33.656 1.00 80.00 333 ASP A CA 1
ATOM 2636 C C . ASP A 1 333 ? -5.281 3.742 33.318 1.00 80.00 333 ASP A C 1
ATOM 2638 O O . ASP A 1 333 ? -4.943 3.480 32.160 1.00 80.00 333 ASP A O 1
ATOM 2642 N N . LYS A 1 334 ? -4.429 3.598 34.336 1.00 75.88 334 LYS A N 1
ATOM 2643 C CA . LYS A 1 334 ? -3.037 3.157 34.186 1.00 75.88 334 LYS A CA 1
ATOM 2644 C C . LYS A 1 334 ? -2.963 1.737 33.611 1.00 75.88 334 LYS A C 1
ATOM 2646 O O . LYS A 1 334 ? -2.077 1.439 32.797 1.00 75.88 334 LYS A O 1
ATOM 2651 N N . ASP A 1 335 ? -3.937 0.903 33.962 1.00 83.81 335 ASP A N 1
ATOM 2652 C CA . ASP A 1 335 ? -4.020 -0.496 33.544 1.00 83.81 335 ASP A CA 1
ATOM 2653 C C . ASP A 1 335 ? -4.871 -0.702 32.283 1.00 83.81 335 ASP A C 1
ATOM 2655 O O . ASP A 1 335 ? -5.102 -1.839 31.874 1.00 83.81 335 ASP A O 1
ATOM 2659 N N . ILE A 1 336 ? -5.264 0.386 31.604 1.00 90.31 336 ILE A N 1
ATOM 2660 C CA . ILE A 1 336 ? -6.028 0.315 30.357 1.00 90.31 336 ILE A CA 1
ATOM 2661 C C . ILE A 1 336 ? -5.330 -0.569 29.316 1.00 90.31 336 ILE A C 1
ATOM 2663 O O . ILE A 1 336 ? -4.098 -0.535 29.124 1.00 90.31 336 ILE A O 1
ATOM 2667 N N . GLU A 1 337 ? -6.143 -1.373 28.641 1.00 93.12 337 GLU A N 1
ATOM 2668 C CA . GLU A 1 337 ? -5.702 -2.246 27.566 1.00 93.12 337 GLU A CA 1
ATOM 2669 C C . GLU A 1 337 ? -5.566 -1.470 26.259 1.00 93.12 337 GLU A C 1
ATOM 2671 O O . GLU A 1 337 ? -6.363 -0.580 25.953 1.00 93.12 337 GLU A O 1
ATOM 2676 N N . PHE A 1 338 ? -4.554 -1.827 25.474 1.00 95.56 338 PHE A N 1
ATOM 2677 C CA . PHE A 1 338 ? -4.352 -1.292 24.140 1.00 95.56 338 PHE A CA 1
ATOM 2678 C C . PHE A 1 338 ? -4.358 -2.391 23.086 1.00 95.56 338 PHE A C 1
ATOM 2680 O O . PHE A 1 338 ? -3.879 -3.504 23.312 1.00 95.56 338 PHE A O 1
ATOM 2687 N N . TYR A 1 339 ? -4.849 -2.032 21.910 1.00 97.50 339 TYR A N 1
ATOM 2688 C CA . TYR A 1 339 ? -4.849 -2.846 20.709 1.00 97.50 339 TYR A CA 1
ATOM 2689 C C . TYR A 1 339 ? -4.322 -1.993 19.567 1.00 97.50 339 TYR A C 1
ATOM 2691 O O . TYR A 1 339 ? -5.032 -1.146 19.033 1.00 97.50 339 TYR A O 1
ATOM 2699 N N . LEU A 1 340 ? -3.056 -2.175 19.214 1.00 97.81 340 LEU A N 1
ATOM 2700 C CA . LEU A 1 340 ? -2.428 -1.440 18.124 1.00 97.81 340 LEU A CA 1
ATOM 2701 C C . LEU A 1 340 ? -2.206 -2.403 16.962 1.00 97.81 340 LEU A C 1
ATOM 2703 O O . LEU A 1 340 ? -1.167 -3.053 16.900 1.00 97.81 340 LEU A O 1
ATOM 2707 N N . PRO A 1 341 ? -3.199 -2.600 16.090 1.00 97.88 341 PRO A N 1
ATOM 2708 C CA . PRO A 1 341 ? -2.977 -3.342 14.870 1.00 97.88 341 PRO A CA 1
ATOM 2709 C C . PRO A 1 341 ? -2.313 -2.463 13.804 1.00 97.88 341 PRO A C 1
ATOM 2711 O O . PRO A 1 341 ? -2.466 -1.235 13.790 1.00 97.88 341 PRO A O 1
ATOM 2714 N N . GLY A 1 342 ? -1.548 -3.091 12.920 1.00 97.06 342 GLY A N 1
ATOM 2715 C CA . GLY A 1 342 ? -0.784 -2.346 11.932 1.00 97.06 342 GLY A CA 1
ATOM 2716 C C . GLY A 1 342 ? 0.094 -3.199 11.039 1.00 97.06 342 GLY A C 1
ATOM 2717 O O . GLY A 1 342 ? 0.217 -4.408 11.242 1.00 97.06 342 GLY A O 1
ATOM 2718 N N . ASP A 1 343 ? 0.729 -2.519 10.092 1.00 95.00 343 ASP A N 1
ATOM 2719 C CA . ASP A 1 343 ? 1.855 -3.035 9.326 1.00 95.00 343 ASP A CA 1
ATOM 2720 C C . ASP A 1 343 ? 3.143 -2.757 10.105 1.00 95.00 343 ASP A C 1
ATOM 2722 O O . ASP A 1 343 ? 3.537 -1.602 10.313 1.00 95.00 343 ASP A O 1
ATOM 2726 N N . TYR A 1 344 ? 3.785 -3.827 10.573 1.00 93.94 344 TYR A N 1
ATOM 2727 C CA . TYR A 1 344 ? 5.013 -3.743 11.349 1.00 93.94 344 TYR A CA 1
ATOM 2728 C C . TYR A 1 344 ? 6.281 -3.813 10.487 1.00 93.94 344 TYR A C 1
ATOM 2730 O O . TYR A 1 344 ? 7.378 -3.740 11.038 1.00 93.94 344 TYR A O 1
ATOM 2738 N N . ASN A 1 345 ? 6.154 -3.978 9.162 1.00 90.25 345 ASN A N 1
ATOM 2739 C CA . ASN A 1 345 ? 7.247 -4.157 8.195 1.00 90.25 345 ASN A CA 1
ATOM 2740 C C . ASN A 1 345 ? 8.238 -5.302 8.507 1.00 90.25 345 ASN A C 1
ATOM 2742 O O . ASN A 1 345 ? 9.247 -5.482 7.822 1.00 90.25 345 ASN A O 1
ATOM 2746 N N . HIS A 1 346 ? 7.945 -6.113 9.524 1.00 88.56 346 HIS A N 1
ATOM 2747 C CA . HIS A 1 346 ? 8.828 -7.123 10.084 1.00 88.56 346 HIS A CA 1
ATOM 2748 C C . HIS A 1 346 ? 8.038 -8.360 10.502 1.00 88.56 346 HIS A C 1
ATOM 2750 O O . HIS A 1 346 ? 6.984 -8.264 11.138 1.00 88.56 346 HIS A O 1
ATOM 2756 N N . ALA A 1 347 ? 8.586 -9.530 10.175 1.00 88.81 347 ALA A N 1
ATOM 2757 C CA . ALA A 1 347 ? 8.057 -10.807 10.630 1.00 88.81 347 ALA A CA 1
ATOM 2758 C C . ALA A 1 347 ? 8.337 -11.038 12.124 1.00 88.81 347 ALA A C 1
ATOM 2760 O O . ALA A 1 347 ? 9.187 -10.376 12.730 1.00 88.81 347 ALA A O 1
ATOM 2761 N N . GLN A 1 348 ? 7.635 -12.004 12.718 1.00 90.00 348 GLN A N 1
ATOM 2762 C CA . GLN A 1 348 ? 7.698 -12.287 14.153 1.00 90.00 348 GLN A CA 1
ATOM 2763 C C . GLN A 1 348 ? 9.129 -12.545 14.661 1.00 90.00 348 GLN A C 1
ATOM 2765 O O . GLN A 1 348 ? 9.471 -12.161 15.780 1.00 90.00 348 GLN A O 1
ATOM 2770 N N . GLU A 1 349 ? 9.990 -13.161 13.847 1.00 88.06 349 GLU A N 1
ATOM 2771 C CA . GLU A 1 349 ? 11.364 -13.508 14.222 1.00 88.06 349 GLU A CA 1
ATOM 2772 C C . GLU A 1 349 ? 12.232 -12.287 14.525 1.00 88.06 349 GLU A C 1
ATOM 2774 O O . GLU A 1 349 ? 13.134 -12.389 15.356 1.00 88.06 349 GLU A O 1
ATOM 2779 N N . PHE A 1 350 ? 11.960 -11.147 13.883 1.00 87.94 350 PHE A N 1
ATOM 2780 C CA . PHE A 1 350 ? 12.667 -9.896 14.149 1.00 87.94 350 PHE A CA 1
ATOM 2781 C C . PHE A 1 350 ? 12.406 -9.441 15.587 1.00 87.94 350 PHE A C 1
ATOM 2783 O O . PHE A 1 350 ? 13.338 -9.267 16.367 1.00 87.94 350 PHE A O 1
ATOM 2790 N N . PHE A 1 351 ? 11.136 -9.346 15.988 1.00 88.75 351 PHE A N 1
ATOM 2791 C CA . PHE A 1 351 ? 10.780 -8.871 17.325 1.00 88.75 351 PHE A CA 1
ATOM 2792 C C . PHE A 1 351 ? 11.029 -9.901 18.424 1.00 88.75 351 PHE A C 1
ATOM 2794 O O . PHE A 1 351 ? 11.272 -9.506 19.554 1.00 88.75 351 PHE A O 1
ATOM 2801 N N . ASN A 1 352 ? 11.055 -11.204 18.129 1.00 85.75 352 ASN A N 1
ATOM 2802 C CA . ASN A 1 352 ? 11.411 -12.220 19.129 1.00 85.75 352 ASN A CA 1
ATOM 2803 C C . ASN A 1 352 ? 12.834 -12.040 19.693 1.00 85.75 352 ASN A C 1
ATOM 2805 O O . ASN A 1 352 ? 13.122 -12.506 20.795 1.00 85.75 352 ASN A O 1
ATOM 2809 N N . GLN A 1 353 ? 13.720 -11.360 18.959 1.00 80.88 353 GLN A N 1
ATOM 2810 C CA . GLN A 1 353 ? 15.076 -11.030 19.414 1.00 80.88 353 GLN A CA 1
ATOM 2811 C C . GLN A 1 353 ? 15.100 -9.842 20.389 1.00 80.88 353 GLN A C 1
ATOM 2813 O O . GLN A 1 353 ? 16.121 -9.583 21.026 1.00 80.88 353 GLN A O 1
ATOM 2818 N N . HIS A 1 354 ? 13.976 -9.141 20.542 1.00 75.44 354 HIS A N 1
ATOM 2819 C CA . HIS A 1 354 ? 13.847 -7.941 21.351 1.00 75.44 354 HIS A CA 1
ATOM 2820 C C . HIS A 1 354 ? 12.690 -8.096 22.344 1.00 75.44 354 HIS A C 1
ATOM 2822 O O . HIS A 1 354 ? 11.525 -8.197 21.974 1.00 75.44 354 HIS A O 1
ATOM 2828 N N . SER A 1 355 ? 12.981 -8.089 23.644 1.00 69.19 355 SER A N 1
ATOM 2829 C CA . SER A 1 355 ? 11.918 -8.140 24.650 1.00 69.19 355 SER A CA 1
ATOM 2830 C C . SER A 1 355 ? 11.144 -6.820 24.676 1.00 69.19 355 SER A C 1
ATOM 2832 O O . SER A 1 355 ? 11.608 -5.855 25.271 1.00 69.19 355 SER A O 1
ATOM 2834 N N . THR A 1 356 ? 9.939 -6.798 24.107 1.00 67.19 356 THR A N 1
ATOM 2835 C CA . THR A 1 356 ? 9.048 -5.620 24.118 1.00 67.19 356 THR A CA 1
ATOM 2836 C C . THR A 1 356 ? 8.167 -5.531 25.373 1.00 67.19 356 THR A C 1
ATOM 2838 O O . THR A 1 356 ? 7.386 -4.595 25.513 1.00 67.19 356 THR A O 1
ATOM 2841 N N . GLY A 1 357 ? 8.223 -6.524 26.277 1.00 77.44 357 GLY A N 1
ATOM 2842 C CA . GLY A 1 357 ? 7.383 -6.594 27.488 1.00 77.44 357 GLY A CA 1
ATOM 2843 C C . GLY A 1 357 ? 5.876 -6.772 27.226 1.00 77.44 357 GLY A C 1
ATOM 2844 O O . GLY A 1 357 ? 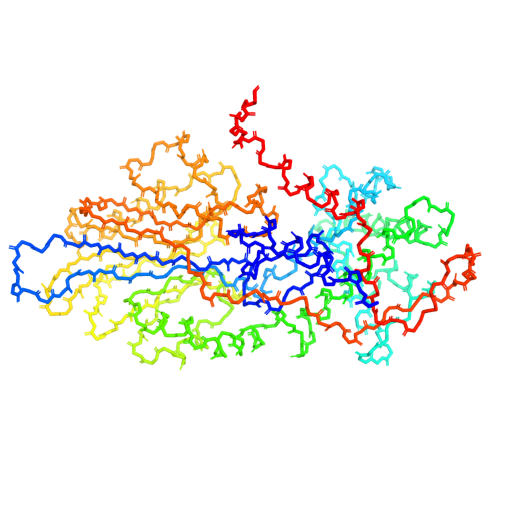5.081 -6.862 28.163 1.00 77.44 357 GLY A O 1
ATOM 2845 N N . HIS A 1 358 ? 5.482 -6.852 25.958 1.00 88.69 358 HIS A N 1
ATOM 2846 C CA . HIS A 1 358 ? 4.110 -6.874 25.471 1.00 88.69 358 HIS A CA 1
ATOM 2847 C C . HIS A 1 358 ? 3.971 -7.918 24.356 1.00 88.69 358 HIS A C 1
ATOM 2849 O O . HIS A 1 358 ? 4.956 -8.444 23.841 1.00 88.69 358 HIS A O 1
ATOM 2855 N N . ARG A 1 359 ? 2.734 -8.271 23.999 1.00 91.25 359 ARG A N 1
ATOM 2856 C CA . ARG A 1 359 ? 2.469 -9.328 23.018 1.00 91.25 359 ARG A CA 1
ATOM 2857 C C . ARG A 1 359 ? 2.362 -8.722 21.626 1.00 91.25 359 ARG A C 1
ATOM 2859 O O . ARG A 1 359 ? 1.585 -7.793 21.427 1.00 91.25 359 ARG A O 1
ATOM 2866 N N . LEU A 1 360 ? 3.090 -9.297 20.674 1.00 93.69 360 LEU A N 1
ATOM 2867 C CA . LEU A 1 360 ? 2.906 -9.057 19.247 1.00 93.69 360 LEU A CA 1
ATOM 2868 C C . LEU A 1 360 ? 2.362 -10.346 18.622 1.00 93.69 360 LEU A C 1
ATOM 2870 O O . LEU A 1 360 ? 3.007 -11.392 18.693 1.00 93.69 360 LEU A O 1
ATOM 2874 N N . ILE A 1 361 ? 1.136 -10.294 18.109 1.00 95.12 361 ILE A N 1
ATOM 2875 C CA . ILE A 1 361 ? 0.383 -11.465 17.653 1.00 95.12 361 ILE A CA 1
ATOM 2876 C C . ILE A 1 361 ? 0.192 -11.361 16.142 1.00 95.12 361 ILE A C 1
ATOM 2878 O O . ILE A 1 361 ? -0.458 -10.434 15.659 1.00 95.12 361 ILE A O 1
ATOM 2882 N N . TYR A 1 362 ? 0.749 -12.326 15.417 1.00 95.06 362 TYR A N 1
ATOM 2883 C CA . TYR A 1 362 ? 0.666 -12.436 13.964 1.00 95.06 362 TYR A CA 1
ATOM 2884 C C . TYR A 1 362 ? -0.359 -13.508 13.567 1.00 95.06 362 TYR A C 1
ATOM 2886 O O . TYR A 1 362 ? -0.502 -14.498 14.293 1.00 95.06 362 TYR A O 1
ATOM 2894 N N . PRO A 1 363 ? -1.050 -13.373 12.422 1.00 93.56 363 PRO A N 1
ATOM 2895 C CA . PRO A 1 363 ? -1.746 -14.501 11.821 1.00 93.56 363 PRO A CA 1
ATOM 2896 C C . PRO A 1 363 ? -0.757 -15.597 11.396 1.00 93.56 363 PRO A C 1
ATOM 2898 O O . PRO A 1 363 ? 0.410 -15.349 11.099 1.00 93.56 363 PRO A O 1
ATOM 2901 N N . SER A 1 364 ? -1.251 -16.831 11.303 1.00 87.00 364 SER A N 1
ATOM 2902 C CA . SER A 1 364 ? -0.452 -17.994 10.887 1.00 87.00 364 SER A CA 1
ATOM 2903 C C . SER A 1 364 ? -0.087 -18.013 9.398 1.00 87.00 364 SER A C 1
ATOM 2905 O O . SER A 1 364 ? 0.747 -18.811 8.981 1.00 87.00 364 SER A O 1
ATOM 2907 N N . LEU A 1 365 ? -0.725 -17.169 8.582 1.00 85.50 365 LEU A N 1
ATOM 2908 C CA . LEU A 1 365 ? -0.522 -17.095 7.136 1.00 85.50 365 LEU A CA 1
ATOM 2909 C C . LEU A 1 365 ? 0.056 -15.736 6.754 1.00 85.50 365 LEU A C 1
ATOM 2911 O O . LEU A 1 365 ? -0.338 -14.720 7.319 1.00 85.50 365 LEU A O 1
ATOM 2915 N N . GLY A 1 366 ? 0.917 -15.726 5.734 1.00 84.81 366 GLY A N 1
ATOM 2916 C CA . GLY A 1 366 ? 1.544 -14.509 5.228 1.00 84.81 366 GLY A CA 1
ATOM 2917 C C . GLY A 1 366 ? 0.555 -13.434 4.781 1.00 84.81 366 GLY A C 1
ATOM 2918 O O . GLY A 1 366 ? -0.507 -13.741 4.216 1.00 84.81 366 GLY A O 1
ATOM 2919 N N . THR A 1 367 ? 0.944 -12.179 5.011 1.00 87.00 367 THR A N 1
ATOM 2920 C CA . THR A 1 367 ? 0.154 -10.975 4.718 1.00 87.00 367 THR A CA 1
ATOM 2921 C C . THR A 1 367 ? 0.768 -10.135 3.600 1.00 87.00 367 THR A C 1
ATOM 2923 O O . THR A 1 367 ? 0.014 -9.485 2.882 1.00 87.00 367 THR A O 1
ATOM 2926 N N . MET A 1 368 ? 2.082 -10.241 3.359 1.00 79.56 368 MET A N 1
ATOM 2927 C CA . MET A 1 368 ? 2.797 -9.533 2.291 1.00 79.56 368 MET A CA 1
ATOM 2928 C C . MET A 1 368 ? 3.298 -10.482 1.201 1.00 79.56 368 MET A C 1
ATOM 2930 O O . MET A 1 368 ? 3.777 -11.587 1.470 1.00 79.56 368 MET A O 1
ATOM 2934 N N . ALA A 1 369 ? 3.216 -10.039 -0.050 1.00 65.44 369 ALA A N 1
ATOM 2935 C CA . ALA A 1 369 ? 3.805 -10.741 -1.189 1.00 65.44 369 ALA A CA 1
ATOM 2936 C C . ALA A 1 369 ? 4.800 -9.895 -1.996 1.00 65.44 369 ALA A C 1
ATOM 2938 O O . ALA A 1 369 ? 5.405 -10.379 -2.947 1.00 65.44 369 ALA A O 1
ATOM 2939 N N . GLY A 1 370 ? 5.012 -8.629 -1.656 1.00 62.78 370 GLY A N 1
ATOM 2940 C CA . GLY A 1 370 ? 6.166 -7.894 -2.165 1.00 62.78 370 GLY A CA 1
ATOM 2941 C C . GLY A 1 370 ? 7.485 -8.467 -1.633 1.00 62.78 370 GLY A C 1
ATOM 2942 O O . GLY A 1 370 ? 7.514 -9.251 -0.682 1.00 62.78 370 GLY A O 1
ATOM 2943 N N . ALA A 1 371 ? 8.593 -8.080 -2.268 1.00 55.91 371 ALA A N 1
ATOM 2944 C CA . ALA A 1 371 ? 9.944 -8.459 -1.851 1.00 55.91 371 ALA A CA 1
ATOM 2945 C C . ALA A 1 371 ? 10.509 -7.583 -0.719 1.00 55.91 371 ALA A C 1
ATOM 2947 O O . ALA A 1 371 ? 11.706 -7.661 -0.428 1.00 55.91 371 ALA A O 1
ATOM 2948 N N . ASP A 1 372 ? 9.667 -6.772 -0.079 1.00 56.38 372 ASP A N 1
ATOM 2949 C CA . ASP A 1 372 ? 10.090 -5.796 0.916 1.00 56.38 372 ASP A CA 1
ATOM 2950 C C . ASP A 1 372 ? 10.843 -6.476 2.056 1.00 56.38 372 ASP A C 1
ATOM 2952 O O . ASP A 1 372 ? 10.341 -7.377 2.731 1.00 56.38 372 ASP A O 1
ATOM 2956 N N . TYR A 1 373 ? 12.109 -6.077 2.204 1.00 54.19 373 TYR A N 1
ATOM 2957 C CA . TYR A 1 373 ? 13.028 -6.557 3.236 1.00 54.19 373 TYR A CA 1
ATOM 2958 C C . TYR A 1 373 ? 13.167 -8.092 3.312 1.00 54.19 373 TYR A C 1
ATOM 2960 O O . TYR A 1 373 ? 13.512 -8.636 4.358 1.00 54.19 373 TYR A O 1
ATOM 2968 N N . GLY A 1 374 ? 12.911 -8.814 2.212 1.00 59.44 374 GLY A N 1
ATOM 2969 C CA . GLY A 1 374 ? 12.953 -10.282 2.192 1.00 59.44 374 GLY A CA 1
ATOM 2970 C C . GLY A 1 374 ? 11.782 -10.961 2.918 1.00 59.44 374 GLY A C 1
ATOM 2971 O O . GLY A 1 374 ? 11.839 -12.162 3.177 1.00 59.44 374 GLY A O 1
ATOM 2972 N N . ASN A 1 375 ? 10.704 -10.230 3.219 1.00 62.16 375 ASN A N 1
ATOM 2973 C CA . ASN A 1 375 ? 9.521 -10.728 3.934 1.00 62.16 375 ASN A CA 1
ATOM 2974 C C . ASN A 1 375 ? 8.467 -11.368 3.017 1.00 62.16 375 ASN A C 1
ATOM 2976 O O . ASN A 1 375 ? 7.276 -11.406 3.326 1.00 62.16 375 ASN A O 1
ATOM 2980 N N . ILE A 1 376 ? 8.917 -11.900 1.886 1.00 67.31 376 ILE A N 1
ATOM 2981 C CA . ILE A 1 376 ? 8.086 -12.574 0.893 1.00 67.31 376 ILE A CA 1
ATOM 2982 C C . ILE A 1 376 ? 7.246 -13.659 1.570 1.00 67.31 376 ILE A C 1
ATOM 2984 O O . ILE A 1 376 ? 7.795 -14.587 2.155 1.00 67.31 376 ILE A O 1
ATOM 2988 N N . ASN A 1 377 ? 5.918 -13.570 1.438 1.00 72.62 377 ASN A N 1
ATOM 2989 C CA . ASN A 1 377 ? 4.961 -14.534 1.989 1.00 72.62 377 ASN A CA 1
ATOM 2990 C C . ASN A 1 377 ? 4.989 -14.664 3.525 1.00 72.62 377 ASN A C 1
ATOM 2992 O O . ASN A 1 377 ? 4.422 -15.612 4.070 1.00 72.62 377 ASN A O 1
ATOM 2996 N N . LYS A 1 378 ? 5.607 -13.713 4.233 1.00 80.81 378 LYS A N 1
ATOM 2997 C CA . LYS A 1 378 ? 5.597 -13.663 5.696 1.00 80.81 378 LYS A CA 1
ATOM 2998 C C . LYS A 1 378 ? 4.452 -12.798 6.198 1.00 80.81 378 LYS A C 1
ATOM 3000 O O . LYS A 1 378 ? 3.899 -11.965 5.475 1.00 80.81 378 LYS A O 1
ATOM 3005 N N . SER A 1 379 ? 4.061 -13.030 7.446 1.00 89.00 379 SER A N 1
ATOM 3006 C CA . SER A 1 379 ? 3.161 -12.113 8.131 1.00 89.00 379 SER A CA 1
ATOM 3007 C C . SER A 1 379 ? 3.982 -10.963 8.684 1.00 89.00 379 SER A C 1
ATOM 3009 O O . SER A 1 379 ? 4.836 -11.187 9.537 1.00 89.00 379 SER A O 1
ATOM 3011 N N . ILE A 1 380 ? 3.717 -9.755 8.201 1.00 91.88 380 ILE A N 1
ATOM 3012 C CA . ILE A 1 380 ? 4.317 -8.514 8.716 1.00 91.88 380 ILE A CA 1
ATOM 3013 C C . ILE A 1 380 ? 3.267 -7.571 9.301 1.00 91.88 380 ILE A C 1
ATOM 3015 O O . ILE A 1 380 ? 3.603 -6.655 10.044 1.00 91.88 380 ILE A O 1
ATOM 3019 N N . ASP A 1 381 ? 1.992 -7.852 9.043 1.00 95.00 381 ASP A N 1
ATOM 3020 C CA . ASP A 1 381 ? 0.865 -7.216 9.703 1.00 95.00 381 ASP A CA 1
ATOM 3021 C C . ASP A 1 381 ? 0.537 -7.991 10.988 1.00 95.00 381 ASP A C 1
ATOM 3023 O O . ASP A 1 381 ? 0.473 -9.227 10.985 1.00 95.00 381 ASP A O 1
ATOM 3027 N N . ALA A 1 382 ? 0.344 -7.277 12.097 1.00 96.44 382 ALA A N 1
ATOM 3028 C CA . ALA A 1 382 ? 0.171 -7.880 13.418 1.00 96.44 382 ALA A CA 1
ATOM 3029 C C . ALA A 1 382 ? -0.703 -7.029 14.343 1.00 96.44 382 ALA A C 1
ATOM 3031 O O . ALA A 1 382 ? -1.076 -5.899 14.027 1.00 96.44 382 ALA A O 1
ATOM 3032 N N . LEU A 1 383 ? -1.002 -7.580 15.521 1.00 97.69 383 LEU A N 1
ATOM 3033 C CA . LEU A 1 383 ? -1.564 -6.864 16.662 1.00 97.69 383 LEU A CA 1
ATOM 3034 C C . LEU A 1 383 ? -0.521 -6.735 17.774 1.00 97.69 383 LEU A C 1
ATOM 3036 O O . LEU A 1 383 ? -0.097 -7.747 18.334 1.00 97.69 383 LEU A O 1
ATOM 3040 N N . PHE A 1 384 ? -0.197 -5.507 18.177 1.00 96.62 384 PHE A N 1
ATOM 3041 C CA . PHE A 1 384 ? 0.534 -5.238 19.413 1.00 96.62 384 PHE A CA 1
ATOM 3042 C C . PHE A 1 384 ? -0.423 -4.927 20.565 1.00 96.62 384 PHE A C 1
ATOM 3044 O O . PHE A 1 384 ? -1.292 -4.060 20.450 1.00 96.62 384 PHE A O 1
ATOM 3051 N N . THR A 1 385 ? -0.284 -5.629 21.690 1.00 95.94 385 THR A N 1
ATOM 3052 C CA . THR A 1 385 ? -1.217 -5.502 22.817 1.00 95.94 385 THR A CA 1
ATOM 3053 C C . THR A 1 385 ? -0.589 -5.836 24.175 1.00 95.94 385 THR A C 1
ATOM 3055 O O . THR A 1 385 ? 0.272 -6.711 24.294 1.00 95.94 385 THR A O 1
ATOM 3058 N N . ASN A 1 386 ? -1.060 -5.171 25.235 1.00 93.38 386 ASN A N 1
ATOM 3059 C CA . ASN A 1 386 ? -0.859 -5.586 26.631 1.00 93.38 386 ASN A CA 1
ATOM 3060 C C . ASN A 1 386 ? -2.035 -6.409 27.188 1.00 93.38 386 ASN A C 1
ATOM 3062 O O . ASN A 1 386 ? -2.013 -6.7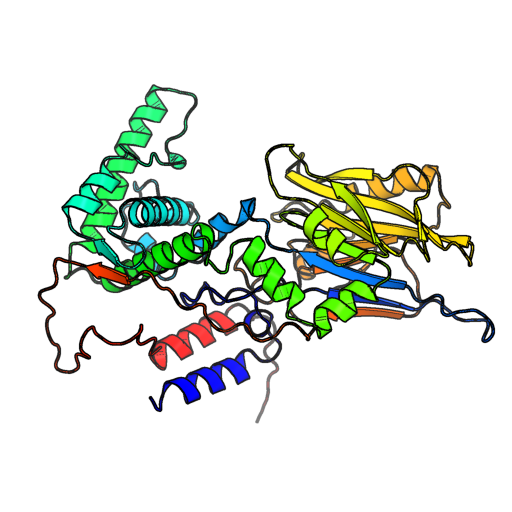68 28.367 1.00 93.38 386 ASN A O 1
ATOM 3066 N N . SER A 1 387 ? -3.062 -6.674 26.376 1.00 89.56 387 SER A N 1
ATOM 3067 C CA . SER A 1 387 ? -4.290 -7.313 26.827 1.00 89.56 387 SER A CA 1
ATOM 3068 C C . SER A 1 387 ? -4.045 -8.734 27.319 1.00 89.56 387 SER A C 1
ATOM 3070 O O . SER A 1 387 ? -3.312 -9.534 26.718 1.00 89.56 387 SER A O 1
ATOM 3072 N N . ARG A 1 388 ? -4.719 -9.042 28.427 1.00 81.56 388 ARG A N 1
ATOM 3073 C CA . ARG A 1 388 ? -4.765 -10.372 29.041 1.00 81.56 388 ARG A CA 1
ATOM 3074 C C . ARG A 1 388 ? -6.077 -11.093 28.745 1.00 81.56 388 ARG A C 1
ATOM 3076 O O . ARG A 1 388 ? -6.390 -12.052 29.438 1.00 81.56 388 ARG A O 1
ATOM 3083 N N . ALA A 1 389 ? -6.824 -10.626 27.741 1.00 83.56 389 ALA A N 1
ATOM 3084 C CA . ALA A 1 389 ? -8.067 -11.250 27.317 1.00 83.56 389 ALA A CA 1
ATOM 3085 C C . ALA A 1 389 ? -7.883 -12.770 27.124 1.00 83.56 389 ALA A C 1
ATOM 3087 O O . ALA A 1 389 ? -6.842 -13.189 26.596 1.00 83.56 389 ALA A O 1
ATOM 3088 N N . PRO A 1 390 ? -8.882 -13.580 27.525 1.00 79.00 390 PRO A N 1
ATOM 3089 C CA . PRO A 1 390 ? -8.814 -15.043 27.497 1.00 79.00 390 PRO A CA 1
ATOM 3090 C C . PRO A 1 390 ? -8.520 -15.572 26.092 1.00 79.00 390 PRO A C 1
ATOM 3092 O O . PRO A 1 390 ? -7.816 -16.570 25.935 1.00 79.00 390 PRO A O 1
ATOM 3095 N N . LYS A 1 391 ? -9.030 -14.884 25.062 1.00 88.75 391 LYS A N 1
ATOM 3096 C CA . LYS A 1 391 ? -8.829 -15.246 23.666 1.00 88.75 391 LYS A CA 1
ATOM 3097 C C . LYS A 1 391 ? -8.705 -14.011 22.780 1.00 88.75 391 LYS A C 1
ATOM 3099 O O . LYS A 1 391 ? -9.536 -13.106 22.813 1.00 88.75 391 LYS A O 1
ATOM 3104 N N . ILE A 1 392 ? -7.631 -13.991 21.995 1.00 94.56 392 ILE A N 1
ATOM 3105 C CA . ILE A 1 392 ? -7.374 -13.001 20.950 1.00 94.56 392 ILE A CA 1
ATOM 3106 C C . ILE A 1 392 ? -7.040 -13.784 19.688 1.00 94.56 392 ILE A C 1
ATOM 3108 O O . ILE A 1 392 ? -5.986 -14.421 19.629 1.00 94.56 392 ILE A O 1
ATOM 3112 N N . ASP A 1 393 ? -7.928 -13.723 18.703 1.00 95.25 393 ASP A N 1
ATOM 3113 C CA . ASP A 1 393 ? -7.732 -14.367 17.409 1.00 95.25 393 ASP A CA 1
ATOM 3114 C C . ASP A 1 393 ? -7.256 -13.320 16.402 1.00 95.25 393 ASP A C 1
ATOM 3116 O O . ASP A 1 393 ? -7.888 -12.273 16.242 1.00 95.25 393 ASP A O 1
ATOM 3120 N N . VAL A 1 394 ? -6.142 -13.601 15.725 1.00 96.25 394 VAL A N 1
ATOM 3121 C CA . VAL A 1 394 ? -5.620 -12.785 14.623 1.00 96.25 394 VAL A CA 1
ATOM 3122 C C . VAL A 1 394 ? -5.551 -13.667 13.390 1.00 96.25 394 VAL A C 1
ATOM 3124 O O . VAL A 1 394 ? -4.799 -14.639 13.343 1.00 96.25 394 VAL A O 1
ATOM 3127 N N . GLU A 1 395 ? -6.350 -13.337 12.385 1.00 94.19 395 GLU A N 1
ATOM 3128 C CA . GLU A 1 395 ? -6.507 -14.149 11.187 1.00 94.19 395 GLU A CA 1
ATOM 3129 C C . GLU A 1 395 ? -6.416 -13.290 9.937 1.00 94.19 395 GLU A C 1
ATOM 3131 O O . GLU A 1 395 ? -6.889 -12.159 9.887 1.00 94.19 395 GLU A O 1
ATOM 3136 N N . ARG A 1 396 ? -5.855 -13.848 8.870 1.00 90.31 396 ARG A N 1
ATOM 3137 C CA . ARG A 1 396 ? -5.882 -13.197 7.565 1.00 90.31 396 ARG A CA 1
ATOM 3138 C C . ARG A 1 396 ? -7.280 -13.290 6.954 1.00 90.31 396 ARG A C 1
ATOM 3140 O O . ARG A 1 396 ? -7.836 -14.384 6.841 1.00 90.31 396 ARG A O 1
ATOM 3147 N N . ILE A 1 397 ? -7.797 -12.179 6.442 1.00 87.50 397 ILE A N 1
ATOM 3148 C CA . ILE A 1 397 ? -9.063 -12.154 5.711 1.00 87.50 397 ILE A CA 1
ATOM 3149 C C . ILE A 1 397 ? -8.896 -12.877 4.369 1.00 87.50 397 ILE A C 1
ATOM 3151 O O . ILE A 1 397 ? -8.081 -12.520 3.520 1.00 87.50 397 ILE A O 1
ATOM 3155 N N . SER A 1 398 ? -9.676 -13.939 4.175 1.00 74.62 398 SER A N 1
ATOM 3156 C CA . SER A 1 398 ? -9.600 -14.821 3.008 1.00 74.62 398 SER A CA 1
ATOM 3157 C C . SER A 1 398 ? -10.436 -14.377 1.815 1.00 74.62 398 SER A C 1
ATOM 3159 O O . SER A 1 398 ? -10.246 -14.926 0.733 1.00 74.62 398 SER A O 1
ATOM 3161 N N . CYS A 1 399 ? -11.332 -13.407 1.997 1.00 70.00 399 CYS A N 1
ATOM 3162 C CA . CYS A 1 399 ? -12.290 -12.979 0.980 1.00 70.00 399 CYS A CA 1
ATOM 3163 C C . CYS A 1 399 ? -11.702 -12.045 -0.089 1.00 70.00 399 CYS A C 1
ATOM 3165 O O . CYS A 1 399 ? -12.436 -11.512 -0.921 1.00 70.00 399 CYS A O 1
ATOM 3167 N N . MET A 1 400 ? -10.380 -11.851 -0.105 1.00 69.56 400 MET A N 1
ATOM 3168 C CA . MET A 1 400 ? -9.696 -11.281 -1.264 1.00 69.56 400 MET A CA 1
ATOM 3169 C C . MET A 1 400 ? -9.683 -12.330 -2.386 1.00 69.56 400 MET A C 1
ATOM 3171 O O . MET A 1 400 ? -9.112 -13.412 -2.195 1.00 69.56 400 MET A O 1
ATOM 3175 N N . PRO A 1 401 ? -10.329 -12.066 -3.539 1.00 59.81 401 PRO A N 1
ATOM 3176 C CA . PRO A 1 401 ? -10.276 -12.985 -4.662 1.00 59.81 401 PRO A CA 1
ATOM 3177 C C . PRO A 1 401 ? -8.832 -13.135 -5.141 1.00 59.81 401 PRO A C 1
ATOM 3179 O O . PRO A 1 401 ? -8.006 -12.234 -4.996 1.00 59.81 401 PRO A O 1
ATOM 3182 N N . ILE A 1 402 ? -8.542 -14.278 -5.757 1.00 61.72 402 ILE A N 1
ATOM 3183 C CA . ILE A 1 402 ? -7.311 -14.446 -6.528 1.00 61.72 402 ILE A CA 1
ATOM 3184 C C . ILE A 1 402 ? -7.370 -13.434 -7.676 1.00 61.72 402 ILE A C 1
ATOM 3186 O O . ILE A 1 402 ? -8.176 -13.589 -8.595 1.00 61.72 402 ILE A O 1
ATOM 3190 N N . SER A 1 403 ? -6.561 -12.379 -7.599 1.00 63.06 403 SER A N 1
ATOM 3191 C CA . SER A 1 403 ? -6.517 -11.348 -8.634 1.00 63.06 403 SER A CA 1
ATOM 3192 C C . SER A 1 403 ? -5.816 -11.903 -9.875 1.00 63.06 403 SER A C 1
ATOM 3194 O O . SER A 1 403 ? -4.638 -12.268 -9.780 1.00 63.06 403 SER A O 1
ATOM 3196 N N . PRO A 1 404 ? -6.483 -11.972 -11.042 1.00 64.81 404 PRO A N 1
ATOM 3197 C CA . PRO A 1 404 ? -5.803 -12.353 -12.268 1.00 64.81 404 PRO A CA 1
ATOM 3198 C C . PRO A 1 404 ? -4.730 -11.309 -12.625 1.00 64.81 404 PRO A C 1
ATOM 3200 O O . PRO A 1 404 ? -4.786 -10.162 -12.163 1.00 64.81 404 PRO A O 1
ATOM 3203 N N . PRO A 1 405 ? -3.740 -11.680 -13.451 1.00 68.56 405 PRO A N 1
ATOM 3204 C CA . PRO A 1 405 ? -2.861 -10.701 -14.066 1.00 68.56 405 PRO A CA 1
ATOM 3205 C C . PRO A 1 405 ? -3.676 -9.710 -14.894 1.00 68.56 405 PRO A C 1
ATOM 3207 O O . PRO A 1 405 ? -4.544 -10.120 -15.664 1.00 68.56 405 PRO A O 1
ATOM 3210 N N . ALA A 1 406 ? -3.351 -8.432 -14.766 1.00 71.50 406 ALA A N 1
ATOM 3211 C CA . ALA A 1 406 ? -3.922 -7.379 -15.574 1.00 71.50 406 ALA A CA 1
ATOM 3212 C C . ALA A 1 406 ? -3.563 -7.577 -17.051 1.00 71.50 406 ALA A C 1
ATOM 3214 O O . ALA A 1 406 ? -2.481 -8.071 -17.409 1.00 71.50 406 ALA A O 1
ATOM 3215 N N . GLU A 1 407 ? -4.501 -7.197 -17.912 1.00 70.56 407 GLU A N 1
ATOM 3216 C CA . GLU A 1 407 ? -4.254 -7.093 -19.341 1.00 70.56 407 GLU A CA 1
ATOM 3217 C C . GLU A 1 407 ? -3.640 -5.727 -19.664 1.00 70.56 407 GLU A C 1
ATOM 3219 O O . GLU A 1 407 ? -4.184 -4.677 -19.317 1.00 70.56 407 GLU A O 1
ATOM 3224 N N . MET A 1 408 ? -2.515 -5.745 -20.379 1.00 69.31 408 MET A N 1
ATOM 3225 C CA . MET A 1 408 ? -1.867 -4.535 -20.872 1.00 69.31 408 MET A CA 1
ATOM 3226 C C . MET A 1 408 ? -2.399 -4.185 -22.268 1.00 69.31 408 MET A C 1
ATOM 3228 O O . MET A 1 408 ? -2.272 -4.977 -23.206 1.00 69.31 408 MET A O 1
ATOM 3232 N N . SER A 1 409 ? -2.937 -2.972 -22.446 1.00 65.88 409 SER A N 1
ATOM 3233 C CA . SER A 1 409 ? -3.362 -2.482 -23.770 1.00 65.88 409 SER A CA 1
ATOM 3234 C C . SER A 1 409 ? -2.208 -1.932 -24.616 1.00 65.88 409 SER A C 1
ATOM 3236 O O . SER A 1 409 ? -2.346 -1.787 -25.831 1.00 65.88 409 SER A O 1
ATOM 3238 N N . LEU A 1 410 ? -1.080 -1.607 -23.980 1.00 71.50 410 LEU A N 1
ATOM 3239 C CA . LEU A 1 410 ? 0.112 -1.048 -24.606 1.00 71.50 410 LEU A CA 1
ATOM 3240 C C . LEU A 1 410 ? 1.027 -2.165 -25.128 1.00 71.50 410 LEU A C 1
ATOM 3242 O O . LEU A 1 410 ? 1.502 -3.005 -24.380 1.00 71.50 410 LEU A O 1
ATOM 3246 N N . ARG A 1 411 ? 1.313 -2.189 -26.427 1.00 74.12 411 ARG A N 1
ATOM 3247 C CA . ARG A 1 411 ? 2.221 -3.156 -27.056 1.00 74.12 411 ARG A CA 1
ATOM 3248 C C . ARG A 1 411 ? 3.586 -2.524 -27.279 1.00 74.12 411 ARG A C 1
ATOM 3250 O O . ARG A 1 411 ? 3.679 -1.442 -27.858 1.00 74.12 411 ARG A O 1
ATOM 3257 N N . VAL A 1 412 ? 4.647 -3.226 -26.891 1.00 73.88 412 VAL A N 1
ATOM 3258 C CA . VAL A 1 412 ? 6.028 -2.817 -27.177 1.00 73.88 412 VAL A CA 1
ATOM 3259 C C . VAL A 1 412 ? 6.506 -3.515 -28.450 1.00 73.88 412 VAL A C 1
ATOM 3261 O O . VAL A 1 412 ? 6.610 -4.738 -28.505 1.00 73.88 412 VAL A O 1
ATOM 3264 N N . HIS A 1 413 ? 6.787 -2.735 -29.493 1.00 77.81 413 HIS A N 1
ATOM 3265 C CA . HIS A 1 413 ? 7.345 -3.220 -30.752 1.00 77.81 413 HIS A CA 1
ATOM 3266 C C . HIS A 1 413 ? 8.814 -2.815 -30.883 1.00 77.81 413 HIS A C 1
ATOM 3268 O O . HIS A 1 413 ? 9.137 -1.633 -30.816 1.00 77.81 413 HIS A O 1
ATOM 3274 N N . PHE A 1 414 ? 9.692 -3.781 -31.137 1.00 74.12 414 PHE A N 1
ATOM 3275 C CA . PHE A 1 414 ? 11.128 -3.565 -31.311 1.00 74.12 414 PHE A CA 1
ATOM 3276 C C . PHE A 1 414 ? 11.479 -3.580 -32.808 1.00 74.12 414 PHE A C 1
ATOM 3278 O O . PHE A 1 414 ? 11.344 -4.619 -33.456 1.00 74.12 414 PHE A O 1
ATOM 3285 N N . LYS A 1 415 ? 11.904 -2.438 -33.362 1.00 67.19 415 LYS A N 1
ATOM 3286 C CA . LYS A 1 415 ? 11.993 -2.211 -34.821 1.00 67.19 415 LYS A CA 1
ATOM 3287 C C . LYS A 1 415 ? 13.156 -2.929 -35.533 1.00 67.19 415 LYS A C 1
ATOM 3289 O O . LYS A 1 415 ? 13.040 -3.218 -36.720 1.00 67.19 415 LYS A O 1
ATOM 3294 N N . ASP A 1 416 ? 14.232 -3.286 -34.830 1.00 55.50 416 ASP A N 1
ATOM 3295 C CA . ASP A 1 416 ? 15.446 -3.880 -35.423 1.00 55.50 416 ASP A CA 1
ATOM 3296 C C . ASP A 1 416 ? 15.476 -5.423 -35.365 1.00 55.50 416 ASP A C 1
ATOM 3298 O O . ASP A 1 416 ? 16.474 -6.043 -34.987 1.00 55.50 416 ASP A O 1
ATOM 3302 N N . LYS A 1 417 ? 14.375 -6.084 -35.753 1.00 50.03 417 LYS A N 1
ATOM 3303 C CA . LYS A 1 417 ? 14.302 -7.554 -35.812 1.00 50.03 417 LYS A CA 1
ATOM 3304 C C . LYS A 1 417 ? 14.358 -8.085 -37.250 1.00 50.03 417 LYS A C 1
ATOM 3306 O O . LYS A 1 417 ? 13.338 -8.242 -37.914 1.00 50.03 417 LYS A O 1
ATOM 3311 N N . LYS A 1 418 ? 15.542 -8.544 -37.676 1.00 36.84 418 LYS A N 1
ATOM 3312 C CA . LYS A 1 418 ? 15.615 -9.813 -38.424 1.00 36.84 418 LYS A CA 1
ATOM 3313 C C . LYS A 1 418 ? 15.453 -10.930 -37.397 1.00 36.84 418 LYS A C 1
ATOM 3315 O O . LYS A 1 418 ? 16.413 -11.320 -36.741 1.00 36.84 418 LYS A O 1
ATOM 3320 N N . ILE A 1 419 ? 14.222 -11.400 -37.227 1.00 37.59 419 ILE A N 1
ATOM 3321 C CA . ILE A 1 419 ? 13.914 -12.585 -36.425 1.00 37.59 419 ILE A CA 1
ATOM 3322 C C . ILE A 1 419 ? 14.592 -13.771 -37.117 1.00 37.59 419 ILE A C 1
ATOM 3324 O O . ILE A 1 419 ? 14.134 -14.211 -38.173 1.00 37.59 419 ILE A O 1
ATOM 3328 N N . TYR A 1 420 ? 15.687 -14.292 -36.560 1.00 35.50 420 TYR A N 1
ATOM 3329 C CA . TYR A 1 420 ? 16.098 -15.644 -36.915 1.00 35.50 420 TYR A CA 1
ATOM 3330 C C . TYR A 1 420 ? 15.030 -16.585 -36.368 1.00 35.50 420 TYR A C 1
ATOM 3332 O O . TYR A 1 420 ? 14.917 -16.797 -35.164 1.00 35.50 420 TYR A O 1
ATOM 3340 N N . ARG A 1 421 ? 14.230 -17.124 -37.293 1.00 29.47 421 ARG A N 1
ATOM 3341 C CA . ARG A 1 421 ? 13.512 -18.379 -37.110 1.00 29.47 421 ARG A CA 1
ATOM 3342 C C . ARG A 1 421 ? 14.560 -19.443 -36.763 1.00 29.47 421 ARG A C 1
ATOM 3344 O O . ARG A 1 421 ? 15.141 -20.037 -37.668 1.00 29.47 421 ARG A O 1
ATOM 3351 N N . SER A 1 422 ? 14.807 -19.707 -35.481 1.00 32.03 422 SER A N 1
ATOM 3352 C CA . SER A 1 422 ? 14.978 -21.113 -35.121 1.00 32.03 422 SER A CA 1
ATOM 3353 C C . SER A 1 422 ? 13.634 -21.779 -35.438 1.00 32.03 422 SER A C 1
ATOM 3355 O O . SER A 1 422 ? 12.583 -21.134 -35.395 1.00 32.03 422 SER A O 1
ATOM 3357 N N . SER A 1 423 ? 13.653 -23.026 -35.883 1.00 31.84 423 SER A N 1
ATOM 3358 C CA . SER A 1 423 ? 12.526 -23.773 -36.462 1.00 31.84 423 SER A CA 1
ATOM 3359 C C . SER A 1 423 ? 11.331 -24.033 -35.520 1.00 31.84 423 SER A C 1
ATOM 3361 O O . SER A 1 423 ? 10.532 -24.927 -35.771 1.00 31.84 423 SER A O 1
ATOM 3363 N N . ALA A 1 424 ? 11.166 -23.229 -34.473 1.00 31.56 424 ALA A N 1
ATOM 3364 C CA . ALA A 1 424 ? 9.989 -23.120 -33.630 1.00 31.56 424 ALA A CA 1
ATOM 3365 C C . ALA A 1 424 ? 9.740 -21.625 -33.362 1.00 31.56 424 ALA A C 1
ATOM 3367 O O . ALA A 1 424 ? 10.170 -21.072 -32.357 1.00 31.56 424 ALA A O 1
ATOM 3368 N N . SER A 1 425 ? 9.109 -20.935 -34.310 1.00 28.53 425 SER A N 1
ATOM 3369 C CA . SER A 1 425 ? 8.807 -19.507 -34.185 1.00 28.53 425 SER A CA 1
ATOM 3370 C C . SER A 1 425 ? 7.291 -19.325 -34.241 1.00 28.53 425 SER A C 1
ATOM 3372 O O . SER A 1 425 ? 6.716 -19.498 -35.320 1.00 28.53 425 SER A O 1
ATOM 3374 N N . PRO A 1 426 ? 6.616 -19.011 -33.119 1.00 29.61 426 PRO A N 1
ATOM 3375 C CA . PRO A 1 426 ? 5.251 -18.526 -33.158 1.00 29.61 426 PRO A CA 1
ATOM 3376 C C . PRO A 1 426 ? 5.277 -17.083 -33.666 1.00 29.61 426 PRO A C 1
ATOM 3378 O O . PRO A 1 426 ? 6.033 -16.233 -33.197 1.00 29.61 426 PRO A O 1
ATOM 3381 N N . SER A 1 427 ? 4.456 -16.821 -34.670 1.00 26.41 427 SER A N 1
ATOM 3382 C CA . SER A 1 427 ? 4.166 -15.503 -35.218 1.00 26.41 427 SER A CA 1
ATOM 3383 C C . SER A 1 427 ? 3.789 -14.489 -34.131 1.00 26.41 427 SER A C 1
ATOM 3385 O O . SER A 1 427 ? 2.916 -14.743 -33.306 1.00 26.41 427 SER A O 1
ATOM 3387 N N . PHE A 1 428 ? 4.413 -13.310 -34.199 1.00 36.72 428 PHE A N 1
ATOM 3388 C CA . PHE A 1 428 ? 4.229 -12.119 -33.357 1.00 36.72 428 PHE A CA 1
ATOM 3389 C C . PHE A 1 428 ? 2.866 -11.406 -33.565 1.00 36.72 428 PHE A C 1
ATOM 3391 O O . PHE A 1 428 ? 2.797 -10.187 -33.689 1.00 36.72 428 PHE A O 1
ATOM 3398 N N . GLU A 1 429 ? 1.778 -12.178 -33.570 1.00 27.80 429 GLU A N 1
ATOM 3399 C CA . GLU A 1 429 ? 0.381 -11.730 -33.413 1.00 27.80 429 GLU A CA 1
ATOM 3400 C C . GLU A 1 429 ? -0.331 -12.506 -32.292 1.00 27.80 429 GLU A C 1
ATOM 3402 O O . GLU A 1 429 ? -1.555 -12.608 -32.252 1.00 27.80 429 GLU A O 1
ATOM 3407 N N . LEU A 1 430 ? 0.427 -13.083 -31.363 1.00 24.97 430 LEU A N 1
ATOM 3408 C CA . LEU A 1 430 ? -0.139 -13.792 -30.225 1.00 24.97 430 LEU A CA 1
ATOM 3409 C C . LEU A 1 430 ? -0.289 -12.813 -29.048 1.00 24.97 430 LEU A C 1
ATOM 3411 O O . LEU A 1 430 ? 0.655 -12.059 -28.782 1.00 24.97 430 LEU A O 1
ATOM 3415 N N . PRO A 1 431 ? -1.444 -12.786 -28.342 1.00 25.11 431 PRO A N 1
ATOM 3416 C CA . PRO A 1 431 ? -1.510 -12.160 -27.019 1.00 25.11 431 PRO A CA 1
ATOM 3417 C C . PRO A 1 431 ? -0.346 -12.727 -26.223 1.00 25.11 431 PRO A C 1
ATOM 3419 O O . PRO A 1 431 ? -0.151 -13.937 -26.332 1.00 25.11 431 PRO A O 1
ATOM 3422 N N . VAL A 1 432 ? 0.431 -11.868 -25.538 1.00 28.20 432 VAL A N 1
ATOM 3423 C CA . VAL A 1 432 ? 1.656 -12.215 -24.789 1.00 28.20 432 VAL A CA 1
ATOM 3424 C C . VAL A 1 432 ? 1.584 -13.679 -24.379 1.00 28.20 432 VAL A C 1
ATOM 3426 O O . VAL A 1 432 ? 0.864 -14.020 -23.440 1.00 28.20 432 VAL A O 1
ATOM 3429 N N . GLN A 1 433 ? 2.201 -14.566 -25.167 1.00 24.80 433 GLN A N 1
ATOM 3430 C CA . GLN A 1 433 ? 2.102 -15.991 -24.902 1.00 24.80 433 GLN A CA 1
ATOM 3431 C C . GLN A 1 433 ? 3.094 -16.228 -23.777 1.00 24.80 433 GLN A C 1
ATOM 3433 O O . GLN A 1 433 ? 4.272 -16.485 -23.997 1.00 24.80 433 GLN A O 1
ATOM 3438 N N . ARG A 1 434 ? 2.590 -16.012 -22.559 1.00 37.28 434 ARG A N 1
ATOM 3439 C CA . ARG A 1 434 ? 3.211 -16.290 -21.266 1.00 37.28 434 ARG A CA 1
ATOM 3440 C C . ARG A 1 434 ? 3.269 -17.810 -21.068 1.00 37.28 434 ARG A C 1
ATOM 3442 O O . ARG A 1 434 ? 2.757 -18.331 -20.083 1.00 37.28 434 ARG A O 1
ATOM 3449 N N . ASP A 1 435 ? 3.804 -18.536 -22.045 1.00 28.41 435 ASP A N 1
ATOM 3450 C CA . ASP A 1 435 ? 4.174 -19.931 -21.846 1.00 28.41 435 ASP A CA 1
ATOM 3451 C C . ASP A 1 435 ? 5.455 -19.899 -21.010 1.00 28.41 435 ASP A C 1
ATOM 3453 O O . ASP A 1 435 ? 6.560 -19.848 -21.538 1.00 28.41 435 ASP A O 1
ATOM 3457 N N . VAL A 1 436 ? 5.272 -19.840 -19.689 1.00 34.84 436 VAL A N 1
ATOM 3458 C CA . VAL A 1 436 ? 6.327 -20.133 -18.721 1.00 34.84 436 VAL A CA 1
ATOM 3459 C C . VAL A 1 436 ? 6.763 -21.558 -19.035 1.00 34.84 436 VAL A C 1
ATOM 3461 O O . VAL A 1 436 ? 5.941 -22.481 -19.004 1.00 34.84 436 VAL A O 1
ATOM 3464 N N . SER A 1 437 ? 8.016 -21.750 -19.429 1.00 36.72 437 SER A N 1
ATOM 3465 C CA . SER A 1 437 ? 8.538 -23.101 -19.603 1.00 36.72 437 SER A CA 1
ATOM 3466 C C . SER A 1 437 ? 8.383 -23.870 -18.284 1.00 36.72 437 SER A C 1
ATOM 3468 O O . SER A 1 437 ? 8.388 -23.279 -17.206 1.00 36.72 437 SER A O 1
ATOM 3470 N N . ASN A 1 438 ? 8.239 -25.199 -18.330 1.00 37.34 438 ASN A N 1
ATOM 3471 C CA . ASN A 1 438 ? 8.223 -25.989 -17.088 1.00 37.34 438 ASN A CA 1
ATOM 3472 C C . ASN A 1 438 ? 9.486 -25.734 -16.246 1.00 37.34 438 ASN A C 1
ATOM 3474 O O . ASN A 1 438 ? 9.437 -25.861 -15.033 1.00 37.34 438 ASN A O 1
ATOM 3478 N N . GLU A 1 439 ? 10.590 -25.360 -16.892 1.00 39.03 439 GLU A N 1
ATOM 3479 C CA . GLU A 1 439 ? 11.849 -24.980 -16.259 1.00 39.03 439 GLU A CA 1
ATOM 3480 C C . GLU A 1 439 ? 11.724 -23.639 -15.523 1.00 39.03 439 GLU A C 1
ATOM 3482 O O . GLU A 1 439 ? 11.975 -23.600 -14.333 1.00 39.03 439 GLU A O 1
ATOM 3487 N N . GLU A 1 440 ? 11.185 -22.584 -16.145 1.00 38.94 440 GLU A N 1
ATOM 3488 C CA . GLU A 1 440 ? 10.916 -21.299 -15.471 1.00 38.94 440 GLU A CA 1
ATOM 3489 C C . GLU A 1 440 ? 9.826 -21.402 -14.391 1.00 38.94 440 GLU A C 1
ATOM 3491 O O . GLU A 1 440 ? 9.847 -20.660 -13.412 1.00 38.94 440 GLU A O 1
ATOM 3496 N N . ALA A 1 441 ? 8.860 -22.313 -14.549 1.00 39.38 441 ALA A N 1
ATOM 3497 C CA . ALA A 1 441 ? 7.851 -22.590 -13.532 1.00 39.38 441 ALA A CA 1
ATOM 3498 C C . ALA A 1 441 ? 8.471 -23.326 -12.338 1.00 39.38 441 ALA A C 1
ATOM 3500 O O . ALA A 1 441 ? 8.128 -23.020 -11.200 1.00 39.38 441 ALA A O 1
ATOM 3501 N N . ASN A 1 442 ? 9.401 -24.250 -12.589 1.00 42.12 442 ASN A N 1
ATOM 3502 C CA . ASN A 1 442 ? 10.166 -24.931 -11.550 1.00 42.12 442 ASN A CA 1
ATOM 3503 C C . ASN A 1 442 ? 11.180 -23.993 -10.886 1.00 42.12 442 ASN A C 1
ATOM 3505 O O . ASN A 1 442 ? 11.274 -24.017 -9.671 1.00 42.12 442 ASN A O 1
ATOM 3509 N N . ASP A 1 443 ? 11.845 -23.110 -11.629 1.00 42.81 443 ASP A N 1
ATOM 3510 C CA . ASP A 1 443 ? 12.741 -22.083 -11.088 1.00 42.81 443 ASP A CA 1
ATOM 3511 C C . ASP A 1 443 ? 11.963 -21.062 -10.265 1.00 42.81 443 ASP A C 1
ATOM 3513 O O . ASP A 1 443 ? 12.408 -20.663 -9.195 1.00 42.81 443 ASP A O 1
ATOM 3517 N N . ALA A 1 444 ? 10.770 -20.660 -10.719 1.00 41.00 444 ALA A N 1
ATOM 3518 C CA . ALA A 1 444 ? 9.865 -19.870 -9.903 1.00 41.00 444 ALA A CA 1
ATOM 3519 C C . ALA A 1 444 ? 9.532 -20.645 -8.627 1.00 41.00 444 ALA A C 1
ATOM 3521 O O . ALA A 1 444 ? 9.757 -20.116 -7.554 1.00 41.00 444 ALA A O 1
ATOM 3522 N N . MET A 1 445 ? 9.089 -21.900 -8.707 1.00 41.53 445 MET A N 1
ATOM 3523 C CA . MET A 1 445 ? 8.786 -22.743 -7.541 1.00 41.53 445 MET A CA 1
ATOM 3524 C C . MET A 1 445 ? 9.977 -22.958 -6.596 1.00 41.53 445 MET A C 1
ATOM 3526 O O . MET A 1 445 ? 9.794 -22.944 -5.380 1.00 41.53 445 MET A O 1
ATOM 3530 N N . ASP A 1 446 ? 11.191 -23.068 -7.123 1.00 42.50 446 ASP A N 1
ATOM 3531 C CA . ASP A 1 446 ? 12.422 -23.165 -6.348 1.00 42.50 446 ASP A CA 1
ATOM 3532 C C . ASP A 1 446 ? 12.781 -21.813 -5.725 1.00 42.50 446 ASP A C 1
ATOM 3534 O O . ASP A 1 446 ? 13.118 -21.766 -4.553 1.00 42.50 446 ASP A O 1
ATOM 3538 N N . ILE A 1 447 ? 12.617 -20.686 -6.420 1.00 41.78 447 ILE A N 1
ATOM 3539 C CA . ILE A 1 447 ? 12.781 -19.334 -5.851 1.00 41.78 447 ILE A CA 1
ATOM 3540 C C . ILE A 1 447 ? 11.705 -19.046 -4.787 1.00 41.78 447 ILE A C 1
ATOM 3542 O O . ILE A 1 447 ? 11.960 -18.341 -3.807 1.00 41.78 447 ILE A O 1
ATOM 3546 N N . LEU A 1 448 ? 10.504 -19.599 -4.962 1.00 38.84 448 LEU A N 1
ATOM 3547 C CA . LEU A 1 448 ? 9.406 -19.553 -4.000 1.00 38.84 448 LEU A CA 1
ATOM 3548 C C . LEU A 1 448 ? 9.706 -20.390 -2.755 1.00 38.84 448 LEU A C 1
ATOM 3550 O O . LEU A 1 448 ? 9.388 -19.941 -1.660 1.00 38.84 448 LEU A O 1
ATOM 3554 N N . GLY A 1 449 ? 10.327 -21.562 -2.919 1.00 38.00 449 GLY A N 1
ATOM 3555 C CA . GLY A 1 449 ? 10.658 -22.491 -1.836 1.00 38.00 449 GLY A CA 1
ATOM 3556 C C . GLY A 1 449 ? 12.032 -22.281 -1.186 1.00 38.00 449 GLY A C 1
ATOM 3557 O O . GLY A 1 449 ? 12.243 -22.710 -0.056 1.00 38.00 449 GLY A O 1
ATOM 3558 N N . GLN A 1 450 ? 12.982 -21.604 -1.838 1.00 37.09 450 GLN A N 1
ATOM 3559 C CA . GLN A 1 450 ? 14.351 -21.419 -1.325 1.00 37.09 450 GLN A CA 1
ATOM 3560 C C . GLN A 1 450 ? 14.484 -20.284 -0.302 1.00 37.09 450 GLN A C 1
ATOM 3562 O O . GLN A 1 450 ? 15.480 -20.241 0.419 1.00 37.09 450 GLN A O 1
ATOM 3567 N N . ASN A 1 451 ? 13.473 -19.420 -0.156 1.00 37.94 451 ASN A N 1
ATOM 3568 C CA . ASN A 1 451 ? 13.390 -18.501 0.987 1.00 37.94 451 ASN A CA 1
ATOM 3569 C C . ASN A 1 451 ? 12.682 -19.118 2.213 1.00 37.94 451 ASN A C 1
ATOM 3571 O O . ASN A 1 451 ? 12.704 -18.511 3.282 1.00 37.94 451 ASN A O 1
ATOM 3575 N N . ASP A 1 452 ? 12.158 -20.345 2.087 1.00 31.88 452 ASP A N 1
ATOM 3576 C CA . ASP A 1 452 ? 11.550 -21.143 3.164 1.00 31.88 452 ASP A CA 1
ATOM 3577 C C . ASP A 1 452 ? 12.535 -22.172 3.755 1.00 31.88 452 ASP A C 1
ATOM 3579 O O . ASP A 1 452 ? 12.153 -23.227 4.269 1.00 31.88 452 ASP A O 1
ATOM 3583 N N . ALA A 1 453 ? 13.838 -21.869 3.756 1.00 27.34 453 ALA A N 1
ATOM 3584 C CA . ALA A 1 453 ? 14.846 -22.693 4.424 1.00 27.34 453 ALA A CA 1
ATOM 3585 C C . ALA A 1 453 ? 14.796 -22.591 5.966 1.00 27.34 453 ALA A C 1
ATOM 3587 O O . ALA A 1 453 ? 15.835 -22.564 6.612 1.00 27.34 453 ALA A O 1
ATOM 3588 N N . ILE A 1 454 ? 13.600 -22.571 6.562 1.00 28.48 454 ILE A N 1
ATOM 3589 C CA . ILE A 1 454 ? 13.317 -23.076 7.910 1.00 28.48 454 ILE A CA 1
ATOM 3590 C C . ILE A 1 454 ? 11.880 -23.615 7.888 1.00 28.48 454 ILE A C 1
ATOM 3592 O O . ILE A 1 454 ? 10.982 -22.930 8.333 1.00 28.48 454 ILE A O 1
ATOM 3596 N N . TYR A 1 455 ? 11.640 -24.792 7.309 1.00 26.08 455 TYR A N 1
ATOM 3597 C CA . TYR A 1 455 ? 10.664 -25.801 7.768 1.00 26.08 455 TYR A CA 1
ATOM 3598 C C . TYR A 1 455 ? 10.623 -26.937 6.738 1.00 26.08 455 TYR A C 1
ATOM 3600 O O . TYR A 1 455 ? 9.727 -27.038 5.908 1.00 26.08 455 TYR A O 1
ATOM 3608 N N . ALA A 1 456 ? 11.605 -27.837 6.809 1.00 22.86 456 ALA A N 1
ATOM 3609 C CA . ALA A 1 456 ? 11.455 -29.171 6.240 1.00 22.86 456 ALA A CA 1
ATOM 3610 C C . ALA A 1 456 ? 10.880 -30.093 7.329 1.00 22.86 456 ALA A C 1
ATOM 3612 O O . ALA A 1 456 ? 11.603 -30.420 8.277 1.00 22.86 456 ALA A O 1
ATOM 3613 N N . PRO A 1 457 ? 9.622 -30.564 7.240 1.00 22.73 457 PRO A N 1
ATOM 3614 C CA . PRO A 1 457 ? 9.243 -31.769 7.947 1.00 22.73 457 PRO A CA 1
ATOM 3615 C C . PRO A 1 457 ? 9.912 -32.934 7.218 1.00 22.73 457 PRO A C 1
ATOM 3617 O O . PRO A 1 457 ? 9.610 -33.225 6.060 1.00 22.73 457 PRO A O 1
ATOM 3620 N N . ARG A 1 458 ? 10.846 -33.607 7.895 1.00 23.17 458 ARG A N 1
ATOM 3621 C CA . ARG A 1 458 ? 11.316 -34.928 7.472 1.00 23.17 458 ARG A CA 1
ATOM 3622 C C . ARG A 1 458 ? 10.100 -35.846 7.357 1.00 23.17 458 ARG A C 1
ATOM 3624 O O . ARG A 1 458 ? 9.535 -36.226 8.378 1.00 23.17 458 ARG A O 1
ATOM 3631 N N . MET A 1 459 ? 9.732 -36.230 6.141 1.00 21.11 459 MET A N 1
ATOM 3632 C CA . MET A 1 459 ? 8.955 -37.445 5.926 1.00 21.11 459 MET A CA 1
ATOM 3633 C C . MET A 1 459 ? 9.915 -38.552 5.505 1.00 21.11 459 MET A C 1
ATOM 3635 O O . MET A 1 459 ? 10.491 -38.535 4.421 1.00 21.11 459 MET A O 1
ATOM 3639 N N . THR A 1 460 ? 10.129 -39.473 6.439 1.00 24.17 460 THR A N 1
ATOM 3640 C CA . THR A 1 460 ? 10.709 -40.796 6.221 1.00 24.17 460 THR A CA 1
ATOM 3641 C C . THR A 1 460 ? 9.737 -41.662 5.428 1.00 24.17 460 THR A C 1
ATOM 3643 O O . THR A 1 460 ? 8.551 -41.701 5.759 1.00 24.17 460 THR A O 1
ATOM 3646 N N . PHE A 1 461 ? 10.270 -42.410 4.465 1.00 28.17 461 PHE A N 1
ATOM 3647 C CA . PHE A 1 461 ? 9.858 -43.797 4.267 1.00 28.17 461 PHE A CA 1
ATOM 3648 C C . PHE A 1 461 ? 10.893 -44.700 4.928 1.00 28.17 461 PHE A C 1
ATOM 3650 O O . PHE A 1 461 ? 12.095 -44.343 4.851 1.00 28.17 461 PHE A O 1
#

pLDDT: mean 77.6, std 20.13, range [21.11, 98.69]

Foldseek 3Di:
DPQVVVLVVVCCVLCVQFLQQLFADPVLVLFDFLAQALFFKKKKWFAFDCPDPPDDGPIAIEIEDERAALLCLLVSLQSQFCLVVLLVQADCLQLQNHPPSSRVSQVLLQLLVLQCVPAPDQFEREDDPVSLLVSLQCPPPPTPSLDDPDPVSSVVVSVSSSVNSVSSVVLCVPPVRPCNVSSVSSNVSSNLSVCLSPPPPRSNPNVNSLVVCVVLPVNLVSVQPHFKYWYWNALDVVSVCVSRVQWDKDWEDLDPPGSTITMMIGRPVFKDWDDDWDFDAPDVSDGTKIKTKIAGPVPRAIAIEMEDDADDDLDDCLVVVVVVVVVVCVRPPVPHKYKYWYQNLDAPVSCVVPCSVWDKAWAPWFGGCDCRVPCHRGTRTTITIRDPRPDMDMHGDSSSHRGDGDQRSYDYHYDPDPDPPPVDDDDPPDRPPPPCDVVNSVVVVCVVCVSVVPDDDDDDD

Secondary structure (DSSP, 8-state):
--SHHHHHHHHHHHTTTSTGGGTS-GGGGT--B--S-SB--EEEEEE-----TTSPP--EEEEEEE---GGGGGGGGGG-TTHHHHHTTS-TT-TTTSS-GGGHHHHHHHHHHHHHHT-SBTTEEEE-HHHHHHHHT-SSS--GGG--SSHHHHHHHHHHHHHHHHHHHHHHH-TTSTTHHHHHHHHHHHHHHHHHHHSTT-TTSHHHHHHHHHH-HHHHHHHHHSSEEEEEEES-HHHHHHH-TTEEEEEE-SSTT---EEEEEEETTTEEEEEEEEEEEETTTTEEEEEEEEEETTT--EEEEEEEEPPPSS---HHHHHHHHHHHHTTS-TT--EEEEEE-SS-HHHHHTS--SSEEE--SS--B-S-GGG-TT---EEEEE----SEEEEEE---S--PPBPPP--EEEES-------S----S-SS------HHHHHHHHHHHHTT--S-------

Radius of gyration: 24.61 Å; chains: 1; bounding box: 58×66×73 Å